Protein AF-0000000074260941 (afdb_homodimer)

Solvent-accessible surface area (backbone atoms only — not comparable to full-atom values): 22454 Å² total; per-residue (Å²): 126,80,52,84,57,43,66,45,93,57,87,61,54,43,76,28,27,31,39,37,41,25,31,53,12,28,24,28,32,37,89,87,29,74,54,47,38,44,43,58,79,35,40,68,61,45,33,53,52,52,52,59,41,49,73,66,60,27,46,57,36,34,37,26,53,35,26,51,81,87,46,86,54,36,63,49,53,28,78,61,32,60,41,50,58,70,58,68,29,30,33,53,94,42,72,36,36,38,56,31,73,81,63,44,75,56,93,88,40,51,71,43,68,21,58,50,53,25,59,54,57,90,44,63,47,60,60,52,39,54,73,59,54,43,48,31,39,34,43,31,29,31,33,38,76,44,27,34,40,37,28,49,48,53,38,30,70,71,48,32,44,38,36,40,30,64,71,45,37,24,33,52,67,43,71,60,59,32,76,54,61,41,51,26,67,59,56,41,53,52,43,45,36,47,40,35,60,72,55,33,43,42,26,30,66,64,35,53,53,51,23,52,52,56,48,61,59,55,72,72,102,127,79,53,84,57,44,66,45,92,58,87,60,53,43,76,28,27,30,39,39,39,24,31,54,11,28,21,29,33,36,88,86,28,73,54,46,38,45,43,57,81,35,39,68,63,44,34,53,50,50,52,58,42,48,73,65,61,26,46,54,38,34,36,25,52,35,27,51,82,87,47,86,55,37,65,49,53,27,79,61,34,60,42,49,58,70,58,67,29,31,33,52,94,42,70,36,36,38,55,31,75,80,63,43,75,56,94,90,42,51,72,45,69,22,58,50,54,24,59,55,57,91,43,62,46,60,62,52,39,54,76,60,55,45,47,32,41,34,41,30,30,29,31,36,76,46,29,33,40,37,29,48,45,54,39,32,72,70,48,34,44,37,36,39,29,62,71,45,37,23,34,51,67,41,72,59,59,33,77,54,62,42,50,27,65,60,55,43,53,54,44,45,37,48,40,36,58,73,57,33,43,42,26,30,65,65,36,53,53,53,23,53,52,55,46,60,59,54,70,73,101

pLDDT: mean 95.6, std 9.94, range [36.44, 99.0]

Nearest PDB structures (foldseek):
  3irv-assembly1_A-2  TM=9.586E-01  e=4.759E-23  Pseudomonas savastanoi pv. phaseolicola 1448A
  3hu5-assembly1_A  TM=9.120E-01  e=3.998E-17  Nitratidesulfovibrio vulgaris str. Hildenborough
  4l07-assembly1_A  TM=8.824E-01  e=2.253E-17  Pseudomonas putida S16
  3mcw-assembly1_B  TM=8.980E-01  e=1.109E-16  Chromobacterium violaceum ATCC 12472
  8cib-assembly1_F  TM=8.763E-01  e=4.472E-15  Pseudomonas aeruginosa

InterPro domains:
  IPR000868 Isochorismatase-like domain [PF00857] (17-185)
  IPR036380 Isochorismatase-like superfamily [G3DSA:3.40.50.850] (12-221)
  IPR036380 Isochorismatase-like superfamily [SSF52499] (9-213)
  IPR050272 Isochorismatase-like hydrolase [PTHR43540] (12-214)

Sequence (442 aa):
MGLEDVSADLSLDSDSTAVIVVDMENDFVEEGAPLETEGRQFVDKMATFLDECRDTGMEVVYTTHAHRESGCDMGTMADIWPPIANQDGLVDGTRGIEIYDEVRPKEDELVIKKHRYSGFYGTDLDTILRNAGIETVIITGVTTENCCAMTAREAQFRDYDVVFLADLTGTFDYPDQGFGSRDAQEIHETVCTIMGTSVGTLATSEDVVDALESRTVSADDMGLEDVSADLSLDSDSTAVIVVDMENDFVEEGAPLETEGRQFVDKMATFLDECRDTGMEVVYTTHAHRESGCDMGTMADIWPPIANQDGLVDGTRGIEIYDEVRPKEDELVIKKHRYSGFYGTDLDTILRNAGIETVIITGVTTENCCAMTAREAQFRDYDVVFLADLTGTFDYPDQGFGSRDAQEIHETVCTIMGTSVGTLATSEDVVDALESRTVSADD

Secondary structure (DSSP, 8-state):
---TT--------GGGEEEEEE--BHHHHSTT-TT--SGGGGHHHHHHHHHHHHHTT-EEEEEEE-B-TT-TTTTTHHHH-HHHHTTSS-BTTSGGGSBPGGGPPPTT-EEEEESSS-SSTTSSHHHHHHHTT--EEEEEEE-IIIIIHHHHHHHHHTT-EEEEEEEEEE---B--SSS--B-HHHHHHHHHHHHHHHTSEEE-HHHHHHHHHHHHHHHH-/---TT--------GGGEEEEEE--BHHHHSTT-TT--SGGGGHHHHHHHHHHHHHTT-EEEEEEE-B-TT-TT-TTHHHH-HHHHTTSS-BTTSGGGSBPGGGPPPTT-EEEEESSS-SSTTSSHHHHHHHTT--EEEEEEE-IIIIIHHHHHHHHHTT-EEEEEEEEEE---B--SSS--B-HHHHHHHHHHHHHHHTSEEE-HHHHHHHHHHHHHHHH-

Organism: NCBI:txid2743089

Structure (mmCIF, N/CA/C/O backbone):
data_AF-0000000074260941-model_v1
#
loop_
_entity.id
_entity.type
_entity.pdbx_description
1 polymer 'Cysteine hydrolase'
#
loop_
_atom_site.group_PDB
_atom_site.id
_atom_site.type_symbol
_atom_site.label_atom_id
_atom_site.label_alt_id
_atom_site.label_comp_id
_atom_site.label_asym_id
_atom_site.label_entity_id
_atom_site.label_seq_id
_atom_site.pdbx_PDB_ins_code
_atom_site.Cartn_x
_atom_site.Cartn_y
_atom_site.Cartn_z
_atom_site.occupancy
_atom_site.B_iso_or_equiv
_atom_site.auth_seq_id
_atom_site.auth_comp_id
_atom_site.auth_asym_id
_atom_site.auth_atom_id
_atom_site.pdbx_PDB_model_num
ATOM 1 N N . MET A 1 1 ? -3.123 21.344 -10.445 1 51.25 1 MET A N 1
ATOM 2 C CA . MET A 1 1 ? -3.637 20.062 -9.961 1 51.25 1 MET A CA 1
ATOM 3 C C . MET A 1 1 ? -5.148 19.984 -10.133 1 51.25 1 MET A C 1
ATOM 5 O O . MET A 1 1 ? -5.871 20.922 -9.766 1 51.25 1 MET A O 1
ATOM 9 N N . GLY A 1 2 ? -5.609 19.359 -11.07 1 64.12 2 GLY A N 1
ATOM 10 C CA . GLY A 1 2 ? -7.039 19.328 -11.352 1 64.12 2 GLY A CA 1
ATOM 11 C C . GLY A 1 2 ? -7.852 18.734 -10.211 1 64.12 2 GLY A C 1
ATOM 12 O O . GLY A 1 2 ? -8.141 17.531 -10.219 1 64.12 2 GLY A O 1
ATOM 13 N N . LEU A 1 3 ? -7.977 19.359 -9.07 1 74.56 3 LEU A N 1
ATOM 14 C CA . LEU A 1 3 ? -8.648 18.984 -7.828 1 74.56 3 LEU A CA 1
ATOM 15 C C . LEU A 1 3 ? -10.102 19.453 -7.836 1 74.56 3 LEU A C 1
ATOM 17 O O . LEU A 1 3 ? -10.82 19.266 -6.855 1 74.56 3 LEU A O 1
ATOM 21 N N . GLU A 1 4 ? -10.445 19.969 -8.93 1 71.38 4 GLU A N 1
ATOM 22 C CA . GLU A 1 4 ? -11.656 20.781 -8.852 1 71.38 4 GLU A CA 1
ATOM 23 C C . GLU A 1 4 ? -12.875 19.906 -8.578 1 71.38 4 GLU A C 1
ATOM 25 O O . GLU A 1 4 ? -13.844 20.359 -7.953 1 71.38 4 GLU A O 1
ATOM 30 N N . ASP A 1 5 ? -12.727 18.656 -8.719 1 88.44 5 ASP A N 1
ATOM 31 C CA . ASP A 1 5 ? -13.938 17.859 -8.539 1 88.44 5 ASP A CA 1
ATOM 32 C C . ASP A 1 5 ? -13.805 16.938 -7.328 1 88.44 5 ASP A C 1
ATOM 34 O O . ASP A 1 5 ? -14.68 16.109 -7.078 1 88.44 5 ASP A O 1
ATOM 38 N N . VAL A 1 6 ? -12.742 17.172 -6.516 1 95 6 VAL A N 1
ATOM 39 C CA . VAL A 1 6 ? -12.578 16.406 -5.289 1 95 6 VAL A CA 1
ATOM 40 C C . VAL A 1 6 ? -13.266 17.109 -4.129 1 95 6 VAL A C 1
ATOM 42 O O . VAL A 1 6 ? -12.938 18.25 -3.807 1 95 6 VAL A O 1
ATOM 45 N N . SER A 1 7 ? -14.18 16.484 -3.521 1 93.88 7 SER A N 1
ATOM 46 C CA . SER A 1 7 ? -14.898 17 -2.363 1 93.88 7 SER A CA 1
ATOM 47 C C . SER A 1 7 ? -15.484 15.883 -1.521 1 93.88 7 SER A C 1
ATOM 49 O O . SER A 1 7 ? -15.82 14.82 -2.047 1 93.88 7 SER A O 1
ATOM 51 N N . ALA A 1 8 ? -15.547 16.141 -0.235 1 96.38 8 ALA A N 1
ATOM 52 C CA . ALA A 1 8 ? -16.109 15.141 0.673 1 96.38 8 ALA A CA 1
ATOM 53 C C . ALA A 1 8 ? -16.922 15.805 1.779 1 96.38 8 ALA A C 1
ATOM 55 O O . ALA A 1 8 ? -16.578 16.891 2.244 1 96.38 8 ALA A O 1
ATOM 56 N N . ASP A 1 9 ? -18.016 15.164 2.119 1 94.69 9 ASP A N 1
ATOM 57 C CA . ASP A 1 9 ? -18.75 15.547 3.318 1 94.69 9 ASP A CA 1
ATOM 58 C C . ASP A 1 9 ? -18.266 14.766 4.535 1 94.69 9 ASP A C 1
ATOM 60 O O . ASP A 1 9 ? -18.547 13.57 4.676 1 94.69 9 ASP A O 1
ATOM 64 N N . LEU A 1 10 ? -17.578 15.469 5.387 1 97.25 10 LEU A N 1
ATOM 65 C CA . LEU A 1 10 ? -16.922 14.812 6.508 1 97.25 10 LEU A CA 1
ATOM 66 C C . LEU A 1 10 ? -17.578 15.188 7.828 1 97.25 10 LEU A C 1
ATOM 68 O O . LEU A 1 10 ? -18.094 16.297 7.98 1 97.25 10 LEU A O 1
ATOM 72 N N . SER A 1 11 ? -17.688 14.266 8.664 1 94.06 11 SER A N 1
ATOM 73 C CA . SER A 1 11 ? -17.984 14.469 10.078 1 94.06 11 SER A CA 1
ATOM 74 C C . SER A 1 11 ? -16.812 14.07 10.953 1 94.06 11 SER A C 1
ATOM 76 O O . SER A 1 11 ? -16.516 12.891 11.109 1 94.06 11 SER A O 1
ATOM 78 N N . LEU A 1 12 ? -16.203 15.086 11.523 1 96.81 12 LEU A N 1
ATOM 79 C CA . LEU A 1 12 ? -14.977 14.859 12.281 1 96.81 12 LEU A CA 1
ATOM 80 C C . LEU A 1 12 ? -15.117 15.375 13.711 1 96.81 12 LEU A C 1
ATOM 82 O O . LEU A 1 12 ? -15.719 16.422 13.938 1 96.81 12 LEU A O 1
ATOM 86 N N . ASP A 1 13 ? -14.609 14.602 14.602 1 95.81 13 ASP A N 1
ATOM 87 C CA . ASP A 1 13 ? -14.398 15.023 15.984 1 95.81 13 ASP A CA 1
ATOM 88 C C . ASP A 1 13 ? -12.922 15.258 16.266 1 95.81 13 ASP A C 1
ATOM 90 O O . ASP A 1 13 ? -12.133 14.312 16.312 1 95.81 13 ASP A O 1
ATOM 94 N N . SER A 1 14 ? -12.562 16.5 16.516 1 96.62 14 SER A N 1
ATOM 95 C CA . SER A 1 14 ? -11.156 16.859 16.656 1 96.62 14 SER A CA 1
ATOM 96 C C . SER A 1 14 ? -10.492 16.062 17.766 1 96.62 14 SER A C 1
ATOM 98 O O . SER A 1 14 ? -9.297 15.75 17.688 1 96.62 14 SER A O 1
ATOM 100 N N . ASP A 1 15 ? -11.258 15.672 18.781 1 96.69 15 ASP A N 1
ATOM 101 C CA . ASP A 1 15 ? -10.695 14.977 19.938 1 96.69 15 ASP A CA 1
ATOM 102 C C . ASP A 1 15 ? -10.273 13.555 19.578 1 96.69 15 ASP A C 1
ATOM 104 O O . ASP A 1 15 ? -9.406 12.977 20.234 1 96.69 15 ASP A O 1
ATOM 108 N N . SER A 1 16 ? -10.883 13.008 18.547 1 98.19 16 SER A N 1
ATOM 109 C CA . SER A 1 16 ? -10.594 11.633 18.156 1 98.19 16 SER A CA 1
ATOM 110 C C . SER A 1 16 ? -10.016 11.562 16.75 1 98.19 16 SER A C 1
ATOM 112 O O . SER A 1 16 ? -10.117 10.531 16.094 1 98.19 16 SER A O 1
ATOM 114 N N . THR A 1 17 ? -9.484 12.68 16.281 1 98.56 17 THR A N 1
ATOM 115 C CA . THR A 1 17 ? -8.859 12.75 14.961 1 98.56 17 THR A CA 1
ATOM 116 C C . THR A 1 17 ? -7.406 13.203 15.07 1 98.56 17 THR A C 1
ATOM 118 O O . THR A 1 17 ? -7.086 14.094 15.867 1 98.56 17 THR A O 1
ATOM 121 N N . ALA A 1 18 ? -6.531 12.609 14.32 1 98.81 18 ALA A N 1
ATOM 122 C CA . ALA A 1 18 ? -5.133 13.023 14.242 1 98.81 18 ALA A CA 1
ATOM 123 C C . ALA A 1 18 ? -4.719 13.281 12.797 1 98.81 18 ALA A C 1
ATOM 125 O O . ALA A 1 18 ? -5.141 12.562 11.883 1 98.81 18 ALA A O 1
ATOM 126 N N . VAL A 1 19 ? -3.924 14.289 12.602 1 98.88 19 VAL A N 1
ATOM 127 C CA . VAL A 1 19 ? -3.242 14.5 11.328 1 98.88 19 VAL A CA 1
ATOM 128 C C . VAL A 1 19 ? -1.87 13.828 11.359 1 98.88 19 VAL A C 1
ATOM 130 O O . VAL A 1 19 ? -1.091 14.039 12.289 1 98.88 19 VAL A O 1
ATOM 133 N N . ILE A 1 20 ? -1.634 13 10.406 1 99 20 ILE A N 1
ATOM 134 C CA . ILE A 1 20 ? -0.299 12.438 10.234 1 99 20 ILE A CA 1
ATOM 135 C C . ILE A 1 20 ? 0.397 13.109 9.055 1 99 20 ILE A C 1
ATOM 137 O O . ILE A 1 20 ? -0.029 12.961 7.91 1 99 20 ILE A O 1
ATOM 141 N N . VAL A 1 21 ? 1.393 13.875 9.344 1 99 21 VAL A N 1
ATOM 142 C CA . VAL A 1 21 ? 2.219 14.547 8.344 1 99 21 VAL A CA 1
ATOM 143 C C . VAL A 1 21 ? 3.375 13.633 7.938 1 99 21 VAL A C 1
ATOM 145 O O . VAL A 1 21 ? 4.363 13.516 8.664 1 99 21 VAL A O 1
ATOM 148 N N . VAL A 1 22 ? 3.301 13.117 6.77 1 98.94 22 VAL A N 1
ATOM 149 C CA . VAL A 1 22 ? 4.195 12.039 6.355 1 98.94 22 VAL A CA 1
ATOM 150 C C . VAL A 1 22 ? 5.406 12.617 5.629 1 98.94 22 VAL A C 1
ATOM 152 O O . VAL A 1 22 ? 5.273 13.164 4.527 1 98.94 22 VAL A O 1
ATOM 155 N N . ASP A 1 23 ? 6.516 12.586 6.195 1 98.94 23 ASP A N 1
ATOM 156 C CA . ASP A 1 23 ? 7.855 12.664 5.617 1 98.94 23 ASP A CA 1
ATOM 157 C C . ASP A 1 23 ? 8.078 14.008 4.926 1 98.94 23 ASP A C 1
ATOM 159 O O . ASP A 1 23 ? 8.688 14.07 3.855 1 98.94 23 ASP A O 1
ATOM 163 N N . MET A 1 24 ? 7.48 15.062 5.504 1 98.94 24 MET A N 1
ATOM 164 C CA . MET A 1 24 ? 7.824 16.391 5.027 1 98.94 24 MET A CA 1
ATOM 165 C C . MET A 1 24 ? 9.195 16.828 5.535 1 98.94 24 MET A C 1
ATOM 167 O O . MET A 1 24 ? 9.328 17.859 6.188 1 98.94 24 MET A O 1
ATOM 171 N N . GLU A 1 25 ? 10.141 16.031 5.23 1 98.94 25 GLU A N 1
ATOM 172 C CA . GLU A 1 25 ? 11.516 16.25 5.664 1 98.94 25 GLU A CA 1
ATOM 173 C C . GLU A 1 25 ? 12.359 16.859 4.551 1 98.94 25 GLU A C 1
ATOM 175 O O . GLU A 1 25 ? 11.977 16.812 3.381 1 98.94 25 GLU A O 1
ATOM 180 N N . ASN A 1 26 ? 13.539 17.344 4.836 1 98.88 26 ASN A N 1
ATOM 181 C CA . ASN A 1 26 ? 14.367 18.109 3.902 1 98.88 26 ASN A CA 1
ATOM 182 C C . ASN A 1 26 ? 14.766 17.25 2.699 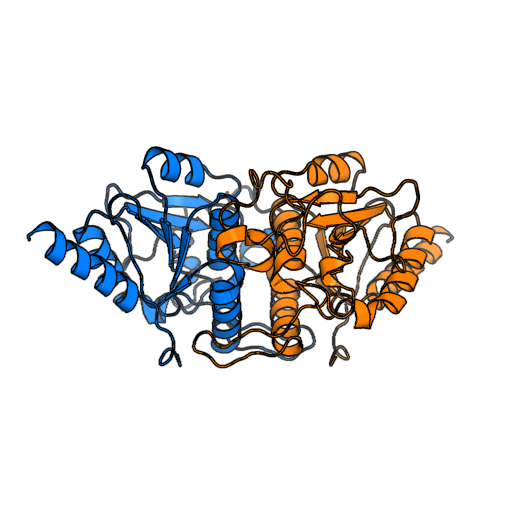1 98.88 26 ASN A C 1
ATOM 184 O O . ASN A 1 26 ? 14.758 17.734 1.564 1 98.88 26 ASN A O 1
ATOM 188 N N . ASP A 1 27 ? 15.031 16.016 2.834 1 98.88 27 ASP A N 1
ATOM 189 C CA . ASP A 1 27 ? 15.516 15.141 1.765 1 98.88 27 ASP A CA 1
ATOM 190 C C . ASP A 1 27 ? 14.43 14.906 0.715 1 98.88 27 ASP A C 1
ATOM 192 O O . ASP A 1 27 ? 14.719 14.492 -0.407 1 98.88 27 ASP A O 1
ATOM 196 N N . PHE A 1 28 ? 13.164 15.172 1.088 1 98.81 28 PHE A N 1
ATOM 197 C CA . PHE A 1 28 ? 12.07 14.992 0.145 1 98.81 28 PHE A CA 1
ATOM 198 C C . PHE A 1 28 ? 11.562 16.344 -0.363 1 98.81 28 PHE A C 1
ATOM 200 O O . PHE A 1 28 ? 10.914 16.406 -1.41 1 98.81 28 PHE A O 1
ATOM 207 N N . VAL A 1 29 ? 11.797 17.469 0.372 1 98.75 29 VAL A N 1
ATOM 208 C CA . VAL A 1 29 ? 11.039 18.688 0.127 1 98.75 29 VAL A CA 1
ATOM 209 C C . VAL A 1 29 ? 11.953 19.75 -0.474 1 98.75 29 VAL A C 1
ATOM 211 O O . VAL A 1 29 ? 11.547 20.484 -1.377 1 98.75 29 VAL A O 1
ATOM 214 N N . GLU A 1 30 ? 13.18 19.781 -0.074 1 98.38 30 GLU A N 1
ATOM 215 C CA . GLU A 1 30 ? 14.07 20.859 -0.499 1 98.38 30 GLU A CA 1
ATOM 216 C C . GLU A 1 30 ? 14.391 20.766 -1.987 1 98.38 30 GLU A C 1
ATOM 218 O O . GLU A 1 30 ? 14.492 19.656 -2.531 1 98.38 30 GLU A O 1
ATOM 223 N N . GLU A 1 31 ? 14.602 21.922 -2.547 1 97.75 31 GLU A N 1
ATOM 224 C CA . GLU A 1 31 ? 15.055 21.938 -3.936 1 97.75 31 GLU A CA 1
ATOM 225 C C . GLU A 1 31 ? 16.438 21.297 -4.074 1 97.75 31 GLU A C 1
ATOM 227 O O . GLU A 1 31 ? 17.359 21.656 -3.336 1 97.75 31 GLU A O 1
ATOM 232 N N . GLY A 1 32 ? 16.531 20.375 -4.957 1 97.5 32 GLY A N 1
ATOM 233 C CA . GLY A 1 32 ? 17.812 19.734 -5.188 1 97.5 32 GLY A CA 1
ATOM 234 C C . GLY A 1 32 ? 18.094 18.594 -4.227 1 97.5 32 GLY A C 1
ATOM 235 O O . GLY A 1 32 ? 19.156 17.984 -4.266 1 97.5 32 GLY A O 1
ATOM 236 N N . ALA A 1 33 ? 17.141 18.266 -3.346 1 98.19 33 ALA A N 1
ATOM 237 C CA . ALA A 1 33 ? 17.312 17.188 -2.391 1 98.19 33 ALA A CA 1
ATOM 238 C C . ALA A 1 33 ? 17.484 15.844 -3.109 1 98.19 33 ALA A C 1
ATOM 240 O O . ALA A 1 33 ? 17.047 15.688 -4.25 1 98.19 33 ALA A O 1
ATOM 241 N N . PRO A 1 34 ? 18.094 14.852 -2.465 1 97.75 34 PRO A N 1
ATOM 242 C CA . PRO A 1 34 ? 18.406 13.57 -3.096 1 97.75 34 PRO A CA 1
ATOM 243 C C . PRO A 1 34 ? 17.141 12.812 -3.516 1 97.75 34 PRO A C 1
ATOM 245 O O . PRO A 1 34 ? 17.188 12.008 -4.453 1 97.75 34 PRO A O 1
ATOM 248 N N . LEU A 1 35 ? 16.031 13.062 -2.875 1 98.25 35 LEU A N 1
ATOM 249 C CA . LEU A 1 35 ? 14.766 12.398 -3.189 1 98.25 35 LEU A CA 1
ATOM 250 C C . LEU A 1 35 ? 13.641 13.422 -3.328 1 98.25 35 LEU A C 1
ATOM 252 O O . LEU A 1 35 ? 12.516 13.18 -2.889 1 98.25 35 LEU A O 1
ATOM 256 N N . GLU A 1 36 ? 13.961 14.477 -3.941 1 98.19 36 GLU A N 1
ATOM 257 C CA . GLU A 1 36 ? 13.062 15.617 -4.086 1 98.19 36 GLU A CA 1
ATOM 258 C C . GLU A 1 36 ? 11.711 15.18 -4.656 1 98.19 36 GLU A C 1
ATOM 260 O O . GLU A 1 36 ? 11.656 14.391 -5.598 1 98.19 36 GLU A O 1
ATOM 265 N N . THR A 1 37 ? 10.625 15.672 -4.062 1 97.94 37 THR A N 1
ATOM 266 C CA . THR A 1 37 ? 9.242 15.477 -4.492 1 97.94 37 THR A CA 1
ATOM 267 C C . THR A 1 37 ? 8.562 16.812 -4.758 1 97.94 37 THR A C 1
ATOM 269 O O . THR A 1 37 ? 9.227 17.859 -4.797 1 97.94 37 THR A O 1
ATOM 272 N N . GLU A 1 38 ? 7.246 16.781 -4.867 1 96.56 38 GLU A N 1
ATOM 273 C CA . GLU A 1 38 ? 6.461 17.984 -5.105 1 96.56 38 GLU A CA 1
ATOM 274 C C . GLU A 1 38 ? 5.996 18.609 -3.791 1 96.56 38 GLU A C 1
ATOM 276 O O . GLU A 1 38 ? 5.102 19.453 -3.783 1 96.56 38 GLU A O 1
ATOM 281 N N . GLY A 1 39 ? 6.562 18.141 -2.723 1 97.69 39 GLY A N 1
ATOM 282 C CA . GLY A 1 39 ? 6.117 18.578 -1.411 1 97.69 39 GLY A CA 1
ATOM 283 C C . GLY A 1 39 ? 6.188 20.094 -1.237 1 97.69 39 GLY A C 1
ATOM 284 O O . GLY A 1 39 ? 5.312 20.688 -0.607 1 97.69 39 GLY A O 1
ATOM 285 N N . ARG A 1 40 ? 7.191 20.719 -1.804 1 97.12 40 ARG A N 1
ATOM 286 C CA . ARG A 1 40 ? 7.406 22.156 -1.66 1 97.12 40 ARG A CA 1
ATOM 287 C C . ARG A 1 40 ? 6.258 22.938 -2.281 1 97.12 40 ARG A C 1
ATOM 289 O O . ARG A 1 40 ? 5.961 24.062 -1.849 1 97.12 40 ARG A O 1
ATOM 296 N N . GLN A 1 41 ? 5.57 22.344 -3.25 1 96.75 41 GLN A N 1
ATOM 297 C CA . GLN A 1 41 ? 4.527 23.047 -4 1 96.75 41 GLN A CA 1
ATOM 298 C C . GLN A 1 41 ? 3.32 23.344 -3.117 1 96.75 41 GLN A C 1
ATOM 300 O O . GLN A 1 41 ? 2.531 24.234 -3.416 1 96.75 41 GLN A O 1
ATOM 305 N N . PHE A 1 42 ? 3.201 22.578 -2.018 1 97.88 42 PHE A N 1
ATOM 306 C CA . PHE A 1 42 ? 2.004 22.812 -1.217 1 97.88 42 PHE A CA 1
ATOM 307 C C . PHE A 1 42 ? 2.367 23.078 0.239 1 97.88 42 PHE A C 1
ATOM 309 O O . PHE A 1 42 ? 1.513 23 1.123 1 97.88 42 PHE A O 1
ATOM 316 N N . VAL A 1 43 ? 3.6 23.359 0.527 1 98.31 43 VAL A N 1
ATOM 317 C CA . VAL A 1 43 ? 4.098 23.484 1.894 1 98.31 43 VAL A CA 1
ATOM 318 C C . VAL A 1 43 ? 3.402 24.656 2.594 1 98.31 43 VAL A C 1
ATOM 320 O O . VAL A 1 43 ? 3.061 24.562 3.775 1 98.31 43 VAL A O 1
ATOM 323 N N . ASP A 1 44 ? 3.197 25.766 1.916 1 98.38 44 ASP A N 1
ATOM 324 C CA . ASP A 1 44 ? 2.553 26.938 2.525 1 98.38 44 ASP A CA 1
ATOM 325 C C . ASP A 1 44 ? 1.098 26.625 2.879 1 98.38 44 ASP A C 1
ATOM 327 O O . ASP A 1 44 ? 0.631 26.969 3.965 1 98.38 44 ASP A O 1
ATOM 331 N N . LYS A 1 45 ? 0.418 26.047 1.967 1 98.56 45 LYS A N 1
ATOM 332 C CA . LYS A 1 45 ? -0.964 25.656 2.229 1 98.56 45 LYS A CA 1
ATOM 333 C C . LYS A 1 45 ? -1.044 24.656 3.377 1 98.56 45 LYS A C 1
ATOM 335 O O . LYS A 1 45 ? -1.952 24.719 4.207 1 98.56 45 LYS A O 1
ATOM 340 N N . MET A 1 46 ? -0.114 23.719 3.463 1 98.81 46 MET A N 1
ATOM 341 C CA . MET A 1 46 ? -0.075 22.75 4.543 1 98.81 46 MET A CA 1
ATOM 342 C C . MET A 1 46 ? 0.143 23.422 5.891 1 98.81 46 MET A C 1
ATOM 344 O O . MET A 1 46 ? -0.491 23.062 6.883 1 98.81 46 MET A O 1
ATOM 348 N N . ALA A 1 47 ? 1.06 24.391 5.895 1 98.81 47 ALA A N 1
ATOM 349 C CA . ALA A 1 47 ? 1.315 25.109 7.137 1 98.81 47 ALA A CA 1
ATOM 350 C C . ALA A 1 47 ? 0.039 25.75 7.676 1 98.81 47 ALA A C 1
ATOM 352 O O . ALA A 1 47 ? -0.271 25.625 8.859 1 98.81 47 ALA A O 1
ATOM 353 N N . THR A 1 48 ? -0.71 26.375 6.781 1 98.56 48 THR A N 1
ATOM 354 C CA . THR A 1 48 ? -1.974 27 7.16 1 98.56 48 THR A CA 1
ATOM 355 C C . THR A 1 48 ? -2.971 25.953 7.648 1 98.56 48 THR A C 1
ATOM 357 O O . THR A 1 48 ? -3.631 26.156 8.672 1 98.56 48 THR A O 1
ATOM 360 N N . PHE A 1 49 ? -3.074 24.922 6.938 1 98.75 49 PHE A N 1
ATOM 361 C CA . PHE A 1 49 ? -3.971 23.812 7.273 1 98.75 49 PHE A CA 1
ATOM 362 C C . PHE A 1 49 ? -3.654 23.266 8.656 1 98.75 49 PHE A C 1
ATOM 364 O O . PHE A 1 49 ? -4.559 23.047 9.469 1 98.75 49 PHE A O 1
ATOM 371 N N . LEU A 1 50 ? -2.332 22.984 8.945 1 98.75 50 LEU A N 1
ATOM 372 C CA . LEU A 1 50 ? -1.915 22.438 10.227 1 98.75 50 LEU A CA 1
ATOM 373 C C . LEU A 1 50 ? -2.266 23.391 11.367 1 98.75 50 LEU A C 1
ATOM 375 O O . LEU A 1 50 ? -2.695 22.953 12.438 1 98.75 50 LEU A O 1
ATOM 379 N N . ASP A 1 51 ? -2.059 24.703 11.148 1 97.88 51 ASP A N 1
ATOM 380 C CA . ASP A 1 51 ? -2.426 25.688 12.156 1 97.88 51 ASP A CA 1
ATOM 381 C C . ASP A 1 51 ? -3.918 25.609 12.477 1 97.88 51 ASP A C 1
ATOM 383 O O . ASP A 1 51 ? -4.316 25.688 13.641 1 97.88 51 ASP A O 1
ATOM 387 N N . GLU A 1 52 ? -4.73 25.484 11.445 1 97.25 52 GLU A N 1
ATOM 388 C CA . GLU A 1 52 ? -6.172 25.391 11.633 1 97.25 52 GLU A CA 1
ATOM 389 C C . GLU A 1 52 ? -6.535 24.125 12.43 1 97.25 52 GLU A C 1
ATOM 391 O O . GLU A 1 52 ? -7.41 24.172 13.297 1 97.25 52 GLU A O 1
ATOM 396 N N . CYS A 1 53 ? -5.895 23.047 12.141 1 97.5 53 CYS A N 1
ATOM 397 C CA . CYS A 1 53 ? -6.129 21.797 12.883 1 97.5 53 CYS A CA 1
ATOM 398 C C . CYS A 1 53 ? -5.723 21.953 14.344 1 97.5 53 CYS A C 1
ATOM 400 O O . CYS A 1 53 ? -6.469 21.547 15.242 1 97.5 53 CYS A O 1
ATOM 402 N N . ARG A 1 54 ? -4.559 22.516 14.594 1 96.94 54 ARG A N 1
ATOM 403 C CA . ARG A 1 54 ? -4.043 22.734 15.938 1 96.94 54 ARG A CA 1
ATOM 404 C C . ARG A 1 54 ? -4.996 23.594 16.766 1 96.94 54 ARG A C 1
ATOM 406 O O . ARG A 1 54 ? -5.172 23.359 17.969 1 96.94 54 ARG A O 1
ATOM 413 N N . ASP A 1 55 ? -5.605 24.516 16.109 1 95.81 55 ASP A N 1
ATOM 414 C CA . ASP A 1 55 ? -6.52 25.438 16.781 1 95.81 55 ASP A CA 1
ATOM 415 C C . ASP A 1 55 ? -7.727 24.688 17.344 1 95.81 55 ASP A C 1
ATOM 417 O O . ASP A 1 55 ? -8.367 25.172 18.281 1 95.81 55 ASP A O 1
ATOM 421 N N . THR A 1 56 ? -8.047 23.547 16.828 1 95.75 56 THR A N 1
ATOM 422 C CA . THR A 1 56 ? -9.188 22.766 17.297 1 95.75 56 THR A CA 1
ATOM 423 C C . THR A 1 56 ? -8.766 21.766 18.359 1 95.75 56 THR A C 1
ATOM 425 O O . THR A 1 56 ? -9.602 21.062 18.938 1 95.75 56 THR A O 1
ATOM 428 N N . GLY A 1 57 ? -7.457 21.656 18.547 1 94.56 57 GLY A N 1
ATOM 429 C CA . GLY A 1 57 ? -6.938 20.688 19.516 1 94.56 57 GLY A CA 1
ATOM 430 C C . GLY A 1 57 ? -6.629 19.344 18.891 1 94.56 57 GLY A C 1
ATOM 431 O O . GLY A 1 57 ? -6.297 18.391 19.594 1 94.56 57 GLY A O 1
ATOM 432 N N . MET A 1 58 ? -6.719 19.234 17.656 1 96.88 58 MET A N 1
ATOM 433 C CA . MET A 1 58 ? -6.441 17.984 16.953 1 96.88 58 MET A CA 1
ATOM 434 C C . MET A 1 58 ? -4.984 17.578 17.125 1 96.88 58 MET A C 1
ATOM 436 O O . MET A 1 58 ? -4.086 18.422 17.062 1 96.88 58 MET A O 1
ATOM 440 N N . GLU A 1 59 ? -4.797 16.312 17.312 1 97.69 59 GLU A N 1
ATOM 441 C CA . GLU A 1 59 ? -3.443 15.781 17.406 1 97.69 59 GLU A CA 1
ATOM 442 C C . GLU A 1 59 ? -2.723 15.836 16.062 1 97.69 59 GLU A C 1
ATOM 444 O O . GLU A 1 59 ? -3.314 15.531 15.023 1 97.69 59 GLU A O 1
ATOM 449 N N . VAL A 1 60 ? -1.488 16.312 16.109 1 98.75 60 VAL A N 1
ATOM 450 C CA . VAL A 1 60 ? -0.636 16.312 14.922 1 98.75 60 VAL A CA 1
ATOM 451 C C . VAL A 1 60 ? 0.596 15.438 15.172 1 98.75 60 VAL A C 1
ATOM 453 O O . VAL A 1 60 ? 1.32 15.648 16.141 1 98.75 60 VAL A O 1
ATOM 456 N N . VAL A 1 61 ? 0.816 14.469 14.344 1 98.88 61 VAL A N 1
ATOM 457 C CA . VAL A 1 61 ? 1.958 13.562 14.422 1 98.88 61 VAL A CA 1
ATOM 458 C C . VAL A 1 61 ? 2.736 13.594 13.109 1 98.88 61 VAL A C 1
ATOM 460 O O . VAL A 1 61 ? 2.141 13.609 12.023 1 98.88 61 VAL A O 1
ATOM 463 N N . TYR A 1 62 ? 4.016 13.602 13.234 1 98.94 62 TYR A N 1
ATOM 464 C CA . TYR A 1 62 ? 4.887 13.586 12.062 1 98.94 62 TYR A CA 1
ATOM 465 C C . TYR A 1 62 ? 5.59 12.242 11.93 1 98.94 62 TYR A C 1
ATOM 467 O O . TYR A 1 62 ? 5.84 11.562 12.93 1 98.94 62 TYR A O 1
ATOM 475 N N . THR A 1 63 ? 5.871 11.867 10.703 1 98.94 63 THR A N 1
ATOM 476 C CA . THR A 1 63 ? 6.867 10.828 10.477 1 98.94 63 THR A CA 1
ATOM 477 C C . THR A 1 63 ? 8.062 11.391 9.703 1 98.94 63 THR A C 1
ATOM 479 O O . THR A 1 63 ? 7.941 12.406 9.016 1 98.94 63 THR A O 1
ATOM 482 N N . THR A 1 64 ? 9.148 10.828 9.859 1 98.88 64 THR A N 1
ATOM 483 C CA . THR A 1 64 ? 10.336 11.016 9.031 1 98.88 64 THR A CA 1
ATOM 484 C C . THR A 1 64 ? 10.961 9.672 8.672 1 98.8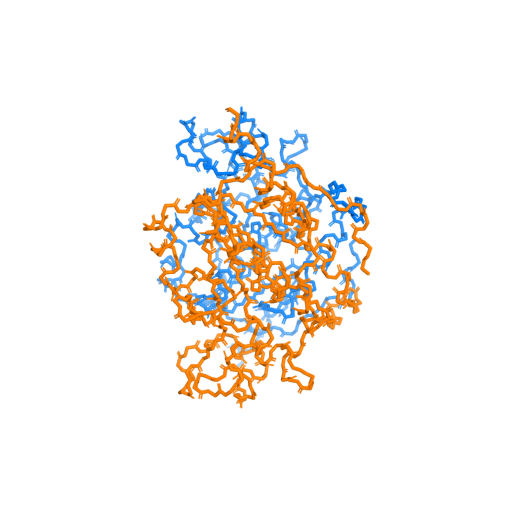8 64 THR A C 1
ATOM 486 O O . THR A 1 64 ? 10.984 8.75 9.492 1 98.88 64 THR A O 1
ATOM 489 N N . HIS A 1 65 ? 11.289 9.477 7.406 1 98.94 65 HIS A N 1
ATOM 490 C CA . HIS A 1 65 ? 11.977 8.281 6.949 1 98.94 65 HIS A CA 1
ATOM 491 C C . HIS A 1 65 ? 13.484 8.391 7.152 1 98.94 65 HIS A C 1
ATOM 493 O O . HIS A 1 65 ? 14.117 9.312 6.629 1 98.94 65 HIS A O 1
ATOM 499 N N . ALA A 1 66 ? 14.016 7.512 7.895 1 98.75 66 ALA A N 1
ATOM 500 C CA . ALA A 1 66 ? 15.438 7.602 8.219 1 98.75 66 ALA A CA 1
ATOM 501 C C . ALA A 1 66 ? 16.062 6.211 8.352 1 98.75 66 ALA A C 1
ATOM 503 O O . ALA A 1 66 ? 15.391 5.262 8.758 1 98.75 66 ALA A O 1
ATOM 504 N N . HIS A 1 67 ? 17.344 6.078 8.008 1 98.75 67 HIS A N 1
ATOM 505 C CA . HIS A 1 67 ? 18.141 4.883 8.227 1 98.75 67 HIS A CA 1
ATOM 506 C C . HIS A 1 67 ? 19.391 5.199 9.055 1 98.75 67 HIS A C 1
ATOM 508 O O . HIS A 1 67 ? 19.984 6.266 8.906 1 98.75 67 HIS A O 1
ATOM 514 N N . ARG A 1 68 ? 19.719 4.309 9.914 1 98.19 68 ARG A N 1
ATOM 515 C CA . ARG A 1 68 ? 20.922 4.484 10.703 1 98.19 68 ARG A CA 1
ATOM 516 C C . ARG A 1 68 ? 22.156 4.566 9.812 1 98.19 68 ARG A C 1
ATOM 518 O O . ARG A 1 68 ? 22.219 3.932 8.758 1 98.19 68 ARG A O 1
ATOM 525 N N . GLU A 1 69 ? 23.109 5.254 10.305 1 96.62 69 GLU A N 1
ATOM 526 C CA . GLU A 1 69 ? 24.359 5.422 9.562 1 96.62 69 GLU A CA 1
ATOM 527 C C . GLU A 1 69 ? 25.016 4.074 9.281 1 96.62 69 GLU A C 1
ATOM 529 O O . GLU A 1 69 ? 25.656 3.891 8.242 1 96.62 69 GLU A O 1
ATOM 534 N N . SER A 1 70 ? 24.891 3.154 10.195 1 97.44 70 SER A N 1
ATOM 535 C CA . SER A 1 70 ? 25.484 1.831 10.031 1 97.44 70 SER A CA 1
ATOM 536 C C . SER A 1 70 ? 24.875 1.097 8.844 1 97.44 70 SER A C 1
ATOM 538 O O . SER A 1 70 ? 25.453 0.131 8.336 1 97.44 70 SER A O 1
ATOM 540 N N . GLY A 1 71 ? 23.641 1.451 8.523 1 97.25 71 GLY A N 1
ATOM 541 C CA . GLY A 1 71 ? 22.938 0.814 7.414 1 97.25 71 GLY A CA 1
ATOM 542 C C . GLY A 1 71 ? 22.219 -0.461 7.82 1 97.25 71 GLY A C 1
ATOM 543 O O . GLY A 1 71 ? 21.656 -1.159 6.973 1 97.25 71 GLY A O 1
ATOM 544 N N . CYS A 1 72 ? 22.141 -0.772 9.078 1 97.81 72 CYS A N 1
ATOM 545 C CA . CYS A 1 72 ? 21.641 -2.051 9.57 1 97.81 72 CYS A CA 1
ATOM 546 C C . CYS A 1 72 ? 20.125 -2.152 9.367 1 97.81 72 CYS A C 1
ATOM 548 O O . CYS A 1 72 ? 19.562 -3.236 9.492 1 97.81 72 CYS A O 1
ATOM 550 N N . ASP A 1 73 ? 19.484 -1.023 9.016 1 98.19 73 ASP A N 1
ATOM 551 C CA . ASP A 1 73 ? 18.031 -1.01 8.906 1 98.19 73 ASP A CA 1
ATOM 552 C C . ASP A 1 73 ? 17.594 -0.643 7.488 1 98.19 73 ASP A C 1
ATOM 554 O O . ASP A 1 73 ? 16.438 -0.301 7.262 1 98.19 73 ASP A O 1
ATOM 558 N N . MET A 1 74 ? 18.453 -0.657 6.469 1 98.44 74 MET A N 1
ATOM 559 C CA . MET A 1 74 ? 18.109 -0.258 5.105 1 98.44 74 MET A CA 1
ATOM 560 C C . MET A 1 74 ? 17.328 -1.36 4.391 1 98.44 74 MET A C 1
ATOM 562 O O . MET A 1 74 ? 16.359 -1.084 3.68 1 98.44 74 MET A O 1
ATOM 566 N N . GLY A 1 75 ? 17.906 -2.652 4.648 1 97.38 75 GLY A N 1
ATOM 567 C CA . GLY A 1 75 ? 17.281 -3.781 3.971 1 97.38 75 GLY A CA 1
ATOM 568 C C . GLY A 1 75 ? 17.188 -3.59 2.471 1 97.38 75 GLY A C 1
ATOM 569 O O . GLY A 1 75 ? 18.078 -3.027 1.848 1 97.38 75 GLY A O 1
ATOM 570 N N . THR A 1 76 ? 16.062 -4.02 1.861 1 97.81 76 THR A N 1
ATOM 571 C CA . THR A 1 76 ? 15.891 -3.988 0.414 1 97.81 76 THR A CA 1
ATOM 572 C C . THR A 1 76 ? 15.602 -2.568 -0.065 1 97.81 76 THR A C 1
ATOM 574 O O . THR A 1 76 ? 15.664 -2.289 -1.264 1 97.81 76 THR A O 1
ATOM 577 N N . MET A 1 77 ? 15.32 -1.66 0.873 1 98.38 77 MET A N 1
ATOM 578 C CA . MET A 1 77 ? 15.195 -0.258 0.487 1 98.38 77 MET A CA 1
ATOM 579 C C . MET A 1 77 ? 16.453 0.223 -0.234 1 98.38 77 MET A C 1
ATOM 581 O O . MET A 1 77 ? 16.375 1.014 -1.176 1 98.38 77 MET A O 1
ATOM 585 N N . ALA A 1 78 ? 17.594 -0.276 0.231 1 98.12 78 ALA A N 1
ATOM 586 C CA . ALA A 1 78 ? 18.875 0.132 -0.345 1 98.12 78 ALA A CA 1
ATOM 587 C C . ALA A 1 78 ? 19.031 -0.403 -1.766 1 98.12 78 ALA A C 1
ATOM 589 O O . ALA A 1 78 ? 19.703 0.221 -2.602 1 98.12 78 ALA A O 1
ATOM 590 N N . ASP A 1 79 ? 18.438 -1.541 -2.076 1 97.56 79 ASP A N 1
ATOM 591 C CA . ASP A 1 79 ? 18.484 -2.115 -3.416 1 97.56 79 ASP A CA 1
ATOM 592 C C . ASP A 1 79 ? 17.609 -1.315 -4.387 1 97.56 79 ASP A C 1
ATOM 594 O O . ASP A 1 79 ? 17.906 -1.239 -5.578 1 97.56 79 ASP A O 1
ATOM 598 N N . ILE A 1 80 ? 16.609 -0.673 -3.861 1 97.81 80 ILE A N 1
ATOM 599 C CA . ILE A 1 80 ? 15.586 -0.019 -4.672 1 97.81 80 ILE A CA 1
ATOM 600 C C . ILE A 1 80 ? 15.969 1.442 -4.898 1 97.81 80 ILE A C 1
ATOM 602 O O . ILE A 1 80 ? 15.766 1.979 -5.992 1 97.81 80 ILE A O 1
ATOM 606 N N . TRP A 1 81 ? 16.547 2.039 -3.811 1 98.12 81 TRP A N 1
ATOM 607 C CA . TRP A 1 81 ? 16.797 3.475 -3.861 1 98.12 81 TRP A CA 1
ATOM 608 C C . TRP A 1 81 ? 18.297 3.758 -3.701 1 98.12 81 TRP A C 1
ATOM 610 O O . TRP A 1 81 ? 18.812 3.777 -2.582 1 98.12 81 TRP A O 1
ATOM 620 N N . PRO A 1 82 ? 18.953 4.105 -4.75 1 97.94 82 PRO A N 1
ATOM 621 C CA . PRO A 1 82 ? 20.391 4.395 -4.691 1 97.94 82 PRO A CA 1
ATOM 622 C C . PRO A 1 82 ? 20.734 5.469 -3.66 1 97.94 82 PRO A C 1
ATOM 624 O O . PRO A 1 82 ? 21.719 5.336 -2.934 1 97.94 82 PRO A O 1
ATOM 627 N N . PRO A 1 83 ? 19.938 6.543 -3.516 1 98 83 PRO A N 1
ATOM 628 C CA . PRO A 1 83 ? 20.281 7.535 -2.498 1 98 83 PRO A CA 1
ATOM 629 C C . PRO A 1 83 ? 20.328 6.945 -1.09 1 98 83 PRO A C 1
ATOM 631 O O . PRO A 1 83 ? 21.047 7.453 -0.229 1 98 83 PRO A O 1
ATOM 634 N N . ILE A 1 84 ? 19.516 5.852 -0.856 1 98.38 84 ILE A N 1
ATOM 635 C CA . ILE A 1 84 ? 19.547 5.18 0.437 1 98.38 84 ILE A CA 1
ATOM 636 C C . ILE A 1 84 ? 20.812 4.324 0.538 1 98.38 84 ILE A C 1
ATOM 638 O O . ILE A 1 84 ? 21.547 4.41 1.522 1 98.38 84 ILE A O 1
ATOM 642 N N . ALA A 1 85 ? 21.094 3.572 -0.475 1 97.94 85 ALA A N 1
ATOM 643 C CA . ALA A 1 85 ? 22.266 2.699 -0.509 1 97.94 85 ALA A CA 1
ATOM 644 C C . ALA A 1 85 ? 23.562 3.498 -0.331 1 97.94 85 ALA A C 1
ATOM 646 O O . ALA A 1 85 ? 24.453 3.092 0.417 1 97.94 85 ALA A O 1
ATOM 647 N N . ASN A 1 86 ? 23.594 4.672 -0.989 1 98.12 86 ASN A N 1
ATOM 648 C CA . ASN A 1 86 ? 24.797 5.492 -1.006 1 98.12 86 ASN A CA 1
ATOM 649 C C . ASN A 1 86 ? 24.828 6.449 0.183 1 98.12 86 ASN A C 1
ATOM 651 O O . ASN A 1 86 ? 25.812 7.18 0.361 1 98.12 86 ASN A O 1
ATOM 655 N N . GLN A 1 87 ? 23.75 6.539 0.958 1 97.75 87 GLN A N 1
ATOM 656 C CA . GLN A 1 87 ? 23.594 7.406 2.121 1 97.75 87 GLN A CA 1
ATOM 657 C C . GLN A 1 87 ? 23.672 8.875 1.727 1 97.75 87 GLN A C 1
ATOM 659 O O . GLN A 1 87 ? 24.25 9.688 2.445 1 97.75 87 GLN A O 1
ATOM 664 N N . ASP A 1 88 ? 23.141 9.109 0.528 1 98.06 88 ASP A N 1
ATOM 665 C CA . ASP A 1 88 ? 22.984 10.484 0.072 1 98.06 88 ASP A CA 1
ATOM 666 C C . ASP A 1 88 ? 21.766 11.141 0.732 1 98.06 88 ASP A C 1
ATOM 668 O O . ASP A 1 88 ? 21.672 12.367 0.797 1 98.06 88 ASP A O 1
ATOM 672 N N . GLY A 1 89 ? 20.828 10.336 1.115 1 98.38 89 GLY A N 1
ATOM 673 C CA . GLY A 1 89 ? 19.594 10.789 1.73 1 98.38 89 GLY A CA 1
ATOM 674 C C . GLY A 1 89 ? 19.062 9.836 2.789 1 98.38 89 GLY A C 1
ATOM 675 O O . GLY A 1 89 ? 19.438 8.664 2.812 1 98.38 89 GLY A O 1
ATOM 676 N N . LEU A 1 90 ? 18.281 10.398 3.715 1 98.75 90 LEU A N 1
ATOM 677 C CA . LEU A 1 90 ? 17.547 9.656 4.727 1 98.75 90 LEU A CA 1
ATOM 678 C C . LEU A 1 90 ? 18.5 9.023 5.742 1 98.75 90 LEU A C 1
ATOM 680 O O . LEU A 1 90 ? 18.281 7.895 6.18 1 98.75 90 LEU A O 1
ATOM 684 N N . VAL A 1 91 ? 19.5 9.758 6.043 1 98.75 91 VAL A N 1
ATOM 685 C CA . VAL A 1 91 ? 20.469 9.281 7.031 1 98.75 91 VAL A CA 1
ATOM 686 C C . VAL A 1 91 ? 20.156 9.891 8.398 1 98.75 91 VAL A C 1
ATOM 688 O O . VAL A 1 91 ? 20.141 11.109 8.547 1 98.75 91 VAL A O 1
ATOM 691 N N . ASP A 1 92 ? 19.953 9.031 9.344 1 98.56 92 ASP A N 1
ATOM 692 C CA . ASP A 1 92 ? 19.609 9.477 10.695 1 98.56 92 ASP A CA 1
ATOM 693 C C . ASP A 1 92 ? 20.672 10.406 11.25 1 98.56 92 ASP A C 1
ATOM 695 O O . ASP A 1 92 ? 21.875 10.188 11.039 1 98.56 92 ASP A O 1
ATOM 699 N N . GLY A 1 93 ? 20.172 11.492 11.93 1 98.06 93 GLY A N 1
ATOM 700 C CA . GLY A 1 93 ? 21.078 12.414 12.578 1 98.06 93 GLY A CA 1
ATOM 701 C C . GLY A 1 93 ? 21.562 13.523 11.664 1 98.06 93 GLY A C 1
ATOM 702 O O . GLY A 1 93 ? 22.312 14.414 12.086 1 98.06 93 GLY A O 1
ATOM 703 N N . THR A 1 94 ? 21.234 13.508 10.422 1 98.44 94 THR A N 1
ATOM 704 C CA . THR A 1 94 ? 21.625 14.562 9.484 1 98.44 94 THR A CA 1
ATOM 705 C C . THR A 1 94 ? 20.484 15.547 9.273 1 98.44 94 THR A C 1
ATOM 707 O O . THR A 1 94 ? 19.344 15.273 9.656 1 98.44 94 THR A O 1
ATOM 710 N N . ARG A 1 95 ? 20.766 16.609 8.672 1 98.38 95 ARG A N 1
ATOM 711 C CA . ARG A 1 95 ? 19.766 17.641 8.352 1 98.38 95 ARG A CA 1
ATOM 712 C C . ARG A 1 95 ? 18.703 17.078 7.402 1 98.38 95 ARG A C 1
ATOM 714 O O . ARG A 1 95 ? 17.562 17.531 7.426 1 98.38 95 ARG A O 1
ATOM 721 N N . GLY A 1 96 ? 19.047 16.125 6.633 1 98.75 96 GLY A N 1
ATOM 722 C CA . GLY A 1 96 ? 18.172 15.562 5.617 1 98.75 96 GLY A CA 1
ATOM 723 C C . GLY A 1 96 ? 16.875 15.008 6.191 1 98.75 96 GLY A C 1
ATOM 724 O O . GLY A 1 96 ? 15.828 15.07 5.543 1 98.75 96 GLY A O 1
ATOM 725 N N . ILE A 1 97 ? 16.922 14.5 7.445 1 98.75 97 ILE A N 1
ATOM 726 C CA . ILE A 1 97 ? 15.742 13.828 8 1 98.75 97 ILE A CA 1
ATOM 727 C C . ILE A 1 97 ? 14.969 14.797 8.891 1 98.75 97 ILE A C 1
ATOM 729 O O . ILE A 1 97 ? 13.914 14.453 9.422 1 98.75 97 ILE A O 1
ATOM 733 N N . GLU A 1 98 ? 15.438 16 9.086 1 98.75 98 GLU A N 1
ATOM 734 C CA . GLU A 1 98 ? 14.688 17.016 9.82 1 98.75 98 GLU A CA 1
ATOM 735 C C . GLU A 1 98 ? 13.461 17.469 9.039 1 98.75 98 GLU A C 1
ATOM 737 O O . GLU A 1 98 ? 13.523 17.625 7.816 1 98.75 98 GLU A O 1
ATOM 742 N N . ILE A 1 99 ? 12.43 17.688 9.758 1 98.88 99 ILE A N 1
ATOM 743 C CA . ILE A 1 99 ? 11.219 18.172 9.102 1 98.88 99 ILE A CA 1
ATOM 744 C C . ILE A 1 99 ? 11.477 19.547 8.516 1 98.88 99 ILE A C 1
ATOM 746 O O . ILE A 1 99 ? 12.125 20.391 9.148 1 98.88 99 ILE A O 1
ATOM 750 N N . TYR A 1 100 ? 10.984 19.797 7.34 1 98.88 100 TYR A N 1
ATOM 751 C CA . TYR A 1 100 ? 11.141 21.047 6.625 1 98.88 100 TYR A CA 1
ATOM 752 C C . TYR A 1 100 ? 10.641 22.219 7.469 1 98.88 100 TYR A C 1
ATOM 754 O O . TYR A 1 100 ? 9.57 22.141 8.078 1 98.88 100 TYR A O 1
ATOM 762 N N . ASP A 1 101 ? 11.305 23.266 7.531 1 98.38 101 ASP A N 1
ATOM 763 C CA . ASP A 1 101 ? 11.164 24.328 8.523 1 98.38 101 ASP A CA 1
ATOM 764 C C . ASP A 1 101 ? 9.758 24.922 8.5 1 98.38 101 ASP A C 1
ATOM 766 O O . ASP A 1 101 ? 9.172 25.188 9.555 1 98.38 101 ASP A O 1
ATOM 770 N N . GLU A 1 102 ? 9.195 25.141 7.348 1 98.19 102 GLU A N 1
ATOM 771 C CA . GLU A 1 102 ? 7.914 25.828 7.188 1 98.19 102 GLU A CA 1
ATOM 772 C C . GLU A 1 102 ? 6.777 25.016 7.805 1 98.19 102 GLU A C 1
ATOM 774 O O . GLU A 1 102 ? 5.707 25.547 8.094 1 98.19 102 GLU A O 1
ATOM 779 N N . VAL A 1 103 ? 7.027 23.688 7.984 1 98.75 103 VAL A N 1
ATOM 780 C CA . VAL A 1 103 ? 6 22.859 8.602 1 98.75 103 VAL A CA 1
ATOM 781 C C . VAL A 1 103 ? 6.598 22.094 9.773 1 98.75 103 VAL A C 1
ATOM 783 O O . VAL A 1 103 ? 6.184 20.953 10.055 1 98.75 103 VAL A O 1
ATOM 786 N N . ARG A 1 104 ? 7.523 22.641 10.422 1 98.25 104 ARG A N 1
ATOM 787 C CA . ARG A 1 104 ? 8.203 21.984 11.531 1 98.25 104 ARG A CA 1
ATOM 788 C C . ARG A 1 104 ? 7.23 21.688 12.664 1 98.25 104 ARG A C 1
ATOM 790 O O . ARG A 1 104 ? 6.273 22.438 12.883 1 98.25 104 ARG A O 1
ATOM 797 N N . PRO A 1 105 ? 7.465 20.594 13.375 1 98.56 105 PRO A N 1
ATOM 798 C CA . PRO A 1 105 ? 6.609 20.281 14.523 1 98.56 105 PRO A CA 1
ATOM 799 C C . PRO A 1 105 ? 6.668 21.328 15.617 1 98.56 105 PRO A C 1
ATOM 801 O O . PRO A 1 105 ? 7.73 21.906 15.867 1 98.56 105 PRO A O 1
ATOM 804 N N . LYS A 1 106 ? 5.586 21.5 16.234 1 97.38 106 LYS A N 1
ATOM 805 C CA . LYS A 1 106 ? 5.598 22.266 17.484 1 97.38 106 LYS A CA 1
ATOM 806 C C . LYS A 1 106 ? 6.227 21.453 18.609 1 97.38 106 LYS A C 1
ATOM 808 O O . LYS A 1 106 ? 6.465 20.25 18.469 1 97.38 106 LYS A O 1
ATOM 813 N N . GLU A 1 107 ? 6.609 22.078 19.719 1 92.38 107 GLU A N 1
ATOM 814 C CA . GLU A 1 107 ? 7.402 21.516 20.812 1 92.38 107 GLU A CA 1
ATOM 815 C C . GLU A 1 107 ? 6.789 20.219 21.328 1 92.38 107 GLU A C 1
ATOM 817 O O . GLU A 1 107 ? 7.504 19.266 21.625 1 92.38 107 GLU A O 1
ATOM 822 N N . ASP A 1 108 ? 5.543 19.984 21.406 1 93.38 108 ASP A N 1
ATOM 823 C CA . ASP A 1 108 ? 4.922 18.797 22 1 93.38 108 ASP A CA 1
ATOM 824 C C . ASP A 1 108 ? 4.445 17.828 20.922 1 93.38 108 ASP A C 1
ATOM 826 O O . ASP A 1 108 ? 3.834 16.812 21.234 1 93.38 1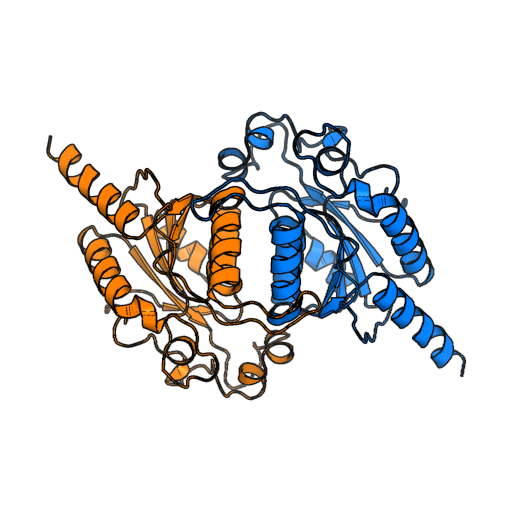08 ASP A O 1
ATOM 830 N N . GLU A 1 109 ? 4.824 18.109 19.75 1 97.81 109 GLU A N 1
ATOM 831 C CA . GLU A 1 109 ? 4.359 17.234 18.672 1 97.81 109 GLU A CA 1
ATOM 832 C C . GLU A 1 109 ? 5.391 16.141 18.359 1 97.81 109 GLU A C 1
ATOM 834 O O . GLU A 1 109 ? 6.594 16.406 18.359 1 97.81 109 GLU A O 1
ATOM 839 N N . LEU A 1 110 ? 4.926 14.977 18.125 1 97.38 110 LEU A N 1
ATOM 840 C CA . LEU A 1 110 ? 5.766 13.797 17.984 1 97.38 110 LEU A CA 1
ATOM 841 C C . LEU A 1 110 ? 6.273 13.664 16.547 1 97.38 110 LEU A C 1
ATOM 843 O O . LEU A 1 110 ? 5.535 13.914 15.602 1 97.38 110 LEU A O 1
ATOM 847 N N . VAL A 1 111 ? 7.465 13.258 16.453 1 98.5 111 VAL A N 1
ATOM 848 C CA . VAL A 1 111 ? 8.047 12.844 15.18 1 98.5 111 VAL A CA 1
ATOM 849 C C . VAL A 1 111 ? 8.477 11.375 15.266 1 98.5 111 VAL A C 1
ATOM 851 O O . VAL A 1 111 ? 9.383 11.031 16.031 1 98.5 111 VAL A O 1
ATOM 854 N N . ILE A 1 112 ? 7.887 10.586 14.523 1 98.62 112 ILE A N 1
ATOM 855 C CA . ILE A 1 112 ? 8.172 9.156 14.516 1 98.62 112 ILE A CA 1
ATOM 856 C C . ILE A 1 112 ? 9.148 8.836 13.391 1 98.62 112 ILE A C 1
ATOM 858 O O . ILE A 1 112 ? 8.867 9.094 12.219 1 98.62 112 ILE A O 1
ATOM 862 N N . LYS A 1 113 ? 10.281 8.273 13.742 1 98.69 113 LYS A N 1
ATOM 863 C CA . LYS A 1 113 ? 11.219 7.781 12.734 1 98.69 113 LYS A CA 1
ATOM 864 C C . LYS A 1 113 ? 10.812 6.398 12.234 1 98.69 113 LYS A C 1
ATOM 866 O O . LYS A 1 113 ? 10.477 5.52 13.023 1 98.69 113 LYS A O 1
ATOM 871 N N . LYS A 1 114 ? 10.797 6.277 10.961 1 98.81 114 LYS A N 1
ATOM 872 C CA . LYS A 1 114 ? 10.477 5 10.328 1 98.81 114 LYS A CA 1
ATOM 873 C C . LYS A 1 114 ? 11.523 4.617 9.289 1 98.81 114 LYS A C 1
ATOM 875 O O . LYS A 1 114 ? 12.25 5.477 8.781 1 98.81 114 LYS A O 1
ATOM 880 N N . HIS A 1 115 ? 11.523 3.299 8.914 1 98.5 115 HIS A N 1
ATOM 881 C CA . HIS A 1 115 ? 12.578 2.82 8.031 1 98.5 115 HIS A CA 1
ATOM 882 C C . HIS A 1 115 ? 12 2.166 6.781 1 98.5 115 HIS A C 1
ATOM 884 O O . HIS A 1 115 ? 12.742 1.699 5.918 1 98.5 115 HIS A O 1
ATOM 890 N N . ARG A 1 116 ? 10.742 2.043 6.75 1 98.75 116 ARG A N 1
ATOM 891 C CA . ARG A 1 116 ? 9.977 1.603 5.586 1 98.75 116 ARG A CA 1
ATOM 892 C C . ARG A 1 116 ? 8.906 2.623 5.219 1 98.75 116 ARG A C 1
ATOM 894 O O . ARG A 1 116 ? 8.805 3.682 5.844 1 98.75 116 ARG A O 1
ATOM 901 N N . TYR A 1 117 ? 8.078 2.346 4.211 1 98.88 117 TYR A N 1
ATOM 902 C CA . TYR A 1 117 ? 7.117 3.324 3.705 1 98.88 117 TYR A CA 1
ATOM 903 C C . TYR A 1 117 ? 6.039 3.621 4.738 1 98.88 117 TYR A C 1
ATOM 905 O O . TYR A 1 117 ? 5.656 4.777 4.93 1 98.88 117 TYR A O 1
ATOM 913 N N . SER A 1 118 ? 5.586 2.639 5.469 1 98.88 118 SER A N 1
ATOM 914 C CA . SER A 1 118 ? 4.465 2.777 6.391 1 98.88 118 SER A CA 1
ATOM 915 C C . SER A 1 118 ? 4.902 3.428 7.699 1 98.88 118 SER A C 1
ATOM 917 O O . SER A 1 118 ? 5.91 3.031 8.289 1 98.88 118 SER A O 1
ATOM 919 N N . GLY A 1 119 ? 4.105 4.336 8.156 1 98.88 119 GLY A N 1
ATOM 920 C CA . GLY A 1 119 ? 4.34 4.934 9.461 1 98.88 119 GLY A CA 1
ATOM 921 C C . GLY A 1 119 ? 4.066 3.98 10.609 1 98.88 119 GLY A C 1
ATOM 922 O O . GLY A 1 119 ? 4.469 4.238 11.75 1 98.88 119 GLY A O 1
ATOM 923 N N . PHE A 1 120 ? 3.465 2.848 10.344 1 98.88 120 PHE A N 1
ATOM 924 C CA . PHE A 1 120 ? 3.051 1.922 11.391 1 98.88 120 PHE A CA 1
ATOM 925 C C . PHE A 1 120 ? 4.039 0.77 11.523 1 98.88 120 PHE A C 1
ATOM 927 O O . PHE A 1 120 ? 4.098 0.106 12.555 1 98.88 120 PHE A O 1
ATOM 934 N N . TYR A 1 121 ? 4.785 0.446 10.461 1 98.75 121 TYR A N 1
ATOM 935 C CA . TYR A 1 121 ? 5.637 -0.739 10.461 1 98.75 121 TYR A CA 1
ATOM 936 C C . TYR A 1 121 ? 6.895 -0.502 11.289 1 98.75 121 TYR A C 1
ATOM 938 O O . TYR A 1 121 ? 7.703 0.375 10.969 1 98.75 121 TYR A O 1
ATOM 946 N N . GLY A 1 122 ? 7.023 -1.247 12.273 1 98 122 GLY A N 1
ATOM 947 C CA . GLY A 1 122 ? 8.219 -1.158 13.102 1 98 122 GLY A CA 1
ATOM 948 C C . GLY A 1 122 ? 8.266 0.104 13.945 1 98 122 GLY A C 1
ATOM 949 O O . GLY A 1 122 ? 9.352 0.592 14.273 1 98 122 GLY A O 1
ATOM 950 N N . THR A 1 123 ? 7.164 0.745 14.266 1 98.62 123 THR A N 1
ATOM 951 C CA . THR A 1 123 ? 7.105 1.966 15.055 1 98.62 123 THR A CA 1
ATOM 952 C C . THR A 1 123 ? 6.066 1.839 16.172 1 98.62 123 THR A C 1
ATOM 954 O O . THR A 1 123 ? 5.359 0.831 16.25 1 98.62 123 THR A O 1
ATOM 957 N N . ASP A 1 124 ? 5.984 2.814 17 1 98.5 124 ASP A N 1
ATOM 958 C CA . ASP A 1 124 ? 5.004 2.795 18.078 1 98.5 124 ASP A CA 1
ATOM 959 C C . ASP A 1 124 ? 3.812 3.693 17.766 1 98.5 124 ASP A C 1
ATOM 961 O O . ASP A 1 124 ? 3.07 4.098 18.656 1 98.5 124 ASP A O 1
ATOM 965 N N . LEU A 1 125 ? 3.6 4.004 16.5 1 98.88 125 LEU A N 1
ATOM 966 C CA . LEU A 1 125 ? 2.543 4.914 16.078 1 98.88 125 LEU A CA 1
ATOM 967 C C . LEU A 1 125 ? 1.178 4.414 16.547 1 98.88 125 LEU A C 1
ATOM 969 O O . LEU A 1 125 ? 0.374 5.191 17.062 1 98.88 125 LEU A O 1
ATOM 973 N N . ASP A 1 126 ? 0.91 3.145 16.344 1 98.81 126 ASP A N 1
ATOM 974 C CA . ASP A 1 126 ? -0.385 2.6 16.75 1 98.81 126 ASP A CA 1
ATOM 975 C C . ASP A 1 126 ? -0.619 2.775 18.25 1 98.81 126 ASP A C 1
ATOM 977 O O . ASP A 1 126 ? -1.709 3.168 18.672 1 98.81 126 ASP A O 1
ATOM 981 N N . THR A 1 127 ? 0.407 2.455 19.031 1 98.69 127 THR A N 1
ATOM 982 C CA . THR A 1 127 ? 0.317 2.598 20.469 1 98.69 127 THR A CA 1
ATOM 983 C C . THR A 1 127 ? -0.038 4.031 20.859 1 98.69 127 THR A C 1
ATOM 985 O O . THR A 1 127 ? -0.924 4.262 21.688 1 98.69 127 THR A O 1
ATOM 988 N N . ILE A 1 128 ? 0.578 4.945 20.234 1 98.31 128 ILE A N 1
ATOM 989 C CA . ILE A 1 128 ? 0.398 6.363 20.531 1 98.31 128 ILE A CA 1
ATOM 990 C C . ILE A 1 128 ? -1.023 6.789 20.172 1 98.31 128 ILE A C 1
ATOM 992 O O . ILE A 1 128 ? -1.708 7.43 20.969 1 98.31 128 ILE A O 1
ATOM 996 N N . LEU A 1 129 ? -1.486 6.434 19 1 98.81 129 LEU A N 1
ATOM 997 C CA . LEU A 1 129 ? -2.807 6.836 18.531 1 98.81 129 LEU A CA 1
ATOM 998 C C . LEU A 1 129 ? -3.904 6.215 19.391 1 98.81 129 LEU A C 1
ATOM 1000 O O . LEU A 1 129 ? -4.875 6.883 19.75 1 98.81 129 LEU A O 1
ATOM 1004 N N . ARG A 1 130 ? -3.744 4.949 19.781 1 98.5 130 ARG A N 1
ATOM 1005 C CA . ARG A 1 130 ? -4.719 4.27 20.625 1 98.5 130 ARG A CA 1
ATOM 1006 C C . ARG A 1 130 ? -4.801 4.926 22 1 98.5 130 ARG A C 1
ATOM 1008 O O . ARG A 1 130 ? -5.895 5.129 22.531 1 98.5 130 ARG A O 1
ATOM 1015 N N . ASN A 1 131 ? -3.654 5.219 22.547 1 98.38 131 ASN A N 1
ATOM 1016 C CA . ASN A 1 131 ? -3.617 5.832 23.875 1 98.38 131 ASN A CA 1
ATOM 1017 C C . ASN A 1 131 ? -4.234 7.23 23.859 1 98.38 131 ASN A C 1
ATOM 1019 O O . ASN A 1 131 ? -4.777 7.684 24.859 1 98.38 131 ASN A O 1
ATOM 1023 N N . ALA A 1 132 ? -4.207 7.859 22.734 1 98 132 ALA A N 1
ATOM 1024 C CA . ALA A 1 132 ? -4.773 9.195 22.594 1 98 132 ALA A CA 1
ATOM 1025 C C . ALA A 1 132 ? -6.262 9.133 22.266 1 98 132 ALA A C 1
ATOM 1027 O O . ALA A 1 132 ? -6.922 10.164 22.141 1 98 132 ALA A O 1
ATOM 1028 N N . GLY A 1 133 ? -6.789 7.902 22.047 1 98.56 133 GLY A N 1
ATOM 1029 C CA . GLY A 1 133 ? -8.203 7.738 21.734 1 98.56 133 GLY A CA 1
ATOM 1030 C C . GLY A 1 133 ? -8.547 8.117 20.312 1 98.56 133 GLY A C 1
ATOM 1031 O O . GLY A 1 133 ? -9.68 8.492 20.016 1 98.56 133 GLY A O 1
ATOM 1032 N N . ILE A 1 134 ? -7.582 8.023 19.438 1 98.81 134 ILE A N 1
ATOM 1033 C CA . ILE A 1 134 ? -7.773 8.438 18.062 1 98.81 134 ILE A CA 1
ATOM 1034 C C . ILE A 1 134 ? -8.555 7.363 17.312 1 98.81 134 ILE A C 1
ATOM 1036 O O . ILE A 1 134 ? -8.258 6.172 17.422 1 98.81 134 ILE A O 1
ATOM 1040 N N . GLU A 1 135 ? -9.516 7.777 16.5 1 98.62 135 GLU A N 1
ATOM 1041 C CA . GLU A 1 135 ? -10.344 6.887 15.68 1 98.62 135 GLU A CA 1
ATOM 1042 C C . GLU A 1 135 ? -10.18 7.188 14.195 1 98.62 135 GLU A C 1
ATOM 1044 O O . GLU A 1 135 ? -10.406 6.32 13.352 1 98.62 135 GLU A O 1
ATOM 1049 N N . THR A 1 136 ? -9.875 8.453 13.875 1 98.75 136 THR A N 1
ATOM 1050 C CA . THR A 1 136 ? -9.727 8.914 12.5 1 98.75 136 THR A CA 1
ATOM 1051 C C . THR A 1 136 ? -8.344 9.523 12.281 1 98.75 136 THR A C 1
ATOM 1053 O O . THR A 1 136 ? -7.859 10.289 13.109 1 98.75 136 THR A O 1
ATOM 1056 N N . VAL A 1 137 ? -7.723 9.141 11.172 1 98.94 137 VAL A N 1
ATOM 1057 C CA . VAL A 1 137 ? -6.453 9.766 10.82 1 98.94 137 VAL A CA 1
ATOM 1058 C C . VAL A 1 137 ? -6.574 10.469 9.477 1 98.94 137 VAL A C 1
ATOM 1060 O O . VAL A 1 137 ? -7.234 9.969 8.562 1 98.94 137 VAL A O 1
ATOM 1063 N N . ILE A 1 138 ? -6.02 11.625 9.367 1 98.94 138 ILE A N 1
ATOM 1064 C CA . ILE A 1 138 ? -5.879 12.398 8.141 1 98.94 138 ILE A CA 1
ATOM 1065 C C . ILE A 1 138 ? -4.449 12.281 7.617 1 98.94 138 ILE A C 1
ATOM 1067 O O . ILE A 1 138 ? -3.492 12.586 8.336 1 98.94 138 ILE A O 1
ATOM 1071 N N . ILE A 1 139 ? -4.32 11.852 6.422 1 99 139 ILE A N 1
ATOM 1072 C CA . ILE A 1 139 ? -3.006 11.586 5.855 1 99 139 ILE A CA 1
ATOM 1073 C C . ILE A 1 139 ? -2.611 12.711 4.906 1 99 139 ILE A C 1
ATOM 1075 O O . ILE A 1 139 ? -3.363 13.055 3.992 1 99 139 ILE A O 1
ATOM 1079 N N . THR A 1 140 ? -1.486 13.312 5.105 1 98.94 140 THR A N 1
ATOM 1080 C CA . THR A 1 140 ? -0.905 14.352 4.262 1 98.94 140 THR A CA 1
ATOM 1081 C C . THR A 1 140 ? 0.609 14.188 4.168 1 98.94 140 THR A C 1
ATOM 1083 O O . THR A 1 140 ? 1.212 13.469 4.965 1 98.94 140 THR A O 1
ATOM 1086 N N . GLY A 1 141 ? 1.203 14.773 3.139 1 98.94 141 GLY A N 1
ATOM 1087 C CA . GLY A 1 141 ? 2.65 14.719 3.002 1 98.94 141 GLY A CA 1
ATOM 1088 C C . GLY A 1 141 ? 3.1 14.031 1.726 1 98.94 141 GLY A C 1
ATOM 1089 O O . GLY A 1 141 ? 2.494 14.219 0.668 1 98.94 141 GLY A O 1
ATOM 1090 N N . VAL A 1 142 ? 4.27 13.32 1.812 1 98.88 142 VAL A N 1
ATOM 1091 C CA . VAL A 1 142 ? 4.871 12.711 0.629 1 98.88 142 VAL A CA 1
ATOM 1092 C C . VAL A 1 142 ? 5.441 11.344 0.984 1 98.88 142 VAL A C 1
ATOM 1094 O O . VAL A 1 142 ? 5.801 11.094 2.137 1 98.88 142 VAL A O 1
ATOM 1097 N N . THR A 1 143 ? 5.555 10.477 -0.059 1 98.62 143 THR A N 1
ATOM 1098 C CA . THR A 1 143 ? 5 10.609 -1.402 1 98.62 143 THR A CA 1
ATOM 1099 C C . THR A 1 143 ? 3.615 9.969 -1.483 1 98.62 143 THR A C 1
ATOM 1101 O O . THR A 1 143 ? 3.303 9.055 -0.717 1 98.62 143 THR A O 1
ATOM 1104 N N . THR A 1 144 ? 2.797 10.336 -2.34 1 98.88 144 THR A N 1
ATOM 1105 C CA . THR A 1 144 ? 1.393 9.953 -2.441 1 98.88 144 THR A CA 1
ATOM 1106 C C . THR A 1 144 ? 1.245 8.43 -2.451 1 98.88 144 THR A C 1
ATOM 1108 O O . THR A 1 144 ? 0.519 7.867 -1.63 1 98.88 144 THR A O 1
ATOM 1111 N N . GLU A 1 145 ? 2.02 7.691 -3.273 1 98.75 145 GLU A N 1
ATOM 1112 C CA . GLU A 1 145 ? 1.786 6.285 -3.582 1 98.75 145 GLU A CA 1
ATOM 1113 C C . GLU A 1 145 ? 2.561 5.375 -2.631 1 98.75 145 GLU A C 1
ATOM 1115 O O . GLU A 1 145 ? 2.275 4.18 -2.535 1 98.75 145 GLU A O 1
ATOM 1120 N N . ASN A 1 146 ? 3.584 5.918 -1.951 1 98.75 146 ASN A N 1
ATOM 1121 C CA . ASN A 1 146 ? 4.426 5.082 -1.103 1 98.75 146 ASN A CA 1
ATOM 1122 C C . ASN A 1 146 ? 4.152 5.328 0.378 1 98.75 146 ASN A C 1
ATOM 1124 O O . ASN A 1 146 ? 3.236 4.738 0.953 1 98.75 146 ASN A O 1
ATOM 1128 N N . CYS A 1 147 ? 4.828 6.293 0.936 1 98.94 147 CYS A N 1
ATOM 1129 C CA . CYS A 1 147 ? 4.762 6.473 2.383 1 98.94 147 CYS A CA 1
ATOM 1130 C C . CYS A 1 147 ? 3.365 6.906 2.814 1 98.94 147 CYS A C 1
ATOM 1132 O O . CYS A 1 147 ? 2.846 6.422 3.822 1 98.94 147 CYS A O 1
ATOM 1134 N N . CYS A 1 148 ? 2.723 7.832 2.082 1 98.94 148 CYS A N 1
ATOM 1135 C CA . CYS A 1 148 ? 1.378 8.273 2.441 1 98.94 148 CYS A CA 1
ATOM 1136 C C . CYS A 1 148 ? 0.373 7.137 2.275 1 98.94 148 CYS A C 1
ATOM 1138 O O . CYS A 1 148 ? -0.366 6.816 3.207 1 98.94 148 CYS A O 1
ATOM 1140 N N . ALA A 1 149 ? 0.355 6.539 1.118 1 98.94 149 ALA A N 1
ATOM 1141 C CA . ALA A 1 149 ? -0.612 5.48 0.839 1 98.94 149 ALA A CA 1
ATOM 1142 C C . ALA A 1 149 ? -0.404 4.285 1.769 1 98.94 149 ALA A C 1
ATOM 1144 O O . ALA A 1 149 ? -1.37 3.688 2.244 1 98.94 149 ALA A O 1
ATOM 1145 N N . MET A 1 150 ? 0.873 3.928 2.016 1 98.88 150 MET A N 1
ATOM 1146 C CA . MET A 1 150 ? 1.13 2.783 2.885 1 98.88 150 MET A CA 1
ATOM 1147 C C . MET A 1 150 ? 0.715 3.086 4.32 1 98.88 150 MET A C 1
ATOM 1149 O O . MET A 1 150 ? 0.197 2.213 5.02 1 98.88 150 MET A O 1
ATOM 1153 N N . THR A 1 151 ? 0.967 4.273 4.777 1 98.94 151 THR A N 1
ATOM 1154 C CA . THR A 1 151 ? 0.499 4.66 6.105 1 98.94 151 THR A CA 1
ATOM 1155 C C . THR A 1 151 ? -1.024 4.613 6.176 1 98.94 151 THR A C 1
ATOM 1157 O O . THR A 1 151 ? -1.592 4.113 7.148 1 98.94 151 THR A O 1
ATOM 1160 N N . ALA A 1 152 ? -1.692 5.094 5.152 1 98.94 152 ALA A N 1
ATOM 1161 C CA . ALA A 1 152 ? -3.15 5.074 5.082 1 98.94 152 ALA A CA 1
ATOM 1162 C C . ALA A 1 152 ? -3.68 3.643 5.109 1 98.94 152 ALA A C 1
ATOM 1164 O O . ALA A 1 152 ? -4.609 3.332 5.859 1 98.94 152 ALA A O 1
ATOM 1165 N N . ARG A 1 153 ? -3.104 2.805 4.328 1 98.88 153 ARG A N 1
ATOM 1166 C CA . ARG A 1 153 ? -3.555 1.421 4.227 1 98.88 153 ARG A CA 1
ATOM 1167 C C . ARG A 1 153 ? -3.352 0.684 5.547 1 98.88 153 ARG A C 1
ATOM 1169 O O . ARG A 1 153 ? -4.238 -0.044 6 1 98.88 153 ARG A O 1
ATOM 1176 N N . GLU A 1 154 ? -2.236 0.895 6.148 1 98.81 154 GLU A N 1
ATOM 1177 C CA . GLU A 1 154 ? -1.979 0.208 7.41 1 98.81 154 GLU A CA 1
ATOM 1178 C C . GLU A 1 154 ? -2.846 0.776 8.531 1 98.81 154 GLU A C 1
ATOM 1180 O O . GLU A 1 154 ? -3.217 0.055 9.461 1 98.81 154 GLU A O 1
ATOM 1185 N N . ALA A 1 155 ? -3.137 2.064 8.445 1 98.94 155 ALA A N 1
ATOM 1186 C CA . ALA A 1 155 ? -4.141 2.592 9.359 1 98.94 155 ALA A CA 1
ATOM 1187 C C . ALA A 1 155 ? -5.477 1.874 9.188 1 98.94 155 ALA A C 1
ATOM 1189 O O . ALA A 1 155 ? -6.102 1.461 10.164 1 98.94 155 ALA A O 1
ATOM 1190 N N . GLN A 1 156 ? -5.91 1.719 7.957 1 98.88 156 GLN A N 1
ATOM 1191 C CA . GLN A 1 156 ? -7.156 1.029 7.652 1 98.88 156 GLN A CA 1
ATOM 1192 C C . GLN A 1 156 ? -7.133 -0.408 8.164 1 98.88 156 GLN A C 1
ATOM 1194 O O . GLN A 1 156 ? -8.133 -0.908 8.68 1 98.88 156 GLN A O 1
ATOM 1199 N N . PHE A 1 157 ? -5.961 -1.086 8.031 1 98.75 157 PHE A N 1
ATOM 1200 C CA . PHE A 1 157 ? -5.828 -2.451 8.523 1 98.75 157 PHE A CA 1
ATOM 1201 C C . PHE A 1 157 ? -6.098 -2.516 10.023 1 98.75 157 PHE A C 1
ATOM 1203 O O . PHE A 1 157 ? -6.535 -3.547 10.539 1 98.75 157 PHE A O 1
ATOM 1210 N N . ARG A 1 158 ? -5.879 -1.438 10.672 1 98.69 158 ARG A N 1
ATOM 1211 C CA . ARG A 1 158 ? -6.02 -1.364 12.125 1 98.69 158 ARG A CA 1
ATOM 1212 C C . ARG A 1 158 ? -7.348 -0.725 12.508 1 98.69 158 ARG A C 1
ATOM 1214 O O . ARG A 1 158 ? -7.551 -0.353 13.672 1 98.69 158 ARG A O 1
ATOM 1221 N N . ASP A 1 159 ? -8.211 -0.449 11.516 1 98.44 159 ASP A N 1
ATOM 1222 C CA . ASP A 1 159 ? -9.609 -0.064 11.617 1 98.44 159 ASP A CA 1
ATOM 1223 C C . ASP A 1 159 ? -9.75 1.398 12.031 1 98.44 159 ASP A C 1
ATOM 1225 O O . ASP A 1 159 ? -10.734 1.777 12.672 1 98.44 159 ASP A O 1
ATOM 1229 N N . TYR A 1 160 ? -8.695 2.221 11.781 1 98.88 160 TYR A N 1
ATOM 1230 C CA . TYR A 1 160 ? -8.906 3.664 11.773 1 98.88 160 TYR A CA 1
ATOM 1231 C C . TYR A 1 160 ? -9.742 4.086 10.57 1 98.88 160 TYR A C 1
ATOM 1233 O O . TYR A 1 160 ? -9.617 3.514 9.484 1 98.88 160 TYR A O 1
ATOM 1241 N N . ASP A 1 161 ? -10.555 5.07 10.812 1 98.69 161 ASP A N 1
ATOM 1242 C CA . ASP A 1 161 ? -11.078 5.785 9.648 1 98.69 161 ASP A CA 1
ATOM 1243 C C . ASP A 1 161 ? -10 6.652 9.008 1 98.69 161 ASP A C 1
ATOM 1245 O O . ASP A 1 161 ? -9.234 7.316 9.703 1 98.69 161 ASP A O 1
ATOM 1249 N N . VAL A 1 162 ? -9.953 6.637 7.68 1 98.94 162 VAL A N 1
ATOM 1250 C CA . VAL A 1 162 ? -8.867 7.336 6.992 1 98.94 162 VAL A CA 1
ATOM 1251 C C . VAL A 1 162 ? -9.438 8.445 6.113 1 98.94 162 VAL A C 1
ATOM 1253 O O . VAL A 1 162 ? -10.398 8.219 5.367 1 98.94 162 VAL A O 1
ATOM 1256 N N . VAL A 1 163 ? -8.914 9.586 6.242 1 98.94 163 VAL A N 1
ATOM 1257 C CA . VAL A 1 163 ? -9.094 10.688 5.305 1 98.94 163 VAL A CA 1
ATOM 1258 C C . VAL A 1 163 ? -7.777 10.984 4.594 1 98.94 163 VAL A C 1
ATOM 1260 O O . VAL A 1 163 ? -6.758 11.242 5.238 1 98.94 163 VAL A O 1
ATOM 1263 N N . PHE A 1 164 ? -7.781 10.898 3.305 1 98.94 164 PHE A N 1
ATOM 1264 C CA . PHE A 1 164 ? -6.598 11.109 2.479 1 98.94 164 PHE A CA 1
ATOM 1265 C C . PHE A 1 164 ? -6.691 12.43 1.728 1 98.94 164 PHE A C 1
ATOM 1267 O O . PHE A 1 164 ? -7.613 12.641 0.939 1 98.94 164 PHE A O 1
ATOM 1274 N N . LEU A 1 165 ? -5.742 13.312 1.932 1 98.88 165 LEU A N 1
ATOM 1275 C CA . LEU A 1 165 ? -5.863 14.648 1.364 1 98.88 165 LEU A CA 1
ATOM 1276 C C . LEU A 1 165 ? -5.266 14.703 -0.038 1 98.88 165 LEU A C 1
ATOM 1278 O O . LEU A 1 165 ? -4.047 14.609 -0.202 1 98.88 165 LEU A O 1
ATOM 1282 N N . ALA A 1 166 ? -6.078 15 -0.97 1 98.62 166 ALA A N 1
ATOM 1283 C CA . ALA A 1 166 ? -5.652 15.055 -2.365 1 98.62 166 ALA A CA 1
ATOM 1284 C C . ALA A 1 166 ? -4.809 16.297 -2.639 1 98.62 166 ALA A C 1
ATOM 1286 O O . ALA A 1 166 ? -3.91 16.266 -3.482 1 98.62 166 ALA A O 1
ATOM 1287 N N . ASP A 1 167 ? -5.09 17.391 -1.929 1 98.31 167 ASP A N 1
ATOM 1288 C CA . ASP A 1 167 ? -4.461 18.672 -2.258 1 98.31 167 ASP A CA 1
ATOM 1289 C C . ASP A 1 167 ? -3.203 18.891 -1.425 1 98.31 167 ASP A C 1
ATOM 1291 O O . ASP A 1 167 ? -2.457 19.844 -1.661 1 98.31 167 ASP A O 1
ATOM 1295 N N . LEU A 1 168 ? -2.918 17.969 -0.461 1 98.75 168 LEU A N 1
ATOM 1296 C CA . LEU A 1 168 ? -1.749 18.125 0.399 1 98.75 168 LEU A CA 1
ATOM 1297 C C . LEU A 1 168 ? -0.939 16.828 0.455 1 98.75 168 LEU A C 1
ATOM 1299 O O . LEU A 1 168 ? -0.4 16.484 1.505 1 98.75 168 LEU A O 1
ATOM 1303 N N . THR A 1 169 ? -0.956 16.109 -0.602 1 98.75 169 THR A N 1
ATOM 1304 C CA . THR A 1 169 ? -0.037 15 -0.879 1 98.75 169 THR A CA 1
ATOM 1305 C C . THR A 1 169 ? 0.592 15.156 -2.26 1 98.75 169 THR A C 1
ATOM 1307 O O . THR A 1 169 ? 0.007 15.789 -3.148 1 98.75 169 THR A O 1
ATOM 1310 N N . GLY A 1 170 ? 1.707 14.664 -2.361 1 98.31 170 GLY A N 1
ATOM 1311 C CA . GLY A 1 170 ? 2.42 14.773 -3.623 1 98.31 170 GLY A CA 1
ATOM 1312 C C . GLY A 1 170 ? 3.488 13.711 -3.805 1 98.31 170 GLY A C 1
ATOM 1313 O O . GLY A 1 170 ? 3.764 12.938 -2.887 1 98.31 170 GLY A O 1
ATOM 1314 N N . THR A 1 171 ? 3.982 13.656 -4.992 1 98.56 171 THR A N 1
ATOM 1315 C CA . THR A 1 171 ? 4.98 12.656 -5.34 1 98.56 171 THR A CA 1
ATOM 1316 C C . THR A 1 171 ? 5.902 13.164 -6.441 1 98.56 171 THR A C 1
ATOM 1318 O O . THR A 1 171 ? 6.211 14.359 -6.496 1 98.56 171 THR A O 1
ATOM 1321 N N . PHE A 1 172 ? 6.551 12.266 -7.203 1 98.19 172 PHE A N 1
ATOM 1322 C CA . PHE A 1 172 ? 7.508 12.617 -8.242 1 98.19 172 PHE A CA 1
ATOM 1323 C C . PHE A 1 172 ? 7.242 11.828 -9.516 1 98.19 172 PHE A C 1
ATOM 1325 O O . PHE A 1 172 ? 6.328 11 -9.562 1 98.19 172 PHE A O 1
ATOM 1332 N N . ASP A 1 173 ? 7.938 12.148 -10.594 1 98.12 173 ASP A N 1
ATOM 1333 C CA . ASP A 1 173 ? 7.812 11.477 -11.883 1 98.12 173 ASP A CA 1
ATOM 1334 C C . ASP A 1 173 ? 8.328 10.039 -11.805 1 98.12 173 ASP A C 1
ATOM 1336 O O . ASP A 1 173 ? 9.266 9.758 -11.062 1 98.12 173 ASP A O 1
ATOM 1340 N N . TYR A 1 174 ? 7.754 9.172 -12.555 1 97.94 174 TYR A N 1
ATOM 1341 C CA . TYR A 1 174 ? 8.148 7.766 -12.594 1 97.94 174 TYR A CA 1
ATOM 1342 C C . TYR A 1 174 ? 8.742 7.402 -13.945 1 97.94 174 TYR A C 1
ATOM 1344 O O . TYR A 1 174 ? 8.227 7.805 -14.984 1 97.94 174 TYR A O 1
ATOM 1352 N N . PRO A 1 175 ? 9.844 6.711 -13.898 1 97.12 175 PRO A N 1
ATOM 1353 C CA . PRO A 1 175 ? 10.422 6.242 -15.164 1 97.12 175 PRO A CA 1
ATOM 1354 C C . PRO A 1 175 ? 9.57 5.172 -15.836 1 97.12 175 PRO A C 1
ATOM 1356 O O . PRO A 1 175 ? 8.633 4.648 -15.234 1 97.12 175 PRO A O 1
ATOM 1359 N N . ASP A 1 176 ? 9.859 4.914 -17.078 1 96.12 176 ASP A N 1
ATOM 1360 C CA . ASP A 1 176 ? 9.156 3.889 -17.844 1 96.12 176 ASP A CA 1
ATOM 1361 C C . ASP A 1 176 ? 9.477 2.492 -17.312 1 96.12 176 ASP A C 1
ATOM 1363 O O . ASP A 1 176 ? 10.641 2.139 -17.141 1 96.12 176 ASP A O 1
ATOM 1367 N N . GLN A 1 177 ? 8.438 1.679 -17.031 1 96.12 177 GLN A N 1
ATOM 1368 C CA . GLN A 1 177 ? 8.562 0.283 -16.625 1 96.12 177 GLN A CA 1
ATOM 1369 C C . GLN A 1 177 ? 7.922 -0.649 -17.641 1 96.12 177 GLN A C 1
ATOM 1371 O O . GLN A 1 177 ? 7.562 -1.783 -17.328 1 96.12 177 GLN A O 1
ATOM 1376 N N . GLY A 1 178 ? 7.758 -0.106 -18.781 1 95.5 178 GLY A N 1
ATOM 1377 C CA . GLY A 1 178 ? 7.148 -0.896 -19.844 1 95.5 178 GLY A CA 1
ATOM 1378 C C . GLY A 1 178 ? 5.82 -0.337 -20.312 1 95.5 178 GLY A C 1
ATOM 1379 O O . GLY A 1 178 ? 5.25 -0.821 -21.297 1 95.5 178 GLY A O 1
ATOM 1380 N N . PHE A 1 179 ? 5.301 0.754 -19.688 1 95.62 179 PHE A N 1
ATOM 1381 C CA . PHE A 1 179 ? 4.016 1.355 -20.016 1 95.62 179 PHE A CA 1
ATOM 1382 C C . PHE A 1 179 ? 4.176 2.838 -20.328 1 95.62 179 PHE A C 1
ATOM 1384 O O . PHE A 1 179 ? 3.199 3.588 -20.328 1 95.62 179 PHE A O 1
ATOM 1391 N N . GLY A 1 180 ? 5.43 3.232 -20.547 1 93.38 180 GLY A N 1
ATOM 1392 C CA . GLY A 1 180 ? 5.734 4.648 -20.688 1 93.38 180 GLY A CA 1
ATOM 1393 C C . GLY A 1 180 ? 6.004 5.34 -19.375 1 93.38 180 GLY A C 1
ATOM 1394 O O . GLY A 1 180 ? 5.562 4.867 -18.312 1 93.38 180 GLY A O 1
ATOM 1395 N N . SER A 1 181 ? 6.75 6.41 -19.438 1 95.19 181 SER A N 1
ATOM 1396 C CA . SER A 1 181 ? 6.957 7.207 -18.234 1 95.19 181 SER A CA 1
ATOM 1397 C C . SER A 1 181 ? 5.656 7.852 -17.766 1 95.19 181 SER A C 1
ATOM 1399 O O . SER A 1 181 ? 4.734 8.047 -18.562 1 95.19 181 SER A O 1
ATOM 1401 N N . ARG A 1 182 ? 5.605 8.102 -16.516 1 95.75 182 ARG A N 1
ATOM 1402 C CA . ARG A 1 182 ? 4.434 8.742 -15.93 1 95.75 182 ARG A CA 1
ATOM 1403 C C . ARG A 1 182 ? 4.832 9.961 -15.102 1 95.75 182 ARG A C 1
ATOM 1405 O O . ARG A 1 182 ? 5.75 9.891 -14.281 1 95.75 182 ARG A O 1
ATOM 1412 N N . ASP A 1 183 ? 4.109 11.047 -15.312 1 96.69 183 ASP A N 1
ATOM 1413 C CA . ASP A 1 183 ? 4.453 12.227 -14.523 1 96.69 183 ASP A CA 1
ATOM 1414 C C . ASP A 1 183 ? 3.844 12.148 -13.125 1 96.69 183 ASP A C 1
ATOM 1416 O O . ASP A 1 183 ? 2.959 11.328 -12.875 1 96.69 183 ASP A O 1
ATOM 1420 N N . ALA A 1 184 ? 4.293 12.969 -12.289 1 97.88 184 ALA A N 1
ATOM 1421 C CA . ALA A 1 184 ? 3.898 12.984 -10.891 1 97.88 184 ALA A CA 1
ATOM 1422 C C . ALA A 1 184 ? 2.389 13.156 -10.742 1 97.88 184 ALA A C 1
ATOM 1424 O O . ALA A 1 184 ? 1.763 12.516 -9.898 1 97.88 184 ALA A O 1
ATOM 1425 N N . GLN A 1 185 ? 1.815 13.977 -11.547 1 96.44 185 GLN A N 1
ATOM 1426 C CA . GLN A 1 185 ? 0.387 14.258 -11.461 1 96.44 185 GLN A CA 1
ATOM 1427 C C . GLN A 1 185 ? -0.443 13.023 -11.812 1 96.44 185 GLN A C 1
ATOM 1429 O O . GLN A 1 185 ? -1.459 12.75 -11.164 1 96.44 185 GLN A O 1
ATOM 1434 N N . GLU A 1 186 ? -0.032 12.289 -12.805 1 96 186 GLU A N 1
ATOM 1435 C CA . GLU A 1 186 ? -0.737 11.078 -13.203 1 96 186 GLU A CA 1
ATOM 1436 C C . GLU A 1 186 ? -0.71 10.031 -12.094 1 96 186 GLU A C 1
ATOM 1438 O O . GLU A 1 186 ? -1.737 9.422 -11.781 1 96 186 GLU A O 1
ATOM 1443 N N . ILE A 1 187 ? 0.483 9.844 -11.516 1 98.06 187 ILE A N 1
ATOM 1444 C CA . ILE A 1 187 ? 0.629 8.906 -10.398 1 98.06 187 ILE A CA 1
ATOM 1445 C C . ILE A 1 187 ? -0.258 9.344 -9.234 1 98.06 187 ILE A C 1
ATOM 1447 O O . ILE A 1 187 ? -1.013 8.539 -8.688 1 98.06 187 ILE A O 1
ATOM 1451 N N . HIS A 1 188 ? -0.22 10.609 -8.961 1 98.06 188 HIS A N 1
ATOM 1452 C CA . HIS A 1 188 ? -0.962 11.188 -7.844 1 98.06 188 HIS A CA 1
ATOM 1453 C C . HIS A 1 188 ? -2.463 10.984 -8.016 1 98.06 188 HIS A C 1
ATOM 1455 O O . HIS A 1 188 ? -3.135 10.484 -7.109 1 98.06 188 HIS A O 1
ATOM 1461 N N . GLU A 1 189 ? -2.986 11.281 -9.164 1 97.62 189 GLU A N 1
ATOM 1462 C CA . GLU A 1 189 ? -4.426 11.203 -9.398 1 97.62 189 GLU A CA 1
ATOM 1463 C C . GLU A 1 189 ? -4.918 9.758 -9.352 1 97.62 189 GLU A C 1
ATOM 1465 O O . GLU A 1 189 ? -5.992 9.484 -8.812 1 97.62 189 GLU A O 1
ATOM 1470 N N . THR A 1 190 ? -4.133 8.891 -9.906 1 97.75 190 THR A N 1
ATOM 1471 C CA . THR A 1 190 ? -4.52 7.484 -9.898 1 97.75 190 THR A CA 1
ATOM 1472 C C . THR A 1 190 ? -4.539 6.941 -8.469 1 97.75 190 THR A C 1
ATOM 1474 O O . THR A 1 190 ? -5.492 6.273 -8.062 1 97.75 190 THR A O 1
ATOM 1477 N N . VAL A 1 191 ? -3.529 7.258 -7.703 1 98.69 191 VAL A N 1
ATOM 1478 C CA . VAL A 1 191 ? -3.436 6.762 -6.336 1 98.69 191 VAL A CA 1
ATOM 1479 C C . VAL A 1 191 ? -4.531 7.395 -5.48 1 98.69 191 VAL A C 1
ATOM 1481 O O . VAL A 1 191 ? -5.148 6.723 -4.652 1 98.69 191 VAL A O 1
ATOM 1484 N N . CYS A 1 192 ? -4.797 8.625 -5.699 1 98.56 192 CYS A N 1
ATOM 1485 C CA . CYS A 1 192 ? -5.898 9.266 -4.992 1 98.56 192 CYS A CA 1
ATOM 1486 C C . CYS A 1 192 ? -7.219 8.555 -5.273 1 98.56 192 CYS A C 1
ATOM 1488 O O . CYS A 1 192 ? -8.008 8.32 -4.359 1 98.56 192 CYS A O 1
ATOM 1490 N N . THR A 1 193 ? -7.457 8.25 -6.543 1 98.12 193 THR A N 1
ATOM 1491 C CA . THR A 1 193 ? -8.664 7.523 -6.922 1 98.12 193 THR A CA 1
ATOM 1492 C C . THR A 1 193 ? -8.742 6.184 -6.191 1 98.12 193 THR A C 1
ATOM 1494 O O . THR A 1 193 ? -9.797 5.816 -5.672 1 98.12 193 THR A O 1
ATOM 1497 N N . ILE A 1 194 ? -7.633 5.531 -6.082 1 98.75 194 ILE A N 1
ATOM 1498 C CA . ILE A 1 194 ? -7.57 4.242 -5.402 1 98.75 194 ILE A CA 1
ATOM 1499 C C . ILE A 1 194 ? -7.84 4.434 -3.91 1 98.75 194 ILE A C 1
ATOM 1501 O O . ILE A 1 194 ? -8.625 3.693 -3.318 1 98.75 194 ILE A O 1
ATOM 1505 N N . MET A 1 195 ? -7.227 5.43 -3.275 1 98.81 195 MET A N 1
ATOM 1506 C CA . MET A 1 195 ? -7.391 5.695 -1.848 1 98.81 195 MET A CA 1
ATOM 1507 C C . MET A 1 195 ? -8.844 5.996 -1.514 1 98.81 195 MET A C 1
ATOM 1509 O O . MET A 1 195 ? -9.383 5.484 -0.528 1 98.81 195 MET A O 1
ATOM 1513 N N . GLY A 1 196 ? -9.461 6.773 -2.371 1 98.44 196 GLY A N 1
ATOM 1514 C CA . GLY A 1 196 ? -10.844 7.164 -2.137 1 98.44 196 GLY A CA 1
ATOM 1515 C C . GLY A 1 196 ? -11.828 6.027 -2.33 1 98.44 196 GLY A C 1
ATOM 1516 O O . GLY A 1 196 ? -12.945 6.074 -1.812 1 98.44 196 GLY A O 1
ATOM 1517 N N . THR A 1 197 ? -11.422 5.023 -3.049 1 98.31 197 THR A N 1
ATOM 1518 C CA . THR A 1 197 ? -12.32 3.932 -3.398 1 98.31 197 THR A CA 1
ATOM 1519 C C . THR A 1 197 ? -12.125 2.744 -2.461 1 98.31 197 THR A C 1
ATOM 1521 O O . THR A 1 197 ? -13.102 2.113 -2.037 1 98.31 197 THR A O 1
ATOM 1524 N N . SER A 1 198 ? -10.859 2.527 -2.031 1 98.69 198 SER A N 1
ATOM 1525 C CA . SER A 1 198 ? -10.625 1.218 -1.429 1 98.69 198 SER A CA 1
ATOM 1526 C C . SER A 1 198 ? -9.961 1.348 -0.063 1 98.69 198 SER A C 1
ATOM 1528 O O . SER A 1 198 ? -9.68 0.344 0.596 1 98.69 198 SER A O 1
ATOM 1530 N N . VAL A 1 199 ? -9.734 2.574 0.423 1 98.75 199 VAL A N 1
ATOM 1531 C CA . VAL A 1 199 ? -9.008 2.701 1.683 1 98.75 199 VAL A CA 1
ATOM 1532 C C . VAL A 1 199 ? -9.797 3.584 2.646 1 98.75 199 VAL A C 1
ATOM 1534 O O . VAL A 1 199 ? -9.984 3.229 3.812 1 98.75 199 VAL A O 1
ATOM 1537 N N . GLY A 1 200 ? -10.195 4.68 2.199 1 98.62 200 GLY A N 1
ATOM 1538 C CA . GLY A 1 200 ? -10.922 5.641 3.008 1 98.62 200 GLY A CA 1
ATOM 1539 C C . GLY A 1 200 ? -11.594 6.73 2.188 1 98.62 200 GLY A C 1
ATOM 1540 O O . GLY A 1 200 ? -12.016 6.488 1.056 1 98.62 200 GLY A O 1
ATOM 1541 N N . THR A 1 201 ? -11.688 7.938 2.762 1 98.62 201 THR A N 1
ATOM 1542 C CA . THR A 1 201 ? -12.32 9.07 2.1 1 98.62 201 THR A CA 1
ATOM 1543 C C . THR A 1 201 ? -11.273 10 1.488 1 98.62 201 THR A C 1
ATOM 1545 O O . THR A 1 201 ? -10.367 10.453 2.18 1 98.62 201 THR A O 1
ATOM 1548 N N . LEU A 1 202 ? -11.352 10.18 0.212 1 98.69 202 LEU A N 1
ATOM 1549 C CA . LEU A 1 202 ? -10.547 11.219 -0.433 1 98.69 202 LEU A CA 1
ATOM 1550 C C . LEU A 1 202 ? -11.164 12.594 -0.212 1 98.69 202 LEU A C 1
ATOM 1552 O O . LEU A 1 202 ? -12.367 12.781 -0.411 1 98.69 202 LEU A O 1
ATOM 1556 N N . ALA A 1 203 ? -10.336 13.531 0.245 1 98.62 203 ALA A N 1
ATOM 1557 C CA . ALA A 1 203 ? -10.836 14.859 0.577 1 98.62 203 ALA A CA 1
ATOM 1558 C C . ALA A 1 203 ? -9.781 15.93 0.306 1 98.62 203 ALA A C 1
ATOM 1560 O O . ALA A 1 203 ? -8.656 15.617 -0.072 1 98.62 203 ALA A O 1
ATOM 1561 N N . THR A 1 204 ? -10.195 17.172 0.426 1 98.31 204 THR A N 1
ATOM 1562 C CA . THR A 1 204 ? -9.266 18.297 0.419 1 98.31 204 THR A CA 1
ATOM 1563 C C . THR A 1 204 ? -9.109 18.875 1.823 1 98.31 204 THR A C 1
ATOM 1565 O O . THR A 1 204 ? -9.914 18.594 2.711 1 98.31 204 THR A O 1
ATOM 1568 N N . SER A 1 205 ? -8.055 19.625 1.988 1 98.25 205 SER A N 1
ATOM 1569 C CA . SER A 1 205 ? -7.859 20.297 3.268 1 98.25 205 SER A CA 1
ATOM 1570 C C . SER A 1 205 ? -9.039 21.203 3.607 1 98.25 205 SER A C 1
ATOM 1572 O O . SER A 1 205 ? -9.406 21.344 4.777 1 98.25 205 SER A O 1
ATOM 1574 N N . GLU A 1 206 ? -9.656 21.766 2.602 1 96.75 206 GLU A N 1
ATOM 1575 C CA . GLU A 1 206 ? -10.828 22.609 2.82 1 96.75 206 GLU A CA 1
ATOM 1576 C C . GLU A 1 206 ? -12 21.797 3.357 1 96.75 206 GLU A C 1
ATOM 1578 O O . GLU A 1 206 ? -12.742 22.266 4.219 1 96.75 206 GLU A O 1
ATOM 1583 N N . ASP A 1 207 ? -12.219 20.609 2.826 1 97.56 207 ASP A N 1
ATOM 1584 C CA . ASP A 1 207 ? -13.266 19.734 3.346 1 97.56 207 ASP A CA 1
ATOM 1585 C C . ASP A 1 207 ? -13.086 19.5 4.844 1 97.56 207 ASP A C 1
ATOM 1587 O O . ASP A 1 207 ? -14.07 19.5 5.594 1 97.56 207 ASP A O 1
ATOM 1591 N N . VAL A 1 208 ? -11.852 19.281 5.273 1 98.31 208 VAL A N 1
ATOM 1592 C CA . VAL A 1 208 ? -11.547 18.984 6.672 1 98.31 208 VAL A CA 1
ATOM 1593 C C . VAL A 1 208 ? -11.836 20.219 7.531 1 98.31 208 VAL A C 1
ATOM 1595 O O . VAL A 1 208 ? -12.508 20.109 8.562 1 98.31 208 VAL A O 1
ATOM 1598 N N . VAL A 1 209 ? -11.367 21.359 7.125 1 96.81 209 VAL A N 1
ATOM 1599 C CA . VAL A 1 209 ? -11.539 22.578 7.891 1 96.81 209 VAL A CA 1
ATOM 1600 C C . VAL A 1 209 ? -13.023 22.906 8.016 1 96.81 209 VAL A C 1
ATOM 1602 O O . VAL A 1 209 ? -13.5 23.297 9.086 1 96.81 209 VAL A O 1
ATOM 1605 N N . ASP A 1 210 ? -13.742 22.688 6.918 1 95.75 210 ASP A N 1
ATOM 1606 C CA . ASP A 1 210 ? -15.18 22.906 6.938 1 95.75 210 ASP A CA 1
ATOM 1607 C C . ASP A 1 210 ? -15.867 21.984 7.941 1 95.75 210 ASP A C 1
ATOM 1609 O O . ASP A 1 210 ? -16.797 22.406 8.641 1 95.75 210 ASP A O 1
ATOM 1613 N N . ALA A 1 211 ? -15.453 20.797 8.008 1 95.56 211 ALA A N 1
ATOM 1614 C CA . ALA A 1 211 ? -16.031 19.812 8.922 1 95.56 211 ALA A CA 1
ATOM 1615 C C . ALA A 1 211 ? -15.75 20.188 10.375 1 95.56 211 ALA A C 1
ATOM 1617 O O . ALA A 1 211 ? -16.562 19.922 11.258 1 95.56 211 ALA A O 1
ATOM 1618 N N . LEU A 1 212 ? -14.617 20.766 10.664 1 90 212 LEU A N 1
ATOM 1619 C CA . LEU A 1 212 ? -14.211 21.141 12.016 1 90 212 LEU A CA 1
ATOM 1620 C C . LEU A 1 212 ? -14.969 22.375 12.477 1 90 212 LEU A C 1
ATOM 1622 O O . LEU A 1 212 ? -15.242 22.531 13.672 1 90 212 LEU A O 1
ATOM 1626 N N . GLU A 1 213 ? -15.266 23.266 11.555 1 83.06 213 GLU A N 1
ATOM 1627 C CA . GLU A 1 213 ? -15.984 24.5 11.883 1 83.06 213 GLU A CA 1
ATOM 1628 C C . GLU A 1 213 ? -17.469 24.219 12.125 1 83.06 213 GLU A C 1
ATOM 1630 O O . GLU A 1 213 ? -18.109 24.922 12.914 1 83.06 213 GLU A O 1
ATOM 1635 N N . SER A 1 214 ? -18 23.344 11.398 1 73.06 214 SER A N 1
ATOM 1636 C CA . SER A 1 214 ? -19.406 23.016 11.562 1 73.06 214 SER A CA 1
ATOM 1637 C C . SER A 1 214 ? -19.688 22.438 12.945 1 73.06 214 SER A C 1
ATOM 1639 O O . SER A 1 214 ? -20.781 22.594 13.477 1 73.06 214 SER A O 1
ATOM 1641 N N . ARG A 1 215 ? -18.891 21.859 13.578 1 65.5 215 ARG A N 1
ATOM 1642 C CA . ARG A 1 215 ? -19.094 21.312 14.914 1 65.5 215 ARG A CA 1
ATOM 1643 C C . ARG A 1 215 ? -19.016 22.406 15.969 1 65.5 215 ARG A C 1
ATOM 1645 O O . ARG A 1 215 ? -19.672 22.328 17.016 1 65.5 215 ARG A O 1
ATOM 1652 N N . THR A 1 216 ? -18.094 23.312 15.789 1 53.28 216 THR A N 1
ATOM 1653 C CA . THR A 1 216 ? -18 24.391 16.766 1 53.28 216 THR A CA 1
ATOM 1654 C C . THR A 1 216 ? -19.312 25.156 16.859 1 53.28 216 THR A C 1
ATOM 1656 O O . THR A 1 216 ? -19.703 25.609 17.953 1 53.28 216 THR A O 1
ATOM 1659 N N . VAL A 1 217 ? -20.078 25.203 15.75 1 51.38 217 VAL A N 1
ATOM 1660 C CA . VAL A 1 217 ? -21.344 25.938 15.781 1 51.38 217 VAL A CA 1
ATOM 1661 C C . VAL A 1 217 ? -22.422 25.078 16.453 1 51.38 217 VAL A C 1
ATOM 1663 O O . VAL A 1 217 ? -23.328 25.609 17.094 1 51.38 217 VAL A O 1
ATOM 1666 N N . SER A 1 218 ? -22.359 23.844 16.266 1 46.97 218 SER A N 1
ATOM 1667 C CA . SER A 1 218 ? -23.438 23.031 16.812 1 46.97 218 SER A CA 1
ATOM 1668 C C . SER A 1 218 ? -23.281 22.844 18.328 1 46.97 218 SER A C 1
ATOM 1670 O O . SER A 1 218 ? -24.266 22.672 19.031 1 46.97 218 SER A O 1
ATOM 1672 N N . ALA A 1 219 ? -22.062 22.812 18.875 1 48.28 219 ALA A N 1
ATOM 1673 C CA . ALA A 1 219 ? -21.906 22.672 20.312 1 48.28 219 ALA A CA 1
ATOM 1674 C C . ALA A 1 219 ? -22.422 23.891 21.062 1 48.28 219 ALA A C 1
ATOM 1676 O O . ALA A 1 219 ? -22.672 23.844 22.266 1 48.28 219 ALA A O 1
ATOM 1677 N N . ASP A 1 220 ? -22.375 25.031 20.469 1 41.75 220 ASP A N 1
ATOM 1678 C CA . ASP A 1 220 ? -22.844 26.219 21.172 1 41.75 220 ASP A CA 1
ATOM 1679 C C . ASP A 1 220 ? -24.359 26.297 21.125 1 41.75 220 ASP A C 1
ATOM 1681 O O . ASP A 1 220 ? -24.969 27.078 21.875 1 41.75 220 ASP A O 1
ATOM 1685 N N . ASP A 1 221 ? -25.031 25.531 20.281 1 36.97 221 ASP A N 1
ATOM 1686 C CA . ASP A 1 221 ? -26.469 25.734 20.453 1 36.97 221 ASP A CA 1
ATOM 1687 C C . ASP A 1 221 ? -27.047 24.734 21.453 1 36.97 221 ASP A C 1
ATOM 1689 O O . ASP A 1 221 ? -26.734 23.547 21.406 1 36.97 221 ASP A O 1
ATOM 1693 N N . MET B 1 1 ? -3.74 -5.848 -23.406 1 51.16 1 MET B N 1
ATOM 1694 C CA . MET B 1 1 ? -2.887 -5.395 -22.312 1 51.16 1 MET B CA 1
ATOM 1695 C C . MET B 1 1 ? -1.504 -5.004 -22.828 1 51.16 1 MET B C 1
ATOM 1697 O O . MET B 1 1 ? -0.883 -5.758 -23.578 1 51.16 1 MET B O 1
ATOM 1701 N N . GLY B 1 2 ? -1.239 -3.83 -23.016 1 64.12 2 GLY B N 1
ATOM 1702 C CA . GLY B 1 2 ? 0.012 -3.379 -23.609 1 64.12 2 GLY B CA 1
ATOM 1703 C C . GLY B 1 2 ? 1.229 -3.766 -22.797 1 64.12 2 GLY B C 1
ATOM 1704 O O . GLY B 1 2 ? 1.715 -2.977 -21.984 1 64.12 2 GLY B O 1
ATOM 1705 N N . LEU B 1 3 ? 1.561 -5.023 -22.656 1 75.12 3 LEU B N 1
ATOM 1706 C CA . LEU B 1 3 ? 2.643 -5.652 -21.922 1 75.12 3 LEU B CA 1
ATOM 1707 C C . LEU B 1 3 ? 3.906 -5.746 -22.766 1 75.12 3 LEU B C 1
ATOM 1709 O O . LEU B 1 3 ? 4.938 -6.234 -22.297 1 75.12 3 LEU B O 1
ATOM 1713 N N . GLU B 1 4 ? 3.768 -5.211 -23.891 1 72.94 4 GLU B N 1
ATOM 1714 C CA . GLU B 1 4 ? 4.789 -5.582 -24.859 1 72.94 4 GLU B CA 1
ATOM 1715 C C . GLU B 1 4 ? 6.156 -5.035 -24.453 1 72.94 4 GLU B C 1
ATOM 1717 O O . GLU B 1 4 ? 7.188 -5.629 -24.781 1 72.94 4 GLU B O 1
ATOM 1722 N N . ASP B 1 5 ? 6.191 -4.137 -23.578 1 88.38 5 ASP B N 1
ATOM 1723 C CA . ASP B 1 5 ? 7.496 -3.553 -23.281 1 88.38 5 ASP B CA 1
ATOM 1724 C C . ASP B 1 5 ? 7.93 -3.879 -21.844 1 88.38 5 ASP B C 1
ATOM 1726 O O . ASP B 1 5 ? 8.969 -3.396 -21.391 1 88.38 5 ASP B O 1
ATOM 1730 N N . VAL B 1 6 ? 7.184 -4.797 -21.203 1 94.94 6 VAL B N 1
ATOM 1731 C CA . VAL B 1 6 ? 7.57 -5.234 -19.875 1 94.94 6 VAL B CA 1
ATOM 1732 C C . VAL B 1 6 ? 8.492 -6.445 -19.969 1 94.94 6 VAL B C 1
ATOM 1734 O O . VAL B 1 6 ? 8.117 -7.477 -20.531 1 94.94 6 VAL B O 1
ATOM 1737 N N . SER B 1 7 ? 9.648 -6.328 -19.453 1 93.81 7 SER B N 1
ATOM 1738 C CA . SER B 1 7 ? 10.625 -7.406 -19.422 1 93.81 7 SER B CA 1
ATOM 1739 C C . SER B 1 7 ? 11.641 -7.207 -18.297 1 93.81 7 SER B C 1
ATOM 1741 O O . SER B 1 7 ? 11.945 -6.074 -17.938 1 93.81 7 SER B O 1
ATOM 1743 N N . ALA B 1 8 ? 12.086 -8.312 -17.781 1 96.19 8 ALA B N 1
ATOM 1744 C CA . ALA B 1 8 ? 13.078 -8.25 -16.703 1 96.19 8 ALA B CA 1
ATOM 1745 C C . ALA B 1 8 ? 14.102 -9.367 -16.844 1 96.19 8 ALA B C 1
ATOM 1747 O O . ALA B 1 8 ? 13.766 -10.484 -17.25 1 96.19 8 ALA B O 1
ATOM 1748 N N . ASP B 1 9 ? 15.328 -9.031 -16.547 1 94.5 9 ASP B N 1
ATOM 1749 C CA . ASP B 1 9 ? 16.359 -10.039 -16.391 1 94.5 9 ASP B CA 1
ATOM 1750 C C . ASP B 1 9 ? 16.453 -10.523 -14.938 1 94.5 9 ASP B C 1
ATOM 1752 O O . ASP B 1 9 ? 16.938 -9.812 -14.062 1 94.5 9 ASP B O 1
ATOM 1756 N N . LEU B 1 10 ? 15.992 -11.734 -14.742 1 97.19 10 LEU B N 1
ATOM 1757 C CA . LEU B 1 10 ? 15.859 -12.258 -13.391 1 97.19 10 LEU B CA 1
ATOM 1758 C C . LEU B 1 10 ? 16.875 -13.375 -13.133 1 97.19 10 LEU B C 1
ATOM 1760 O O . LEU B 1 10 ? 17.219 -14.125 -14.047 1 97.19 10 LEU B O 1
ATOM 1764 N N . SER B 1 11 ? 17.406 -13.375 -12.008 1 93.88 11 SER B N 1
ATOM 1765 C CA . SER B 1 11 ? 18.125 -14.508 -11.453 1 93.88 11 SER B CA 1
ATOM 1766 C C . SER B 1 11 ? 17.406 -15.102 -10.258 1 93.88 11 SER B C 1
ATOM 1768 O O . SER B 1 11 ? 17.375 -14.5 -9.18 1 93.88 11 SER B O 1
ATOM 1770 N N . LEU B 1 12 ? 16.859 -16.281 -10.477 1 96.81 12 LEU B N 1
ATOM 1771 C CA . LEU B 1 12 ? 16.031 -16.906 -9.461 1 96.81 12 LEU B CA 1
ATOM 1772 C C . LEU B 1 12 ? 16.562 -18.281 -9.078 1 96.81 12 LEU B C 1
ATOM 1774 O O . LEU B 1 12 ? 17.031 -19.031 -9.938 1 96.81 12 LEU B O 1
ATOM 1778 N N . ASP B 1 13 ? 16.516 -18.531 -7.809 1 95.75 13 ASP B N 1
ATOM 1779 C CA . ASP B 1 13 ? 16.719 -19.859 -7.262 1 95.75 13 ASP B CA 1
ATOM 1780 C C . ASP B 1 13 ? 15.406 -20.469 -6.77 1 95.75 13 ASP B C 1
ATOM 1782 O O . ASP B 1 13 ? 14.844 -20 -5.77 1 95.75 13 ASP B O 1
ATOM 1786 N N . SER B 1 14 ? 14.953 -21.516 -7.434 1 96.56 14 SER B N 1
ATOM 1787 C CA . SER B 1 14 ? 13.648 -22.094 -7.137 1 96.56 14 SER B CA 1
ATOM 1788 C C . SER B 1 14 ? 13.539 -22.5 -5.672 1 96.56 14 SER B C 1
ATOM 1790 O O . SER B 1 14 ? 12.461 -22.422 -5.078 1 96.56 14 SER B O 1
ATOM 1792 N N . ASP B 1 15 ? 14.664 -22.875 -5.055 1 96.62 15 ASP B N 1
ATOM 1793 C CA . ASP B 1 15 ? 14.648 -23.375 -3.682 1 96.62 15 ASP B CA 1
ATOM 1794 C C . ASP B 1 15 ? 14.359 -22.25 -2.691 1 96.62 15 ASP B C 1
ATOM 1796 O O . ASP B 1 15 ? 13.883 -22.5 -1.583 1 96.62 15 ASP B O 1
ATOM 1800 N N . SER B 1 16 ? 14.672 -21.016 -3.09 1 98.12 16 SER B N 1
ATOM 1801 C CA . SER B 1 16 ? 14.492 -19.891 -2.186 1 98.12 16 SER B CA 1
ATOM 1802 C C . SER B 1 16 ? 13.484 -18.891 -2.746 1 98.12 16 SER B C 1
ATOM 1804 O O . SER B 1 16 ? 13.523 -17.703 -2.404 1 98.12 16 SER B O 1
ATOM 1806 N N . THR B 1 17 ? 12.648 -19.344 -3.668 1 98.56 17 THR B N 1
ATOM 1807 C CA . THR B 1 17 ? 11.617 -18.516 -4.266 1 98.56 17 THR B CA 1
ATOM 1808 C C . THR B 1 17 ? 10.234 -19.125 -4.051 1 98.56 17 THR B C 1
ATOM 1810 O O . THR B 1 17 ? 10.062 -20.344 -4.152 1 98.56 17 THR B O 1
ATOM 1813 N N . ALA B 1 18 ? 9.258 -18.328 -3.729 1 98.81 18 ALA B N 1
ATOM 1814 C CA . ALA B 1 18 ? 7.871 -18.766 -3.607 1 98.81 18 ALA B CA 1
ATOM 1815 C C . ALA B 1 18 ? 6.953 -17.922 -4.488 1 98.81 18 ALA B C 1
ATOM 1817 O O . ALA B 1 18 ? 7.145 -16.703 -4.617 1 98.81 18 ALA B O 1
ATOM 1818 N N . VAL B 1 19 ? 5.984 -18.562 -5.086 1 98.88 19 VAL B N 1
ATOM 1819 C CA . VAL B 1 19 ? 4.891 -17.859 -5.738 1 98.88 19 VAL B CA 1
ATOM 1820 C C . VAL B 1 19 ? 3.734 -17.672 -4.758 1 98.88 19 VAL B C 1
ATOM 1822 O O . VAL B 1 19 ? 3.295 -18.625 -4.117 1 98.88 19 VAL B O 1
ATOM 1825 N N . ILE B 1 20 ? 3.324 -16.469 -4.602 1 99 20 ILE B N 1
ATOM 1826 C CA . ILE B 1 20 ? 2.121 -16.188 -3.824 1 99 20 ILE B CA 1
ATOM 1827 C C . ILE B 1 20 ? 0.965 -15.852 -4.766 1 99 20 ILE B C 1
ATOM 1829 O O . ILE B 1 20 ? 0.993 -14.836 -5.461 1 99 20 ILE B O 1
ATOM 1833 N N . VAL B 1 21 ? 0.023 -16.719 -4.836 1 99 21 VAL B N 1
ATOM 1834 C CA . VAL B 1 21 ? -1.19 -16.547 -5.625 1 99 21 VAL B CA 1
ATOM 1835 C C . VAL B 1 21 ? -2.252 -15.836 -4.781 1 99 21 VAL B C 1
ATOM 1837 O O . VAL B 1 21 ? -2.898 -16.453 -3.936 1 99 21 VAL B O 1
ATOM 1840 N N . VAL B 1 22 ? -2.504 -14.617 -5.098 1 98.94 22 VAL B N 1
ATOM 1841 C CA . VAL B 1 22 ? -3.299 -13.758 -4.227 1 98.94 22 VAL B CA 1
ATOM 1842 C C . VAL B 1 22 ? -4.762 -13.789 -4.668 1 98.94 22 VAL B C 1
ATOM 1844 O O . VAL B 1 22 ? -5.098 -13.305 -5.75 1 98.94 22 VAL B O 1
ATOM 1847 N N . ASP B 1 23 ? -5.59 -14.359 -3.938 1 98.94 23 ASP B N 1
ATOM 1848 C CA . ASP B 1 23 ? -7.039 -14.195 -3.879 1 98.94 23 ASP B CA 1
ATOM 1849 C C . ASP B 1 23 ? -7.691 -14.586 -5.203 1 98.94 23 ASP B C 1
ATOM 1851 O O . ASP B 1 23 ? -8.625 -13.93 -5.66 1 98.94 23 ASP B O 1
ATOM 1855 N N . MET B 1 24 ? -7.109 -15.609 -5.848 1 98.94 24 MET B N 1
ATOM 1856 C CA . MET B 1 24 ? -7.805 -16.172 -7 1 98.94 24 MET B CA 1
ATOM 1857 C C . MET B 1 24 ? -8.969 -17.047 -6.559 1 98.94 24 MET B C 1
ATOM 1859 O O . MET B 1 24 ? -9.039 -18.234 -6.914 1 98.94 24 MET B O 1
ATOM 1863 N N . GLU B 1 25 ? -9.82 -16.469 -5.824 1 98.94 25 GLU B N 1
ATOM 1864 C CA . GLU B 1 25 ? -10.977 -17.141 -5.262 1 98.94 25 GLU B CA 1
ATOM 1865 C C . GLU B 1 25 ? -12.242 -16.844 -6.066 1 98.94 25 GLU B C 1
ATOM 1867 O O . GLU B 1 25 ? -12.273 -15.875 -6.836 1 98.94 25 GLU B O 1
ATOM 1872 N N . ASN B 1 26 ? -13.32 -17.562 -5.867 1 98.88 26 ASN B N 1
ATOM 1873 C CA . ASN B 1 26 ? -14.523 -17.484 -6.684 1 98.88 26 ASN B CA 1
ATOM 1874 C C . ASN B 1 26 ? -15.164 -16.094 -6.605 1 98.88 26 ASN B C 1
ATOM 1876 O O . ASN B 1 26 ? -15.625 -15.562 -7.617 1 98.88 26 ASN B O 1
ATOM 1880 N N . ASP B 1 27 ? -15.164 -15.438 -5.52 1 98.88 27 ASP B N 1
ATOM 1881 C CA . ASP B 1 27 ? -15.836 -14.156 -5.32 1 98.88 27 ASP B CA 1
ATOM 1882 C C . ASP B 1 27 ? -15.148 -13.047 -6.113 1 98.88 27 ASP B C 1
ATOM 1884 O O . ASP B 1 27 ? -15.734 -11.992 -6.34 1 98.88 27 ASP B O 1
ATOM 1888 N N . PHE B 1 28 ? -13.891 -13.297 -6.523 1 98.88 28 PHE B N 1
ATOM 1889 C CA . PHE B 1 28 ? -13.164 -12.305 -7.305 1 98.88 28 PHE B CA 1
ATOM 1890 C C . PHE B 1 28 ? -13.086 -12.719 -8.773 1 98.88 28 PHE B C 1
ATOM 1892 O O . PHE B 1 28 ? -12.844 -11.883 -9.641 1 98.88 28 PHE B O 1
ATOM 1899 N N . VAL B 1 29 ? -13.25 -14.023 -9.102 1 98.75 29 VAL B N 1
ATOM 1900 C CA . VAL B 1 29 ? -12.82 -14.516 -10.406 1 98.75 29 VAL B CA 1
ATOM 1901 C C . VAL B 1 29 ? -14.047 -14.906 -11.242 1 98.75 29 VAL B C 1
ATOM 1903 O O . VAL B 1 29 ? -14.094 -14.641 -12.445 1 98.75 29 VAL B O 1
ATOM 1906 N N . GLU B 1 30 ? -15.055 -15.422 -10.625 1 98.38 30 GLU B N 1
ATOM 1907 C CA . GLU B 1 30 ? -16.203 -15.945 -11.367 1 98.38 30 GLU B CA 1
ATOM 1908 C C . GLU B 1 30 ? -16.984 -14.82 -12.031 1 98.38 30 GLU B C 1
ATOM 1910 O O . GLU B 1 30 ? -17.078 -13.719 -11.484 1 98.38 30 GLU B O 1
ATOM 1915 N N . GLU B 1 31 ? -17.562 -15.18 -13.141 1 97.75 31 GLU B N 1
ATOM 1916 C CA . GLU B 1 31 ? -18.453 -14.227 -13.789 1 97.75 31 GLU B CA 1
ATOM 1917 C C . GLU B 1 31 ? -19.672 -13.93 -12.93 1 97.75 31 GLU B C 1
ATOM 1919 O O . GLU B 1 31 ? -20.344 -14.859 -12.453 1 97.75 31 GLU B O 1
ATOM 1924 N N . GLY B 1 32 ? -19.906 -12.688 -12.727 1 97.5 32 GLY B N 1
ATOM 1925 C CA . GLY B 1 32 ? -21.078 -12.305 -11.945 1 97.5 32 GLY B CA 1
ATOM 1926 C C . GLY B 1 32 ? -20.812 -12.32 -10.445 1 97.5 32 GLY B C 1
ATOM 1927 O O . GLY B 1 32 ? -21.719 -12.07 -9.656 1 97.5 32 GLY B O 1
ATOM 1928 N N . ALA B 1 33 ? -19.594 -12.633 -10.023 1 98.19 33 ALA B N 1
ATOM 1929 C CA . ALA B 1 33 ? -19.25 -12.664 -8.602 1 98.19 33 ALA B CA 1
ATOM 1930 C C . ALA B 1 33 ? -19.438 -11.297 -7.961 1 98.19 33 ALA B C 1
ATOM 1932 O O . ALA B 1 33 ? -19.391 -10.266 -8.648 1 98.19 33 ALA B O 1
ATOM 1933 N N . PRO B 1 34 ? -19.625 -11.234 -6.656 1 97.75 34 PRO B N 1
ATOM 1934 C CA . PRO B 1 34 ? -19.906 -9.977 -5.957 1 97.75 34 PRO B CA 1
ATOM 1935 C C . PRO B 1 34 ? -18.75 -8.969 -6.062 1 97.75 34 PRO B C 1
ATOM 1937 O O . PRO B 1 34 ? -18.984 -7.758 -5.992 1 97.75 34 PRO B O 1
ATOM 1940 N N . LEU B 1 35 ? -17.547 -9.43 -6.254 1 98.25 35 LEU B N 1
ATOM 1941 C CA . LEU B 1 35 ? -16.375 -8.57 -6.371 1 98.25 35 LEU B CA 1
ATOM 1942 C C . LEU B 1 35 ? -15.539 -8.945 -7.594 1 98.25 35 LEU B C 1
ATOM 1944 O O . LEU B 1 35 ? -14.312 -8.922 -7.543 1 98.25 35 LEU B O 1
ATOM 1948 N N . GLU B 1 36 ? -16.219 -9.227 -8.617 1 98.25 36 GLU B N 1
ATOM 1949 C CA . GLU B 1 36 ? -15.617 -9.711 -9.852 1 98.25 36 GLU B CA 1
ATOM 1950 C C . GLU B 1 36 ? -14.492 -8.789 -10.32 1 98.25 36 GLU B C 1
ATOM 1952 O O . GLU B 1 36 ? -14.625 -7.566 -10.281 1 98.25 36 GLU B O 1
ATOM 1957 N N . THR B 1 37 ? -13.359 -9.375 -10.719 1 98.06 37 THR B N 1
ATOM 1958 C CA . THR B 1 37 ? -12.188 -8.711 -11.289 1 98.06 37 THR B CA 1
ATOM 1959 C C . THR B 1 37 ? -11.867 -9.273 -12.672 1 98.06 37 THR B C 1
ATOM 1961 O O . THR B 1 37 ? -12.656 -10.031 -13.234 1 98.06 37 THR B O 1
ATOM 1964 N N . GLU B 1 38 ? -10.695 -8.945 -13.156 1 96.69 38 GLU B N 1
ATOM 1965 C CA . GLU B 1 38 ? -10.242 -9.43 -14.461 1 96.69 38 GLU B CA 1
ATOM 1966 C C . GLU B 1 38 ? -9.469 -10.734 -14.336 1 96.69 38 GLU B C 1
ATOM 1968 O O . GLU B 1 38 ? -8.781 -11.148 -15.266 1 96.69 38 GLU B O 1
ATOM 1973 N N . GLY B 1 39 ? -9.547 -11.328 -13.164 1 97.75 39 GLY B N 1
ATOM 1974 C CA . GLY B 1 39 ? -8.766 -12.523 -12.898 1 97.75 39 GLY B CA 1
ATOM 1975 C C . GLY B 1 39 ? -9.016 -13.633 -13.891 1 97.75 39 GLY B C 1
ATOM 1976 O O . GLY B 1 39 ? -8.094 -14.359 -14.273 1 97.75 39 GLY B O 1
ATOM 1977 N N . ARG B 1 40 ? -10.242 -13.781 -14.344 1 97.19 40 ARG B N 1
ATOM 1978 C CA . ARG B 1 40 ? -10.625 -14.852 -15.258 1 97.19 40 ARG B CA 1
ATOM 1979 C C . ARG B 1 40 ? -9.898 -14.719 -16.594 1 97.19 40 ARG B C 1
ATOM 1981 O O . ARG B 1 40 ? -9.664 -15.719 -17.281 1 97.19 40 ARG B O 1
ATOM 1988 N N . GLN B 1 41 ? -9.5 -13.508 -16.953 1 96.75 41 GLN B N 1
ATOM 1989 C CA . GLN B 1 41 ? -8.898 -13.227 -18.25 1 96.75 41 GLN B CA 1
ATOM 1990 C C . GLN B 1 41 ? -7.527 -13.883 -18.375 1 96.75 41 GLN B C 1
ATOM 1992 O O . GLN B 1 41 ? -7.043 -14.117 -19.484 1 96.75 41 GLN B O 1
ATOM 1997 N N . PHE B 1 42 ? -6.918 -14.195 -17.219 1 97.94 42 PHE B N 1
ATOM 1998 C CA . PHE B 1 42 ? -5.574 -14.742 -17.328 1 97.94 42 PHE B CA 1
ATOM 1999 C C . PHE B 1 42 ? -5.461 -16.062 -16.578 1 97.94 42 PHE B C 1
ATOM 2001 O O . PHE B 1 42 ? -4.355 -16.531 -16.297 1 97.94 42 PHE B O 1
ATOM 2008 N N . VAL B 1 43 ? -6.551 -16.656 -16.203 1 98.31 43 VAL B N 1
ATOM 2009 C CA . VAL B 1 43 ? -6.566 -17.844 -15.336 1 98.31 43 VAL B CA 1
ATOM 2010 C C . VAL B 1 43 ? -5.875 -19 -16.047 1 98.31 43 VAL B C 1
ATOM 2012 O O . VAL B 1 43 ? -5.141 -19.766 -15.406 1 98.31 43 VAL B O 1
ATOM 2015 N N . ASP B 1 44 ? -6.098 -19.188 -17.344 1 98.38 44 ASP B N 1
ATOM 2016 C CA . ASP B 1 44 ? -5.48 -20.297 -18.078 1 98.38 44 ASP B CA 1
ATOM 2017 C C . ASP B 1 44 ? -3.963 -20.125 -18.141 1 98.38 44 ASP B C 1
ATOM 2019 O O . ASP B 1 44 ? -3.219 -21.078 -17.938 1 98.38 44 ASP B O 1
ATOM 2023 N N . LYS B 1 45 ? -3.553 -18.969 -18.469 1 98.56 45 LYS B N 1
ATOM 2024 C CA . LYS B 1 45 ? -2.119 -18.688 -18.5 1 98.56 45 LYS B CA 1
ATOM 2025 C C . LYS B 1 45 ? -1.492 -18.875 -17.109 1 98.56 45 LYS B C 1
ATOM 2027 O O . LYS B 1 45 ? -0.38 -19.391 -17 1 98.56 45 LYS B O 1
ATOM 2032 N N . MET B 1 46 ? -2.172 -18.484 -16.062 1 98.81 46 MET B N 1
ATOM 2033 C CA . MET B 1 46 ? -1.683 -18.656 -14.695 1 98.81 46 MET B CA 1
ATOM 2034 C C . MET B 1 46 ? -1.537 -20.141 -14.352 1 98.81 46 MET B C 1
ATOM 2036 O O . MET B 1 46 ? -0.553 -20.547 -13.734 1 98.81 46 MET B O 1
ATOM 2040 N N . ALA B 1 47 ? -2.539 -20.922 -14.758 1 98.81 47 ALA B N 1
ATOM 2041 C CA . ALA B 1 47 ?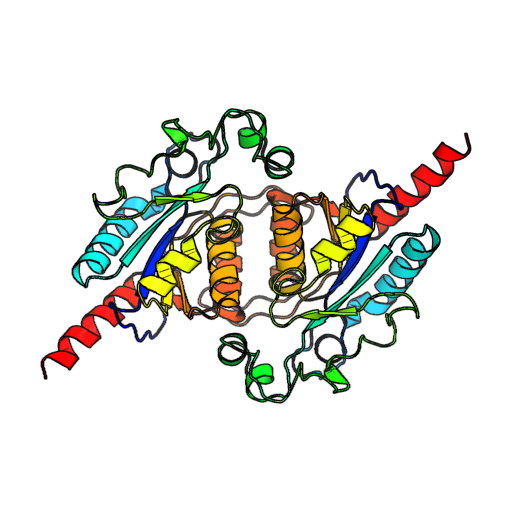 -2.471 -22.359 -14.492 1 98.81 47 ALA B CA 1
ATOM 2042 C C . ALA B 1 47 ? -1.209 -22.969 -15.094 1 98.81 47 ALA B C 1
ATOM 2044 O O . ALA B 1 47 ? -0.499 -23.719 -14.43 1 98.81 47 ALA B O 1
ATOM 2045 N N . THR B 1 48 ? -0.923 -22.578 -16.328 1 98.56 48 THR B N 1
ATOM 2046 C CA . THR B 1 48 ? 0.275 -23.062 -17.016 1 98.56 48 THR B CA 1
ATOM 2047 C C . THR B 1 48 ? 1.533 -22.594 -16.281 1 98.56 48 THR B C 1
ATOM 2049 O O . THR B 1 48 ? 2.463 -23.375 -16.078 1 98.56 48 THR B O 1
ATOM 2052 N N . PHE B 1 49 ? 1.558 -21.375 -15.961 1 98.75 49 PHE B N 1
ATOM 2053 C CA . PHE B 1 49 ? 2.68 -20.766 -15.25 1 98.75 49 PHE B CA 1
ATOM 2054 C C . PHE B 1 49 ? 2.947 -21.484 -13.938 1 98.75 49 PHE B C 1
ATOM 2056 O O . PHE B 1 49 ? 4.094 -21.797 -13.617 1 98.75 49 PHE B O 1
ATOM 2063 N N . LEU B 1 50 ? 1.866 -21.734 -13.109 1 98.69 50 LEU B N 1
ATOM 2064 C CA . LEU B 1 50 ? 2.008 -22.406 -11.82 1 98.69 50 LEU B CA 1
ATOM 2065 C C . LEU B 1 50 ? 2.564 -23.812 -12 1 98.69 50 LEU B C 1
ATOM 2067 O O . LEU B 1 50 ? 3.396 -24.266 -11.211 1 98.69 50 LEU B O 1
ATOM 2071 N N . ASP B 1 51 ? 2.086 -24.516 -13.031 1 97.81 51 ASP B N 1
ATOM 2072 C CA . ASP B 1 51 ? 2.611 -25.859 -13.312 1 97.81 51 ASP B CA 1
ATOM 2073 C C . ASP B 1 51 ? 4.113 -25.812 -13.586 1 97.81 51 ASP B C 1
ATOM 2075 O O . ASP B 1 51 ? 4.867 -26.656 -13.102 1 97.81 51 ASP B O 1
ATOM 2079 N N . GLU B 1 52 ? 4.535 -24.844 -14.359 1 97.25 52 GLU B N 1
ATOM 2080 C CA . GLU B 1 52 ? 5.953 -24.672 -14.664 1 97.25 52 GLU B CA 1
ATOM 2081 C C . GLU B 1 52 ? 6.758 -24.391 -13.398 1 97.25 52 GLU B C 1
ATOM 2083 O O . GLU B 1 52 ? 7.855 -24.922 -13.227 1 97.25 52 GLU B O 1
ATOM 2088 N N . CYS B 1 53 ? 6.254 -23.578 -12.531 1 97.5 53 CYS B N 1
ATOM 2089 C CA . CYS B 1 53 ? 6.918 -23.281 -11.266 1 97.5 53 CYS B CA 1
ATOM 2090 C C . CYS B 1 53 ? 7.016 -24.531 -10.398 1 97.5 53 CYS B C 1
ATOM 2092 O O . CYS B 1 53 ? 8.07 -24.828 -9.836 1 97.5 53 CYS B O 1
ATOM 2094 N N . ARG B 1 54 ? 5.926 -25.281 -10.281 1 96.94 54 ARG B N 1
ATOM 2095 C CA . ARG B 1 54 ? 5.871 -26.5 -9.484 1 96.94 54 ARG B CA 1
ATOM 2096 C C . ARG B 1 54 ? 6.895 -27.516 -9.977 1 96.94 54 ARG B C 1
ATOM 2098 O O . ARG B 1 54 ? 7.504 -28.234 -9.18 1 96.94 54 ARG B O 1
ATOM 2105 N N . ASP B 1 55 ? 7.078 -27.547 -11.25 1 95.81 55 ASP B N 1
ATOM 2106 C CA . ASP B 1 55 ? 8.008 -28.484 -11.859 1 95.81 55 ASP B CA 1
ATOM 2107 C C . ASP B 1 55 ? 9.438 -28.234 -11.383 1 95.81 55 ASP B C 1
ATOM 2109 O O . ASP B 1 55 ? 10.281 -29.141 -11.414 1 95.81 55 ASP B O 1
ATOM 2113 N N . THR B 1 56 ? 9.75 -27.047 -10.945 1 95.69 56 THR B N 1
ATOM 2114 C CA . THR B 1 56 ? 11.094 -26.719 -10.484 1 95.69 56 THR B CA 1
ATOM 2115 C C . THR B 1 56 ? 11.219 -26.922 -8.984 1 95.69 56 THR B C 1
ATOM 2117 O O . THR B 1 56 ? 12.305 -26.766 -8.414 1 95.69 56 THR B O 1
ATOM 2120 N N . GLY B 1 57 ? 10.094 -27.203 -8.344 1 94.44 57 GLY B N 1
ATOM 2121 C CA . GLY B 1 57 ? 10.094 -27.375 -6.902 1 94.44 57 GLY B CA 1
ATOM 2122 C C . GLY B 1 57 ? 9.812 -26.094 -6.148 1 94.44 57 GLY B C 1
ATOM 2123 O O . GLY B 1 57 ? 9.906 -26.047 -4.918 1 94.44 57 GLY B O 1
ATOM 2124 N N . MET B 1 58 ? 9.492 -25.078 -6.816 1 96.88 58 MET B N 1
ATOM 2125 C CA . MET B 1 58 ? 9.195 -23.797 -6.199 1 96.88 58 MET B CA 1
ATOM 2126 C C . MET B 1 58 ? 7.973 -23.891 -5.297 1 96.88 58 MET B C 1
ATOM 2128 O O . MET B 1 58 ? 6.988 -24.547 -5.645 1 96.88 58 MET B O 1
ATOM 2132 N N . GLU B 1 59 ? 8.078 -23.234 -4.184 1 97.69 59 GLU B N 1
ATOM 2133 C CA . GLU B 1 59 ? 6.945 -23.172 -3.26 1 97.69 59 GLU B CA 1
ATOM 2134 C C . GLU B 1 59 ? 5.812 -22.328 -3.828 1 97.69 59 GLU B C 1
ATOM 2136 O O . GLU B 1 59 ? 6.055 -21.266 -4.402 1 97.69 59 GLU B O 1
ATOM 2141 N N . VAL B 1 60 ? 4.598 -22.875 -3.746 1 98.69 60 VAL B N 1
ATOM 2142 C CA . VAL B 1 60 ? 3.406 -22.125 -4.137 1 98.69 60 VAL B CA 1
ATOM 2143 C C . VAL B 1 60 ? 2.488 -21.953 -2.932 1 98.69 60 VAL B C 1
ATOM 2145 O O . VAL B 1 60 ? 2.115 -22.922 -2.277 1 98.69 60 VAL B O 1
ATOM 2148 N N . VAL B 1 61 ? 2.164 -20.734 -2.609 1 98.88 61 VAL B N 1
ATOM 2149 C CA . VAL B 1 61 ? 1.279 -20.391 -1.502 1 98.88 61 VAL B CA 1
ATOM 2150 C C . VAL B 1 61 ? 0.106 -19.562 -2.016 1 98.88 61 VAL B C 1
ATOM 2152 O O . VAL B 1 61 ? 0.286 -18.672 -2.855 1 98.88 61 VAL B O 1
ATOM 2155 N N . TYR B 1 62 ? -1.043 -19.859 -1.502 1 98.94 62 TYR B N 1
ATOM 2156 C CA . TYR B 1 62 ? -2.244 -19.109 -1.863 1 98.94 62 TYR B CA 1
ATOM 2157 C C . TYR B 1 62 ? -2.727 -18.25 -0.7 1 98.94 62 TYR B C 1
ATOM 2159 O O . TYR B 1 62 ? -2.51 -18.594 0.464 1 98.94 62 TYR B O 1
ATOM 2167 N N . THR B 1 63 ? -3.342 -17.156 -1.029 1 98.94 63 THR B N 1
ATOM 2168 C CA . THR B 1 63 ? -4.176 -16.469 -0.05 1 98.94 63 THR B CA 1
ATOM 2169 C C . THR B 1 63 ? -5.633 -16.453 -0.499 1 98.94 63 THR B C 1
ATOM 2171 O O . THR B 1 63 ? -5.922 -16.562 -1.69 1 98.94 63 THR B O 1
ATOM 2174 N N . THR B 1 64 ? -6.496 -16.375 0.373 1 98.88 64 THR B N 1
ATOM 2175 C CA . THR B 1 64 ? -7.906 -16.078 0.164 1 98.88 64 THR B CA 1
ATOM 2176 C C . THR B 1 64 ? -8.398 -15.039 1.177 1 98.88 64 THR B C 1
ATOM 2178 O O . THR B 1 64 ? -7.988 -15.062 2.34 1 98.88 64 THR B O 1
ATOM 2181 N N . HIS B 1 65 ? -9.102 -14.031 0.704 1 98.94 65 HIS B N 1
ATOM 2182 C CA . HIS B 1 65 ? -9.703 -13.023 1.569 1 98.94 65 HIS B CA 1
ATOM 2183 C C . HIS B 1 65 ? -11.047 -13.5 2.113 1 98.94 65 HIS B C 1
ATOM 2185 O O . HIS B 1 65 ? -11.953 -13.82 1.344 1 98.94 65 HIS B O 1
ATOM 2191 N N . ALA B 1 66 ? -11.148 -13.555 3.377 1 98.75 66 ALA B N 1
ATOM 2192 C CA . ALA B 1 66 ? -12.367 -14.078 3.982 1 98.75 66 ALA B CA 1
ATOM 2193 C C . ALA B 1 66 ? -12.672 -13.375 5.301 1 98.75 66 ALA B C 1
ATOM 2195 O O . ALA B 1 66 ? -11.758 -12.953 6.012 1 98.75 66 ALA B O 1
ATOM 2196 N N . HIS B 1 67 ? -13.953 -13.25 5.641 1 98.75 67 HIS B N 1
ATOM 2197 C CA . HIS B 1 67 ? -14.422 -12.766 6.934 1 98.75 67 HIS B CA 1
ATOM 2198 C C . HIS B 1 67 ? -15.344 -13.789 7.598 1 98.75 67 HIS B C 1
ATOM 2200 O O . HIS B 1 67 ? -16.125 -14.469 6.922 1 98.75 67 HIS B O 1
ATOM 2206 N N . ARG B 1 68 ? -15.219 -13.898 8.875 1 98.19 68 ARG B N 1
ATOM 2207 C CA . ARG B 1 68 ? -16.094 -14.797 9.609 1 98.19 68 ARG B CA 1
ATOM 2208 C C . ARG B 1 68 ? -17.562 -14.383 9.461 1 98.19 68 ARG B C 1
ATOM 2210 O O . ARG B 1 68 ? -17.859 -13.195 9.344 1 98.19 68 ARG B O 1
ATOM 2217 N N . GLU B 1 69 ? -18.375 -15.352 9.547 1 96.69 69 GLU B N 1
ATOM 2218 C CA . GLU B 1 69 ? -19.812 -15.102 9.414 1 96.69 69 GLU B CA 1
ATOM 2219 C C . GLU B 1 69 ? -20.297 -14.125 10.484 1 96.69 69 GLU B C 1
ATOM 2221 O O . GLU B 1 69 ? -21.203 -13.336 10.234 1 96.69 69 GLU B O 1
ATOM 2226 N N . SER B 1 70 ? -19.719 -14.188 11.648 1 97.44 70 SER B N 1
ATOM 2227 C CA . SER B 1 70 ? -20.109 -13.305 12.742 1 97.44 70 SER B CA 1
ATOM 2228 C C . SER B 1 70 ? -19.844 -11.844 12.398 1 97.44 70 SER B C 1
ATOM 2230 O O . SER B 1 70 ? -20.391 -10.938 13.031 1 97.44 70 SER B O 1
ATOM 2232 N N . GLY B 1 71 ? -18.859 -11.633 11.523 1 97.25 71 GLY B N 1
ATOM 2233 C CA . GLY B 1 71 ? -18.5 -10.289 11.125 1 97.25 71 GLY B CA 1
ATOM 2234 C C . GLY B 1 71 ? -17.484 -9.641 12.055 1 97.25 71 GLY B C 1
ATOM 2235 O O . GLY B 1 71 ? -17.156 -8.469 11.898 1 97.25 71 GLY B O 1
ATOM 2236 N N . CYS B 1 72 ? -16.938 -10.359 12.992 1 97.75 72 CYS B N 1
ATOM 2237 C CA . CYS B 1 72 ? -16.109 -9.812 14.055 1 97.75 72 CYS B CA 1
ATOM 2238 C C . CYS B 1 72 ? -14.758 -9.352 13.5 1 97.75 72 CYS B C 1
ATOM 2240 O O . CYS B 1 72 ? -14.023 -8.633 14.172 1 97.75 72 CYS B O 1
ATOM 2242 N N . ASP B 1 73 ? -14.461 -9.727 12.242 1 98.19 73 ASP B N 1
ATOM 2243 C CA . ASP B 1 73 ? -13.156 -9.422 11.672 1 98.19 73 ASP B CA 1
ATOM 2244 C C . ASP B 1 73 ? -13.281 -8.531 10.438 1 98.19 73 ASP B C 1
ATOM 2246 O O . ASP B 1 73 ? -12.336 -8.398 9.656 1 98.19 73 ASP B O 1
ATOM 2250 N N . MET B 1 74 ? -14.422 -7.895 10.156 1 98.44 74 MET B N 1
ATOM 2251 C CA . MET B 1 74 ? -14.633 -7.082 8.961 1 98.44 74 MET B CA 1
ATOM 2252 C C . MET B 1 74 ? -13.984 -5.711 9.117 1 98.44 74 MET B C 1
ATOM 2254 O O . MET B 1 74 ? -13.383 -5.199 8.172 1 98.44 74 MET B O 1
ATOM 2258 N N . GLY B 1 75 ? -14.227 -5.156 10.414 1 97.38 75 GLY B N 1
ATOM 2259 C CA . GLY B 1 75 ? -13.711 -3.816 10.648 1 97.38 75 GLY B CA 1
ATOM 2260 C C . GLY B 1 75 ? -14.148 -2.811 9.602 1 97.38 75 GLY B C 1
ATOM 2261 O O . GLY B 1 75 ? -15.289 -2.861 9.125 1 97.38 75 GLY B O 1
ATOM 2262 N N . THR B 1 76 ? -13.242 -1.904 9.195 1 97.75 76 THR B N 1
ATOM 2263 C CA . THR B 1 76 ? -13.57 -0.821 8.273 1 97.75 76 THR B CA 1
ATOM 2264 C C . THR B 1 76 ? -13.703 -1.343 6.848 1 97.75 76 THR B C 1
ATOM 2266 O O . THR B 1 76 ? -14.203 -0.642 5.969 1 97.75 76 THR B O 1
ATOM 2269 N N . MET B 1 77 ? -13.273 -2.584 6.621 1 98.31 77 MET B N 1
ATOM 2270 C CA . MET B 1 77 ? -13.508 -3.188 5.312 1 98.31 77 MET B CA 1
ATOM 2271 C C . MET B 1 77 ? -14.992 -3.168 4.969 1 98.31 77 MET B C 1
ATOM 2273 O O . MET B 1 77 ? -15.367 -2.971 3.809 1 98.31 77 MET B O 1
ATOM 2277 N N . ALA B 1 78 ? -15.82 -3.375 5.996 1 98.12 78 ALA B N 1
ATOM 2278 C CA . ALA B 1 78 ? -17.266 -3.418 5.797 1 98.12 78 ALA B CA 1
ATOM 2279 C C . ALA B 1 78 ? -17.812 -2.039 5.434 1 98.12 78 ALA B C 1
ATOM 2281 O O . ALA B 1 78 ? -18.812 -1.929 4.723 1 98.12 78 ALA B O 1
ATOM 2282 N N . ASP B 1 79 ? -17.172 -0.97 5.898 1 97.56 79 ASP B N 1
ATOM 2283 C CA . ASP B 1 79 ? -17.578 0.393 5.566 1 97.56 79 ASP B CA 1
ATOM 2284 C C . ASP B 1 79 ? -17.234 0.733 4.117 1 97.56 79 ASP B C 1
ATOM 2286 O O . ASP B 1 79 ? -17.938 1.519 3.479 1 97.56 79 ASP B O 1
ATOM 2290 N N . ILE B 1 80 ? -16.234 0.095 3.602 1 97.81 80 ILE B N 1
ATOM 2291 C CA . ILE B 1 80 ? -15.664 0.438 2.299 1 97.81 80 ILE B CA 1
ATOM 2292 C C . ILE B 1 80 ? -16.328 -0.401 1.212 1 97.81 80 ILE B C 1
ATOM 2294 O O . ILE B 1 80 ? -16.609 0.097 0.118 1 97.81 80 ILE B O 1
ATOM 2298 N N . TRP B 1 81 ? -16.578 -1.697 1.587 1 98.06 81 TRP B N 1
ATOM 2299 C CA . TRP B 1 81 ? -17.078 -2.631 0.581 1 98.06 81 TRP B CA 1
ATOM 2300 C C . TRP B 1 81 ? -18.453 -3.172 0.966 1 98.06 81 TRP B C 1
ATOM 2302 O O . TRP B 1 81 ? -18.562 -4.098 1.775 1 98.06 81 TRP B O 1
ATOM 2312 N N . PRO B 1 82 ? -19.469 -2.725 0.325 1 97.88 82 PRO B N 1
ATOM 2313 C CA . PRO B 1 82 ? -20.828 -3.186 0.631 1 97.88 82 PRO B CA 1
ATOM 2314 C C . PRO B 1 82 ? -20.969 -4.703 0.546 1 97.88 82 PRO B C 1
ATOM 2316 O O . PRO B 1 82 ? -21.625 -5.316 1.398 1 97.88 82 PRO B O 1
ATOM 2319 N N . PRO B 1 83 ? -20.344 -5.371 -0.442 1 98.06 83 PRO B N 1
ATOM 2320 C CA . PRO B 1 83 ? -20.484 -6.832 -0.473 1 98.06 83 PRO B CA 1
ATOM 2321 C C . PRO B 1 83 ? -19.953 -7.5 0.794 1 98.06 83 PRO B C 1
ATOM 2323 O O . PRO B 1 83 ? -20.406 -8.586 1.163 1 98.06 83 PRO B O 1
ATOM 2326 N N . ILE B 1 84 ? -18.953 -6.848 1.465 1 98.38 84 ILE B N 1
ATOM 2327 C CA . ILE B 1 84 ? -18.438 -7.379 2.723 1 98.38 84 ILE B CA 1
ATOM 2328 C C . ILE B 1 84 ? -19.422 -7.102 3.846 1 98.38 84 ILE B C 1
ATOM 2330 O O . ILE B 1 84 ? -19.781 -8.008 4.602 1 98.38 84 ILE B O 1
ATOM 2334 N N . ALA B 1 85 ? -19.922 -5.902 3.926 1 97.94 85 ALA B N 1
ATOM 2335 C CA . ALA B 1 85 ? -20.875 -5.5 4.953 1 97.94 85 ALA B CA 1
ATOM 2336 C C . ALA B 1 85 ? -22.141 -6.359 4.898 1 97.94 85 ALA B C 1
ATOM 2338 O O . ALA B 1 85 ? -22.641 -6.805 5.934 1 97.94 85 ALA B O 1
ATOM 2339 N N . ASN B 1 86 ? -22.578 -6.637 3.65 1 98.12 86 ASN B N 1
ATOM 2340 C CA . ASN B 1 86 ? -23.828 -7.348 3.438 1 98.12 86 ASN B CA 1
ATOM 2341 C C . ASN B 1 86 ? -23.625 -8.859 3.424 1 98.12 86 ASN B C 1
ATOM 2343 O O . ASN B 1 86 ? -24.578 -9.625 3.314 1 98.12 86 ASN B O 1
ATOM 2347 N N . GLN B 1 87 ? -22.359 -9.312 3.434 1 97.75 87 GLN B N 1
ATOM 2348 C CA . GLN B 1 87 ? -21.969 -10.711 3.404 1 97.75 87 GLN B CA 1
ATOM 2349 C C . GLN B 1 87 ? -22.406 -11.383 2.107 1 97.75 87 GLN B C 1
ATOM 2351 O O . GLN B 1 87 ? -22.828 -12.539 2.115 1 97.75 87 GLN B O 1
ATOM 2356 N N . ASP B 1 88 ? -22.359 -10.555 1.062 1 98 88 ASP B N 1
ATOM 2357 C CA . ASP B 1 88 ? -22.578 -11.078 -0.282 1 98 88 ASP B CA 1
ATOM 2358 C C . ASP B 1 88 ? -21.344 -11.805 -0.8 1 98 88 ASP B C 1
ATOM 2360 O O . ASP B 1 88 ? -21.438 -12.633 -1.708 1 98 88 ASP B O 1
ATOM 2364 N N . GLY B 1 89 ? -20.203 -11.414 -0.286 1 98.38 89 GLY B N 1
ATOM 2365 C CA . GLY B 1 89 ? -18.922 -11.969 -0.694 1 98.38 89 GLY B CA 1
ATOM 2366 C C . GLY B 1 89 ? -17.922 -12.055 0.443 1 98.38 89 GLY B C 1
ATOM 2367 O O . GLY B 1 89 ? -18.062 -11.367 1.457 1 98.38 89 GLY B O 1
ATOM 2368 N N . LEU B 1 90 ? -16.984 -12.992 0.282 1 98.75 90 LEU B N 1
ATOM 2369 C CA . LEU B 1 90 ? -15.836 -13.141 1.167 1 98.75 90 LEU B CA 1
ATOM 2370 C C . LEU B 1 90 ? -16.266 -13.641 2.541 1 98.75 90 LEU B C 1
ATOM 2372 O O . LEU B 1 90 ? -15.742 -13.203 3.562 1 98.75 90 LEU B O 1
ATOM 2376 N N . VAL B 1 91 ? -17.203 -14.5 2.51 1 98.75 91 VAL B N 1
ATOM 2377 C CA . VAL B 1 91 ? -17.703 -15.086 3.756 1 98.75 91 VAL B CA 1
ATOM 2378 C C . VAL B 1 91 ? -17.047 -16.438 3.98 1 98.75 91 VAL B C 1
ATOM 2380 O O . VAL B 1 91 ? -17.172 -17.344 3.152 1 98.75 91 VAL B O 1
ATOM 2383 N N . ASP B 1 92 ? -16.391 -16.562 5.09 1 98.56 92 ASP B N 1
ATOM 2384 C CA . ASP B 1 92 ? -15.688 -17.797 5.422 1 98.56 92 ASP B CA 1
ATOM 2385 C C . ASP B 1 92 ? -16.641 -19 5.41 1 98.56 92 ASP B C 1
ATOM 2387 O O . ASP B 1 92 ? -17.781 -18.891 5.859 1 98.56 92 ASP B O 1
ATOM 2391 N N . GLY B 1 93 ? -16.109 -20.109 4.82 1 98.06 93 GLY B N 1
ATOM 2392 C CA . GLY B 1 93 ? -16.875 -21.344 4.816 1 98.06 93 GLY B CA 1
ATOM 2393 C C . GLY B 1 93 ? -17.812 -21.453 3.629 1 98.06 93 GLY B C 1
ATOM 2394 O O . GLY B 1 93 ? -18.5 -22.469 3.465 1 98.06 93 GLY B O 1
ATOM 2395 N N . THR B 1 94 ? -17.938 -20.469 2.818 1 98.44 94 THR B N 1
ATOM 2396 C CA . THR B 1 94 ? -18.781 -20.516 1.631 1 98.44 94 THR B CA 1
ATOM 2397 C C . THR B 1 94 ? -17.953 -20.797 0.385 1 98.44 94 THR B C 1
ATOM 2399 O O . THR B 1 94 ? -16.719 -20.734 0.422 1 98.44 94 THR B O 1
ATOM 2402 N N . ARG B 1 95 ? -18.594 -21.094 -0.666 1 98.38 95 ARG B N 1
ATOM 2403 C CA . ARG B 1 95 ? -17.938 -21.344 -1.948 1 98.38 95 ARG B CA 1
ATOM 2404 C C . ARG B 1 95 ? -17.188 -20.125 -2.441 1 98.38 95 ARG B C 1
ATOM 2406 O O . ARG B 1 95 ? -16.188 -20.234 -3.15 1 98.38 95 ARG B O 1
ATOM 2413 N N . GLY B 1 96 ? -17.609 -18.984 -2.047 1 98.75 96 GLY B N 1
ATOM 2414 C CA . GLY B 1 96 ? -17.047 -17.719 -2.51 1 98.75 96 GLY B CA 1
ATOM 2415 C C . GLY B 1 96 ? -15.57 -17.594 -2.207 1 98.75 96 GLY B C 1
ATOM 2416 O O . GLY B 1 96 ? -14.828 -16.969 -2.979 1 98.75 96 GLY B O 1
ATOM 2417 N N . ILE B 1 97 ? -15.094 -18.203 -1.091 1 98.75 97 ILE B N 1
ATOM 2418 C CA . ILE B 1 97 ? -13.711 -18 -0.676 1 98.75 97 ILE B CA 1
ATOM 2419 C C . ILE B 1 97 ? -12.852 -19.156 -1.15 1 98.75 97 ILE B C 1
ATOM 2421 O O . ILE B 1 97 ? -11.633 -19.156 -0.95 1 98.75 97 ILE B O 1
ATOM 2425 N N . GLU B 1 98 ? -13.414 -20.156 -1.778 1 98.75 98 GLU B N 1
ATOM 2426 C CA . GLU B 1 98 ? -12.633 -21.25 -2.361 1 98.75 98 GLU B CA 1
ATOM 2427 C C . GLU B 1 98 ? -11.844 -20.766 -3.574 1 98.75 98 GLU B C 1
ATOM 2429 O O . GLU B 1 98 ? -12.344 -19.969 -4.375 1 98.75 98 GLU B O 1
ATOM 2434 N N . ILE B 1 99 ? -10.672 -21.266 -3.66 1 98.88 99 ILE B N 1
ATOM 2435 C CA . ILE B 1 99 ? -9.859 -20.906 -4.812 1 98.88 99 ILE B CA 1
ATOM 2436 C C . ILE B 1 99 ? -10.516 -21.406 -6.094 1 98.88 99 ILE B C 1
ATOM 2438 O O . ILE B 1 99 ? -11.039 -22.516 -6.137 1 98.88 99 ILE B O 1
ATOM 2442 N N . TYR B 1 100 ? -10.5 -20.594 -7.117 1 98.88 100 TYR B N 1
ATOM 2443 C CA . TYR B 1 100 ? -11.094 -20.906 -8.414 1 98.88 100 TYR B CA 1
ATOM 2444 C C . TYR B 1 100 ? -10.531 -22.219 -8.969 1 98.88 100 TYR B C 1
ATOM 2446 O O . TYR B 1 100 ? -9.32 -22.438 -8.922 1 98.88 100 TYR B O 1
ATOM 2454 N N . ASP B 1 101 ? -11.297 -23.062 -9.477 1 98.38 101 ASP B N 1
ATOM 2455 C CA . ASP B 1 101 ? -11 -24.453 -9.742 1 98.38 101 ASP B CA 1
ATOM 2456 C C . ASP B 1 101 ? -9.797 -24.594 -10.68 1 98.38 101 ASP B C 1
ATOM 2458 O O . ASP B 1 101 ? -8.945 -25.469 -10.477 1 98.38 101 ASP B O 1
ATOM 2462 N N . GLU B 1 102 ? -9.711 -23.781 -11.695 1 98.19 102 GLU B N 1
ATOM 2463 C CA . GLU B 1 102 ? -8.688 -23.906 -12.734 1 98.19 102 GLU B CA 1
ATOM 2464 C C . GLU B 1 102 ? -7.297 -23.656 -12.164 1 98.19 102 GLU B C 1
ATOM 2466 O O . GLU B 1 102 ? -6.297 -24.047 -12.766 1 98.19 102 GLU B O 1
ATOM 2471 N N . VAL B 1 103 ? -7.254 -22.969 -11 1 98.75 103 VAL B N 1
ATOM 2472 C CA . VAL B 1 103 ? -5.961 -22.734 -10.375 1 98.75 103 VAL B CA 1
ATOM 2473 C C . VAL B 1 103 ? -5.992 -23.188 -8.922 1 98.75 103 VAL B C 1
ATOM 2475 O O . VAL B 1 103 ? -5.332 -22.609 -8.062 1 98.75 103 VAL B O 1
ATOM 2478 N N . ARG B 1 104 ? -6.715 -24.188 -8.648 1 98.25 104 ARG B N 1
ATOM 2479 C CA . ARG B 1 104 ? -6.859 -24.703 -7.285 1 98.25 104 ARG B CA 1
ATOM 2480 C C . ARG B 1 104 ? -5.523 -25.188 -6.742 1 98.25 104 ARG B C 1
ATOM 2482 O O . ARG B 1 104 ? -4.688 -25.688 -7.496 1 98.25 104 ARG B O 1
ATOM 2489 N N . PRO B 1 105 ? -5.32 -25.062 -5.445 1 98.56 105 PRO B N 1
ATOM 2490 C CA . PRO B 1 105 ? -4.086 -25.562 -4.84 1 98.56 105 PRO B CA 1
ATOM 2491 C C . PRO B 1 105 ? -3.936 -27.078 -4.977 1 98.56 105 PRO B C 1
ATOM 2493 O O . PRO B 1 105 ? -4.93 -27.797 -4.906 1 98.56 105 PRO B O 1
ATOM 2496 N N . LYS B 1 106 ? -2.752 -27.469 -5.121 1 97.31 106 LYS B N 1
ATOM 2497 C CA . LYS B 1 106 ? -2.461 -28.891 -4.969 1 97.31 106 LYS B CA 1
ATOM 2498 C C . LYS B 1 106 ? -2.523 -29.312 -3.504 1 97.31 106 LYS B C 1
ATOM 2500 O O . LYS B 1 106 ? -2.588 -28.469 -2.611 1 97.31 106 LYS B O 1
ATOM 2505 N N . GLU B 1 107 ? -2.613 -30.609 -3.197 1 92.31 107 GLU B N 1
ATOM 2506 C CA . GLU B 1 107 ? -2.881 -31.188 -1.884 1 92.31 107 GLU B CA 1
ATOM 2507 C C . GLU B 1 107 ? -1.922 -30.641 -0.833 1 92.31 107 GLU B C 1
ATOM 2509 O O . GLU B 1 107 ? -2.33 -30.344 0.292 1 92.31 107 GLU B O 1
ATOM 2514 N N . ASP B 1 108 ? -0.706 -30.328 -1.034 1 93.31 108 ASP B N 1
ATOM 2515 C CA . ASP B 1 108 ? 0.268 -29.906 -0.03 1 93.31 108 ASP B CA 1
ATOM 2516 C C . ASP B 1 108 ? 0.501 -28.406 -0.085 1 93.31 108 ASP B C 1
ATOM 2518 O O . ASP B 1 108 ? 1.339 -27.875 0.648 1 93.31 108 ASP B O 1
ATOM 2522 N N . GLU B 1 109 ? -0.294 -27.766 -0.845 1 97.81 109 GLU B N 1
ATOM 2523 C CA . GLU B 1 109 ? -0.086 -26.312 -0.965 1 97.81 109 GLU B CA 1
ATOM 2524 C C . GLU B 1 109 ? -0.968 -25.547 0.014 1 97.81 109 GLU B C 1
ATOM 2526 O O . GLU B 1 109 ? -2.127 -25.906 0.231 1 97.81 109 GLU B O 1
ATOM 2531 N N . LEU B 1 110 ? -0.423 -24.547 0.598 1 97.38 110 LEU B N 1
ATOM 2532 C CA . LEU B 1 110 ? -1.05 -23.797 1.687 1 97.38 110 LEU B CA 1
ATOM 2533 C C . LEU B 1 110 ? -1.996 -22.734 1.145 1 97.38 110 LEU B C 1
ATOM 2535 O O . LEU B 1 110 ? -1.688 -22.078 0.152 1 97.38 110 LEU B O 1
ATOM 2539 N N . VAL B 1 111 ? -3.066 -22.594 1.793 1 98.5 111 VAL B N 1
ATOM 2540 C CA . VAL B 1 111 ? -3.98 -21.484 1.573 1 98.5 111 VAL B CA 1
ATOM 2541 C C . VAL B 1 111 ? -4.109 -20.656 2.855 1 98.5 111 VAL B C 1
ATOM 2543 O O . VAL B 1 111 ? -4.621 -21.141 3.863 1 98.5 111 VAL B O 1
ATOM 2546 N N . ILE B 1 112 ? -3.695 -19.484 2.818 1 98.62 112 ILE B N 1
ATOM 2547 C CA . ILE B 1 112 ? -3.732 -18.594 3.969 1 98.62 112 ILE B CA 1
ATOM 2548 C C . ILE B 1 112 ? -4.977 -17.703 3.895 1 98.62 112 ILE B C 1
ATOM 2550 O O . ILE B 1 112 ? -5.156 -16.969 2.93 1 98.62 112 ILE B O 1
ATOM 2554 N N . LYS B 1 113 ? -5.812 -17.781 4.891 1 98.62 113 LYS B N 1
ATOM 2555 C CA . LYS B 1 113 ? -6.949 -16.875 4.996 1 98.62 113 LYS B CA 1
ATOM 2556 C C . LYS B 1 113 ? -6.523 -15.539 5.598 1 98.62 113 LYS B C 1
ATOM 2558 O O . LYS B 1 113 ? -5.809 -15.5 6.598 1 98.62 113 LYS B O 1
ATOM 2563 N N . LYS B 1 114 ? -6.918 -14.516 4.957 1 98.81 114 LYS B N 1
ATOM 2564 C CA . LYS B 1 114 ? -6.625 -13.164 5.426 1 98.81 114 LYS B CA 1
ATOM 2565 C C . LYS B 1 114 ? -7.891 -12.312 5.48 1 98.81 114 LYS B C 1
ATOM 2567 O O . LYS B 1 114 ? -8.867 -12.602 4.789 1 98.81 114 LYS B O 1
ATOM 2572 N N . HIS B 1 115 ? -7.809 -11.18 6.246 1 98.5 115 HIS B N 1
ATOM 2573 C CA . HIS B 1 115 ? -9.016 -10.383 6.453 1 98.5 115 HIS B CA 1
ATOM 2574 C C . HIS B 1 115 ? -8.797 -8.93 6.023 1 98.5 115 HIS B C 1
ATOM 2576 O O . HIS B 1 115 ? -9.711 -8.109 6.117 1 98.5 115 HIS B O 1
ATOM 2582 N N . ARG B 1 116 ? -7.621 -8.625 5.676 1 98.75 116 ARG B N 1
ATOM 2583 C CA . ARG B 1 116 ? -7.238 -7.348 5.074 1 98.75 116 ARG B CA 1
ATOM 2584 C C . ARG B 1 116 ? -6.539 -7.566 3.734 1 98.75 116 ARG B C 1
ATOM 2586 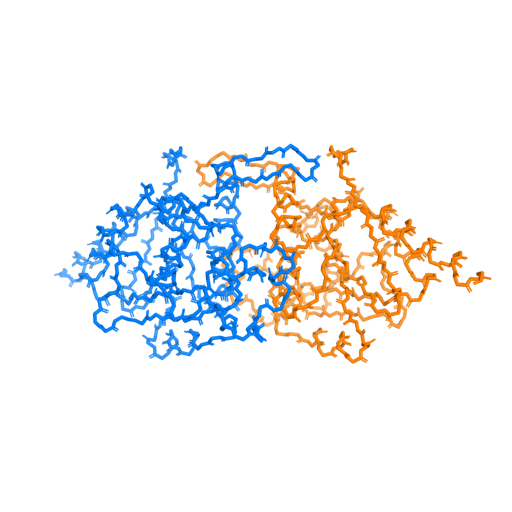O O . ARG B 1 116 ? -6.406 -8.703 3.275 1 98.75 116 ARG B O 1
ATOM 2593 N N . TYR B 1 117 ? -6.074 -6.504 3.08 1 98.88 117 TYR B N 1
ATOM 2594 C CA . TYR B 1 117 ? -5.516 -6.613 1.735 1 98.88 117 TYR B CA 1
ATOM 2595 C C . TYR B 1 117 ? -4.211 -7.398 1.746 1 98.88 117 TYR B C 1
ATOM 2597 O O . TYR B 1 117 ? -3.977 -8.234 0.868 1 98.88 117 TYR B O 1
ATOM 2605 N N . SER B 1 118 ? -3.381 -7.227 2.729 1 98.88 118 SER B N 1
ATOM 2606 C CA . SER B 1 118 ? -2.051 -7.824 2.779 1 98.88 118 SER B CA 1
ATOM 2607 C C . SER B 1 118 ? -2.119 -9.289 3.191 1 98.88 118 SER B C 1
ATOM 2609 O O . SER B 1 118 ? -2.791 -9.641 4.164 1 98.88 118 SER B O 1
ATOM 2611 N N . GLY B 1 119 ? -1.361 -10.086 2.514 1 98.88 119 GLY B N 1
ATOM 2612 C CA . GLY B 1 119 ? -1.23 -11.484 2.898 1 98.88 119 GLY B CA 1
ATOM 2613 C C . GLY B 1 119 ? -0.432 -11.68 4.172 1 98.88 119 GLY B C 1
ATOM 2614 O O . GLY B 1 119 ? -0.463 -12.758 4.773 1 98.88 119 GLY B O 1
ATOM 2615 N N . PHE B 1 120 ? 0.22 -10.656 4.652 1 98.88 120 PHE B N 1
ATOM 2616 C CA . PHE B 1 120 ? 1.111 -10.773 5.801 1 98.88 120 PHE B CA 1
ATOM 2617 C C . PHE B 1 120 ? 0.426 -10.281 7.07 1 98.88 120 PHE B C 1
ATOM 2619 O O . PHE B 1 120 ? 0.833 -10.633 8.18 1 98.88 120 PHE B O 1
ATOM 2626 N N . TYR B 1 121 ? -0.572 -9.391 6.949 1 98.75 121 TYR B N 1
ATOM 2627 C CA . TYR B 1 121 ? -1.164 -8.766 8.125 1 98.75 121 TYR B CA 1
ATOM 2628 C C . TYR B 1 121 ? -2.086 -9.734 8.859 1 98.75 121 TYR B C 1
ATOM 2630 O O . TYR B 1 121 ? -3.084 -10.195 8.297 1 98.75 121 TYR B O 1
ATOM 2638 N N . GLY B 1 122 ? -1.749 -10.016 10.031 1 98 122 GLY B N 1
ATOM 2639 C CA . GLY B 1 122 ? -2.588 -10.875 10.844 1 98 122 GLY B CA 1
ATOM 2640 C C . GLY B 1 122 ? -2.557 -12.328 10.406 1 98 122 GLY B C 1
ATOM 2641 O O . GLY B 1 122 ? -3.525 -13.062 10.609 1 98 122 GLY B O 1
ATOM 2642 N N . THR B 1 123 ? -1.538 -12.805 9.727 1 98.62 123 THR B N 1
ATOM 2643 C CA . THR B 1 123 ? -1.41 -14.18 9.258 1 98.62 123 THR B CA 1
ATOM 2644 C C . THR B 1 123 ? -0.05 -14.758 9.633 1 98.62 123 THR B C 1
ATOM 2646 O O . THR B 1 123 ? 0.797 -14.055 10.188 1 98.62 123 THR B O 1
ATOM 2649 N N . ASP B 1 124 ? 0.154 -16 9.367 1 98.5 124 ASP B N 1
ATOM 2650 C CA . ASP B 1 124 ? 1.433 -16.625 9.664 1 98.5 124 ASP B CA 1
ATOM 2651 C C . ASP B 1 124 ? 2.283 -16.781 8.406 1 98.5 124 ASP B C 1
ATOM 2653 O O . ASP B 1 124 ? 3.211 -17.594 8.367 1 98.5 124 ASP B O 1
ATOM 2657 N N . LEU B 1 125 ? 2.004 -16.016 7.379 1 98.88 125 LEU B N 1
ATOM 2658 C CA . LEU B 1 125 ? 2.693 -16.109 6.098 1 98.88 125 LEU B CA 1
ATOM 2659 C C . LEU B 1 125 ? 4.195 -15.914 6.27 1 98.88 125 LEU B C 1
ATOM 2661 O O . LEU B 1 125 ? 4.992 -16.672 5.715 1 98.88 125 LEU B O 1
ATOM 2665 N N . ASP B 1 126 ? 4.582 -14.898 7.008 1 98.81 126 ASP B N 1
ATOM 2666 C CA . ASP B 1 126 ? 6.004 -14.633 7.199 1 98.81 126 ASP B CA 1
ATOM 2667 C C . ASP B 1 126 ? 6.703 -15.82 7.848 1 98.81 126 ASP B C 1
ATOM 2669 O O . ASP B 1 126 ? 7.793 -16.219 7.426 1 98.81 126 ASP B O 1
ATOM 2673 N N . THR B 1 127 ? 6.066 -16.359 8.898 1 98.69 127 THR B N 1
ATOM 2674 C CA . THR B 1 127 ? 6.621 -17.516 9.594 1 98.69 127 THR B CA 1
ATOM 2675 C C . THR B 1 127 ? 6.848 -18.672 8.625 1 98.69 127 THR B C 1
ATOM 2677 O O . THR B 1 127 ? 7.914 -19.297 8.625 1 98.69 127 THR B O 1
ATOM 2680 N N . ILE B 1 128 ? 5.922 -18.906 7.793 1 98.31 128 ILE B N 1
ATOM 2681 C CA . ILE B 1 128 ? 5.961 -20.016 6.848 1 98.31 128 ILE B CA 1
ATOM 2682 C C . ILE B 1 128 ? 7.086 -19.797 5.84 1 98.31 128 ILE B C 1
ATOM 2684 O O . ILE B 1 128 ? 7.891 -20.703 5.594 1 98.31 128 ILE B O 1
ATOM 2688 N N . LEU B 1 129 ? 7.172 -18.625 5.27 1 98.81 129 LEU B N 1
ATOM 2689 C CA . LEU B 1 129 ? 8.172 -18.312 4.25 1 98.81 129 LEU B CA 1
ATOM 2690 C C . LEU B 1 129 ? 9.578 -18.375 4.832 1 98.81 129 LEU B C 1
ATOM 2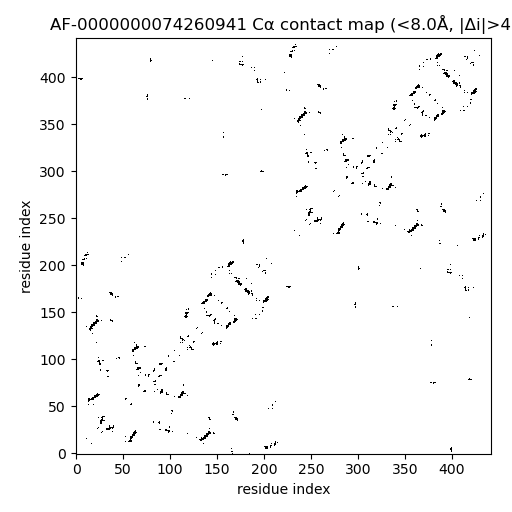692 O O . LEU B 1 129 ? 10.492 -18.922 4.207 1 98.81 129 LEU B O 1
ATOM 2696 N N . ARG B 1 130 ? 9.766 -17.875 6.055 1 98.56 130 ARG B N 1
ATOM 2697 C CA . ARG B 1 130 ? 11.062 -17.906 6.715 1 98.56 130 ARG B CA 1
ATOM 2698 C C . ARG B 1 130 ? 11.5 -19.344 6.988 1 98.56 130 ARG B C 1
ATOM 2700 O O . ARG B 1 130 ? 12.656 -19.703 6.77 1 98.56 130 ARG B O 1
ATOM 2707 N N . ASN B 1 131 ? 10.578 -20.125 7.473 1 98.38 131 ASN B N 1
ATOM 2708 C CA . ASN B 1 131 ? 10.898 -21.516 7.781 1 98.38 131 ASN B CA 1
ATOM 2709 C C . ASN B 1 131 ? 11.242 -22.312 6.523 1 98.38 131 ASN B C 1
ATOM 2711 O O . ASN B 1 131 ? 12.016 -23.266 6.582 1 98.38 131 ASN B O 1
ATOM 2715 N N . ALA B 1 132 ? 10.727 -21.891 5.426 1 98 132 ALA B N 1
ATOM 2716 C CA . ALA B 1 132 ? 10.984 -22.562 4.156 1 98 132 ALA B CA 1
ATOM 2717 C C . ALA B 1 132 ? 12.258 -22.031 3.502 1 98 132 ALA B C 1
ATOM 2719 O O . ALA B 1 132 ? 12.656 -22.484 2.432 1 98 132 ALA B O 1
ATOM 2720 N N . GLY B 1 133 ? 12.883 -20.984 4.117 1 98.56 133 GLY B N 1
ATOM 2721 C CA . GLY B 1 133 ? 14.117 -20.422 3.582 1 98.56 133 GLY B CA 1
ATOM 2722 C C . GLY B 1 133 ? 13.891 -19.547 2.365 1 98.56 133 GLY B C 1
ATOM 2723 O O . GLY B 1 133 ? 14.781 -19.375 1.533 1 98.56 133 GLY B O 1
ATOM 2724 N N . ILE B 1 134 ? 12.711 -19 2.266 1 98.81 134 ILE B N 1
ATOM 2725 C CA . ILE B 1 134 ? 12.352 -18.203 1.099 1 98.81 134 ILE B CA 1
ATOM 2726 C C . ILE B 1 134 ? 12.992 -16.812 1.204 1 98.81 134 ILE B C 1
ATOM 2728 O O . ILE B 1 134 ? 12.945 -16.188 2.262 1 98.81 134 ILE B O 1
ATOM 2732 N N . GLU B 1 135 ? 13.539 -16.312 0.103 1 98.62 135 GLU B N 1
ATOM 2733 C CA . GLU B 1 135 ? 14.164 -15 0.02 1 98.62 135 GLU B CA 1
ATOM 2734 C C . GLU B 1 135 ? 13.461 -14.117 -1.007 1 98.62 135 GLU B C 1
ATOM 2736 O O . GLU B 1 135 ? 13.523 -12.891 -0.922 1 98.62 135 GLU B O 1
ATOM 2741 N N . THR B 1 136 ? 12.867 -14.75 -2.027 1 98.75 136 THR B N 1
ATOM 2742 C CA . THR B 1 136 ? 12.188 -14.055 -3.115 1 98.75 136 THR B CA 1
ATOM 2743 C C . THR B 1 136 ? 10.734 -14.508 -3.219 1 98.75 136 THR B C 1
ATOM 2745 O O . THR B 1 136 ? 10.438 -15.703 -3.141 1 98.75 136 THR B O 1
ATOM 2748 N N . VAL B 1 137 ? 9.844 -13.539 -3.357 1 98.94 137 VAL B N 1
ATOM 2749 C CA . VAL B 1 137 ? 8.445 -13.891 -3.588 1 98.94 137 VAL B CA 1
ATOM 2750 C C . VAL B 1 137 ? 7.988 -13.328 -4.93 1 98.94 137 VAL B C 1
ATOM 2752 O O . VAL B 1 137 ? 8.367 -12.211 -5.309 1 98.94 137 VAL B O 1
ATOM 2755 N N . ILE B 1 138 ? 7.258 -14.086 -5.672 1 98.94 138 ILE B N 1
ATOM 2756 C CA . ILE B 1 138 ? 6.582 -13.695 -6.902 1 98.94 138 ILE B CA 1
ATOM 2757 C C . ILE B 1 138 ? 5.098 -13.461 -6.625 1 98.94 138 ILE B C 1
ATOM 2759 O O . ILE B 1 138 ? 4.41 -14.352 -6.117 1 98.94 138 ILE B O 1
ATOM 2763 N N . ILE B 1 139 ? 4.645 -12.328 -6.949 1 99 139 ILE B N 1
ATOM 2764 C CA . ILE B 1 139 ? 3.275 -11.938 -6.625 1 99 139 ILE B CA 1
ATOM 2765 C C . ILE B 1 139 ? 2.406 -12.031 -7.879 1 99 139 ILE B C 1
ATOM 2767 O O . ILE B 1 139 ? 2.736 -11.445 -8.914 1 99 139 ILE B O 1
ATOM 2771 N N . THR B 1 140 ? 1.333 -12.734 -7.828 1 98.94 140 THR B N 1
ATOM 2772 C CA . THR B 1 140 ? 0.341 -12.875 -8.891 1 98.94 140 THR B CA 1
ATOM 2773 C C . THR B 1 140 ? -1.068 -12.938 -8.305 1 98.94 140 THR B C 1
ATOM 2775 O O . THR B 1 140 ? -1.24 -13.172 -7.109 1 98.94 140 THR B O 1
ATOM 2778 N N . GLY B 1 141 ? -2.064 -12.656 -9.141 1 98.94 141 GLY B N 1
ATOM 2779 C CA . GLY B 1 141 ? -3.441 -12.75 -8.68 1 98.94 141 GLY B CA 1
ATOM 2780 C C . GLY B 1 141 ? -4.18 -11.422 -8.742 1 98.94 141 GLY B C 1
ATOM 2781 O O . GLY B 1 141 ? -4.008 -10.656 -9.695 1 98.94 141 GLY B O 1
ATOM 2782 N N . VAL B 1 142 ? -5.117 -11.211 -7.77 1 98.88 142 VAL B N 1
ATOM 2783 C CA . VAL B 1 142 ? -5.977 -10.031 -7.789 1 98.88 142 VAL B CA 1
ATOM 2784 C C . VAL B 1 142 ? -6.16 -9.5 -6.371 1 98.88 142 VAL B C 1
ATOM 2786 O O . VAL B 1 142 ? -6.059 -10.258 -5.402 1 98.88 142 VAL B O 1
ATOM 2789 N N . THR B 1 143 ? -6.484 -8.188 -6.285 1 98.69 143 THR B N 1
ATOM 2790 C CA . THR B 1 143 ? -6.449 -7.184 -7.344 1 98.69 143 THR B CA 1
ATOM 2791 C C . THR B 1 143 ? -5.09 -6.492 -7.391 1 98.69 143 THR B C 1
ATOM 2793 O O . THR B 1 143 ? -4.387 -6.422 -6.379 1 98.69 143 THR B O 1
ATOM 2796 N N . THR B 1 144 ? -4.688 -5.961 -8.43 1 98.81 144 THR B N 1
ATOM 2797 C CA . THR B 1 144 ? -3.359 -5.414 -8.68 1 98.81 144 THR B CA 1
ATOM 2798 C C . THR B 1 144 ? -2.982 -4.398 -7.605 1 98.81 144 THR B C 1
ATOM 2800 O O . THR B 1 144 ? -1.938 -4.523 -6.965 1 98.81 144 THR B O 1
ATOM 2803 N N . GLU B 1 145 ? -3.863 -3.439 -7.266 1 98.75 145 GLU B N 1
ATOM 2804 C CA . GLU B 1 145 ? -3.525 -2.26 -6.477 1 98.75 145 GLU B CA 1
ATOM 2805 C C . GLU B 1 145 ? -3.768 -2.502 -4.992 1 98.75 145 GLU B C 1
ATOM 2807 O O . GLU B 1 145 ? -3.271 -1.756 -4.145 1 98.75 145 GLU B O 1
ATOM 2812 N N . ASN B 1 146 ? -4.574 -3.51 -4.648 1 98.75 146 ASN B N 1
ATOM 2813 C CA . ASN B 1 146 ? -4.926 -3.732 -3.25 1 98.75 146 ASN B CA 1
ATOM 2814 C C . ASN B 1 146 ? -4.211 -4.953 -2.68 1 98.75 146 ASN B C 1
ATOM 2816 O O . ASN B 1 146 ? -3.07 -4.855 -2.225 1 98.75 146 ASN B O 1
ATOM 2820 N N . CYS B 1 147 ? -4.805 -6.094 -2.846 1 98.94 147 CYS B N 1
ATOM 2821 C CA . CYS B 1 147 ? -4.281 -7.273 -2.168 1 98.94 147 CYS B CA 1
ATOM 2822 C C . CYS B 1 147 ? -2.914 -7.656 -2.717 1 98.94 147 CYS B C 1
ATOM 2824 O O . CYS B 1 147 ? -2.012 -8.016 -1.956 1 98.94 147 CYS B O 1
ATOM 2826 N N . CYS B 1 148 ? -2.715 -7.609 -4.051 1 98.94 148 CYS B N 1
ATOM 2827 C CA . CYS B 1 148 ? -1.417 -7.945 -4.625 1 98.94 148 CYS B CA 1
ATOM 2828 C C . CYS B 1 148 ? -0.361 -6.926 -4.219 1 98.94 148 CYS B C 1
ATOM 2830 O O . CYS B 1 148 ? 0.696 -7.289 -3.703 1 98.94 148 CYS B O 1
ATOM 2832 N N . ALA B 1 149 ? -0.646 -5.672 -4.441 1 98.94 149 ALA B N 1
ATOM 2833 C CA . ALA B 1 149 ? 0.323 -4.621 -4.145 1 98.94 149 ALA B CA 1
ATOM 2834 C C . ALA B 1 149 ? 0.64 -4.574 -2.652 1 98.94 149 ALA B C 1
ATOM 2836 O O . ALA B 1 149 ? 1.793 -4.379 -2.262 1 98.94 149 ALA B O 1
ATOM 2837 N N . MET B 1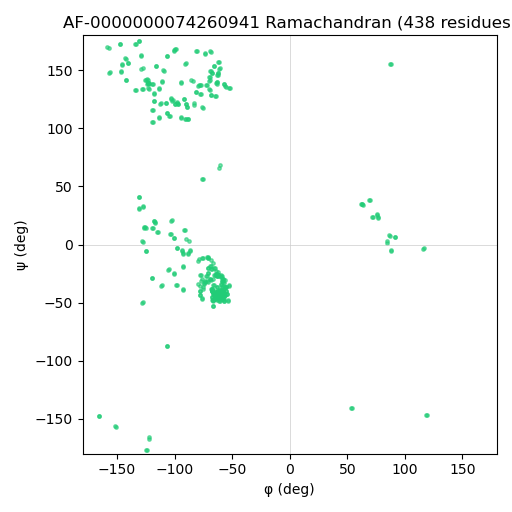 150 ? -0.4 -4.738 -1.809 1 98.88 150 MET B N 1
ATOM 2838 C CA . MET B 1 150 ? -0.159 -4.688 -0.369 1 98.88 150 MET B CA 1
ATOM 2839 C C . MET B 1 150 ? 0.668 -5.883 0.088 1 98.88 150 MET B C 1
ATOM 2841 O O . MET B 1 150 ? 1.53 -5.754 0.958 1 98.88 150 MET B O 1
ATOM 2845 N N . THR B 1 151 ? 0.404 -7.035 -0.448 1 98.94 151 THR B N 1
ATOM 2846 C CA . THR B 1 151 ? 1.227 -8.195 -0.135 1 98.94 151 THR B CA 1
ATOM 2847 C C . THR B 1 151 ? 2.67 -7.973 -0.58 1 98.94 151 THR B C 1
ATOM 2849 O O . THR B 1 151 ? 3.607 -8.281 0.157 1 98.94 151 THR B O 1
ATOM 2852 N N . ALA B 1 152 ? 2.857 -7.418 -1.754 1 98.94 152 ALA B N 1
ATOM 2853 C CA . ALA B 1 152 ? 4.188 -7.117 -2.273 1 98.94 152 ALA B CA 1
ATOM 2854 C C . ALA B 1 152 ? 4.918 -6.125 -1.374 1 98.94 152 ALA B C 1
ATOM 2856 O O . ALA B 1 152 ? 6.082 -6.332 -1.027 1 98.94 152 ALA B O 1
ATOM 2857 N N . ARG B 1 153 ? 4.254 -5.09 -1.008 1 98.88 153 ARG B N 1
ATOM 2858 C CA . ARG B 1 153 ? 4.859 -4.043 -0.19 1 98.88 153 ARG B CA 1
ATOM 2859 C C . ARG B 1 153 ? 5.242 -4.578 1.188 1 98.88 153 ARG B C 1
ATOM 2861 O O . ARG B 1 153 ? 6.332 -4.301 1.688 1 98.88 153 ARG B O 1
ATOM 2868 N N . GLU B 1 154 ? 4.375 -5.344 1.751 1 98.81 154 GLU B N 1
ATOM 2869 C CA . GLU B 1 154 ? 4.68 -5.875 3.076 1 98.81 154 GLU B CA 1
ATOM 2870 C C . GLU B 1 154 ? 5.77 -6.941 3.006 1 98.81 154 GLU B C 1
ATOM 2872 O O . GLU B 1 154 ? 6.543 -7.105 3.949 1 98.81 154 GLU B O 1
ATOM 2877 N N . ALA B 1 155 ? 5.805 -7.664 1.898 1 98.94 155 ALA B N 1
ATOM 2878 C CA . ALA B 1 155 ? 6.965 -8.531 1.69 1 98.94 155 ALA B CA 1
ATOM 2879 C C . ALA B 1 155 ? 8.258 -7.715 1.671 1 98.94 155 ALA B C 1
ATOM 2881 O O . ALA B 1 155 ? 9.234 -8.078 2.328 1 98.94 155 ALA B O 1
ATOM 2882 N N . GLN B 1 156 ? 8.266 -6.633 0.938 1 98.88 156 GLN B N 1
ATOM 2883 C CA . GLN B 1 156 ? 9.422 -5.75 0.849 1 98.88 156 GLN B CA 1
ATOM 2884 C C . GLN B 1 156 ? 9.805 -5.203 2.221 1 98.88 156 GLN B C 1
ATOM 2886 O O . GLN B 1 156 ? 10.992 -5.102 2.547 1 98.88 156 GLN B O 1
ATOM 2891 N N . PHE B 1 157 ? 8.789 -4.863 3.051 1 98.75 157 PHE B N 1
ATOM 2892 C CA . PHE B 1 157 ? 9.047 -4.371 4.398 1 98.75 157 PHE B CA 1
ATOM 2893 C C . PHE B 1 157 ? 9.828 -5.398 5.207 1 98.75 157 PHE B C 1
ATOM 2895 O O . PHE B 1 157 ? 10.578 -5.043 6.113 1 98.75 157 PHE B O 1
ATOM 2902 N N . ARG B 1 158 ? 9.672 -6.609 4.852 1 98.69 158 ARG B N 1
ATOM 2903 C CA . ARG B 1 158 ? 10.289 -7.711 5.582 1 98.69 158 ARG B CA 1
ATOM 2904 C C . ARG B 1 158 ? 11.547 -8.203 4.875 1 98.69 158 ARG B C 1
ATOM 2906 O O . ARG B 1 158 ? 12.078 -9.266 5.199 1 98.69 158 ARG B O 1
ATOM 2913 N N . ASP B 1 159 ? 11.953 -7.5 3.805 1 98.5 159 ASP B N 1
ATOM 2914 C CA . ASP B 1 159 ? 13.227 -7.598 3.098 1 98.5 159 ASP B CA 1
ATOM 2915 C C . ASP B 1 159 ? 13.266 -8.836 2.201 1 98.5 159 ASP B C 1
ATOM 2917 O O . ASP B 1 159 ? 14.328 -9.398 1.952 1 98.5 159 ASP B O 1
ATOM 2921 N N . TYR B 1 160 ? 12.078 -9.336 1.807 1 98.88 160 TYR B N 1
ATOM 2922 C CA . TYR B 1 160 ? 12.039 -10.234 0.657 1 98.88 160 TYR B CA 1
ATOM 2923 C C . TYR B 1 160 ? 12.328 -9.484 -0.634 1 98.88 160 TYR B C 1
ATOM 2925 O O . TYR B 1 160 ? 11.938 -8.32 -0.788 1 98.88 160 TYR B O 1
ATOM 2933 N N . ASP B 1 161 ? 13.008 -10.172 -1.506 1 98.69 161 ASP B N 1
ATOM 2934 C CA . ASP B 1 161 ? 12.977 -9.688 -2.883 1 98.69 161 ASP B CA 1
ATOM 2935 C C . ASP B 1 161 ? 11.617 -9.945 -3.529 1 98.69 161 ASP B C 1
ATOM 2937 O O . ASP B 1 161 ? 11.031 -11.016 -3.352 1 98.69 161 ASP B O 1
ATOM 2941 N N . VAL B 1 162 ? 11.117 -8.961 -4.266 1 98.94 162 VAL B N 1
ATOM 2942 C CA . VAL B 1 162 ? 9.766 -9.078 -4.809 1 98.94 162 VAL B CA 1
ATOM 2943 C C . VAL B 1 162 ? 9.82 -9.055 -6.336 1 98.94 162 VAL B C 1
ATOM 2945 O O . VAL B 1 162 ? 10.484 -8.195 -6.926 1 98.94 162 VAL B O 1
ATOM 2948 N N . VAL B 1 163 ? 9.195 -9.969 -6.926 1 98.94 163 VAL B N 1
ATOM 2949 C CA . VAL B 1 163 ? 8.867 -9.961 -8.352 1 98.94 163 VAL B CA 1
ATOM 2950 C C . VAL B 1 163 ? 7.355 -9.836 -8.531 1 98.94 163 VAL B C 1
ATOM 2952 O O . VAL B 1 163 ? 6.59 -10.641 -8 1 98.94 163 VAL B O 1
ATOM 2955 N N . PHE B 1 164 ? 6.938 -8.82 -9.203 1 98.94 164 PHE B N 1
ATOM 2956 C CA . PHE B 1 164 ? 5.527 -8.531 -9.438 1 98.94 164 PHE B CA 1
ATOM 2957 C C . PHE B 1 164 ? 5.145 -8.82 -10.883 1 98.94 164 PHE B C 1
ATOM 2959 O O . PHE B 1 164 ? 5.699 -8.219 -11.805 1 98.94 164 PHE B O 1
ATOM 2966 N N . LEU B 1 165 ? 4.191 -9.688 -11.094 1 98.88 165 LEU B N 1
ATOM 2967 C CA . LEU B 1 165 ? 3.895 -10.117 -12.461 1 98.88 165 LEU B CA 1
ATOM 2968 C C . LEU B 1 165 ? 2.855 -9.203 -13.102 1 98.88 165 LEU B C 1
ATOM 2970 O O . LEU B 1 165 ? 1.685 -9.227 -12.711 1 98.88 165 LEU B O 1
ATOM 2974 N N . ALA B 1 166 ? 3.246 -8.57 -14.133 1 98.62 166 ALA B N 1
ATOM 2975 C CA . ALA B 1 166 ? 2.365 -7.633 -14.828 1 98.62 166 ALA B CA 1
ATOM 2976 C C . ALA B 1 166 ? 1.295 -8.375 -15.625 1 98.62 166 ALA B C 1
ATOM 2978 O O . ALA B 1 166 ? 0.177 -7.875 -15.781 1 98.62 166 ALA B O 1
ATOM 2979 N N . ASP B 1 167 ? 1.621 -9.562 -16.141 1 98.38 167 ASP B N 1
ATOM 2980 C CA . ASP B 1 167 ? 0.724 -10.242 -17.062 1 98.38 167 ASP B CA 1
ATOM 2981 C C . ASP B 1 167 ? -0.193 -11.219 -16.328 1 98.38 167 ASP B C 1
ATOM 2983 O O . ASP B 1 167 ? -1.11 -11.781 -16.922 1 98.38 167 ASP B O 1
ATOM 2987 N N . LEU B 1 168 ? 0.013 -11.383 -14.984 1 98.75 168 LEU B N 1
ATOM 2988 C CA . LEU B 1 168 ? -0.8 -12.312 -14.211 1 98.75 168 LEU B CA 1
ATOM 2989 C C . LEU B 1 168 ? -1.325 -11.648 -12.945 1 98.75 168 LEU B C 1
ATOM 2991 O O . LEU B 1 168 ? -1.411 -12.281 -11.891 1 98.75 168 LEU B O 1
ATOM 2995 N N . THR B 1 169 ? -1.546 -10.383 -13 1 98.75 169 THR B N 1
ATOM 2996 C CA . THR B 1 169 ? -2.314 -9.609 -12.031 1 98.75 169 THR B CA 1
ATOM 2997 C C . THR B 1 169 ? -3.395 -8.789 -12.727 1 98.75 169 THR B C 1
ATOM 2999 O O . THR B 1 169 ? -3.256 -8.438 -13.898 1 98.75 169 THR B O 1
ATOM 3002 N N . GLY B 1 170 ? -4.383 -8.555 -12.031 1 98.31 170 GLY B N 1
ATOM 3003 C CA . GLY B 1 170 ? -5.492 -7.805 -12.602 1 98.31 170 GLY B CA 1
ATOM 3004 C C . GLY B 1 170 ? -6.371 -7.152 -11.547 1 98.31 170 GLY B C 1
ATOM 3005 O O . GLY B 1 170 ? -6.188 -7.379 -10.352 1 98.31 170 GLY B O 1
ATOM 3006 N N . THR B 1 171 ? -7.223 -6.32 -12.016 1 98.56 171 THR B N 1
ATOM 3007 C CA . THR B 1 171 ? -8.102 -5.574 -11.125 1 98.56 171 THR B CA 1
ATOM 3008 C C . THR B 1 171 ? -9.414 -5.23 -11.828 1 98.56 171 THR B C 1
ATOM 3010 O O . THR B 1 171 ? -9.914 -6.016 -12.633 1 98.56 171 THR B O 1
ATOM 3013 N N . PHE B 1 172 ? -10.117 -4.18 -11.383 1 98.19 172 PHE B N 1
ATOM 3014 C CA . PHE B 1 172 ? -11.43 -3.793 -11.906 1 98.19 172 PHE B CA 1
ATOM 3015 C C . PHE B 1 172 ? -11.484 -2.289 -12.148 1 98.19 172 PHE B C 1
ATOM 3017 O O . PHE B 1 172 ? -10.523 -1.57 -11.859 1 98.19 172 PHE B O 1
ATOM 3024 N N . ASP B 1 173 ? -12.547 -1.799 -12.766 1 98.12 173 ASP B N 1
ATOM 3025 C CA . ASP B 1 173 ? -12.766 -0.384 -13.047 1 98.12 173 ASP B CA 1
ATOM 3026 C C . ASP B 1 173 ? -12.992 0.406 -11.758 1 98.12 173 ASP B C 1
ATOM 3028 O O . ASP B 1 173 ? -13.562 -0.111 -10.805 1 98.12 173 ASP B O 1
ATOM 3032 N N . TYR B 1 174 ? -12.578 1.609 -11.734 1 97.88 174 TYR B N 1
ATOM 3033 C CA . TYR B 1 174 ? -12.727 2.482 -10.578 1 97.88 174 TYR B CA 1
ATOM 3034 C C . TYR B 1 174 ? -13.68 3.633 -10.883 1 97.88 174 TYR B C 1
ATOM 3036 O O . TYR B 1 174 ? -13.617 4.23 -11.953 1 97.88 174 TYR B O 1
ATOM 3044 N N . PRO B 1 175 ? -14.555 3.883 -9.969 1 97 175 PRO B N 1
ATOM 3045 C CA . PRO B 1 175 ? -15.445 5.031 -10.148 1 97 175 PRO B CA 1
ATOM 3046 C C . PRO B 1 175 ? -14.711 6.367 -10.031 1 97 175 PRO B C 1
ATOM 3048 O O . PRO B 1 175 ? -13.555 6.406 -9.609 1 97 175 PRO B O 1
ATOM 3051 N N . ASP B 1 176 ? -15.367 7.398 -10.445 1 95.94 176 ASP B N 1
ATOM 3052 C CA . ASP B 1 176 ? -14.812 8.75 -10.367 1 95.94 176 ASP B CA 1
ATOM 3053 C C . ASP B 1 176 ? -14.695 9.211 -8.914 1 95.94 176 ASP B C 1
ATOM 3055 O O . ASP B 1 176 ? -15.656 9.125 -8.156 1 95.94 176 ASP B O 1
ATOM 3059 N N . GLN B 1 177 ? -13.508 9.695 -8.516 1 96 177 GLN B N 1
ATOM 3060 C CA . GLN B 1 177 ? -13.258 10.273 -7.203 1 96 177 GLN B CA 1
ATOM 3061 C C . GLN B 1 177 ? -12.859 11.742 -7.32 1 96 177 GLN B C 1
ATOM 3063 O O . GLN B 1 177 ? -12.219 12.289 -6.418 1 96 177 GLN B O 1
ATOM 3068 N N . GLY B 1 178 ? -13.188 12.273 -8.414 1 95.38 178 GLY B N 1
ATOM 3069 C CA . GLY B 1 178 ? -12.859 13.672 -8.641 1 95.38 178 GLY B CA 1
ATOM 3070 C C . GLY B 1 178 ? -11.883 13.875 -9.781 1 95.38 178 GLY B C 1
ATOM 3071 O O . GLY B 1 178 ? -11.594 15.016 -10.172 1 95.38 178 GLY B O 1
ATOM 3072 N N . PHE B 1 179 ? -11.359 12.773 -10.422 1 95.44 179 PHE B N 1
ATOM 3073 C CA . PHE B 1 179 ? -10.375 12.844 -11.5 1 95.44 179 PHE B CA 1
ATOM 3074 C C . PHE B 1 179 ? -10.875 12.102 -12.727 1 95.44 179 PHE B C 1
ATOM 3076 O O . PHE B 1 179 ? -10.094 11.781 -13.625 1 95.44 179 PHE B O 1
ATOM 3083 N N . GLY B 1 180 ? -12.164 11.797 -12.711 1 93.25 180 GLY B N 1
ATOM 3084 C CA . GLY B 1 180 ? -12.727 10.945 -13.742 1 93.25 180 GLY B CA 1
ATOM 3085 C C . GLY B 1 180 ? -12.633 9.469 -13.414 1 93.25 180 GLY B C 1
ATOM 3086 O O . GLY B 1 180 ? -11.797 9.055 -12.609 1 93.25 180 GLY B O 1
ATOM 3087 N N . SER B 1 181 ? -13.523 8.695 -14 1 95.06 181 SER B N 1
ATOM 3088 C CA . SER B 1 181 ? -13.438 7.246 -13.82 1 95.06 181 SER B CA 1
ATOM 3089 C C . SER B 1 181 ? -12.18 6.684 -14.469 1 95.06 181 SER B C 1
ATOM 3091 O O . SER B 1 181 ? -11.617 7.297 -15.383 1 95.06 181 SER B O 1
ATOM 3093 N N . ARG B 1 182 ? -11.742 5.594 -13.945 1 95.62 182 ARG B N 1
ATOM 3094 C CA . ARG B 1 182 ? -10.562 4.926 -14.484 1 95.62 182 ARG B CA 1
ATOM 3095 C C . ARG B 1 182 ? -10.859 3.459 -14.781 1 95.62 182 ARG B C 1
ATOM 3097 O O . ARG B 1 182 ? -11.43 2.75 -13.953 1 95.62 182 ARG B O 1
ATOM 3104 N N . ASP B 1 183 ? -10.43 3.035 -15.961 1 96.69 183 ASP B N 1
ATOM 3105 C CA . ASP B 1 183 ? -10.672 1.629 -16.266 1 96.69 183 ASP B CA 1
ATOM 3106 C C . ASP B 1 183 ? -9.617 0.733 -15.617 1 96.69 183 ASP B C 1
ATOM 3108 O O . ASP B 1 183 ? -8.578 1.217 -15.164 1 96.69 183 ASP B O 1
ATOM 3112 N N . ALA B 1 184 ? -9.891 -0.496 -15.594 1 97.94 184 ALA B N 1
ATOM 3113 C CA . ALA B 1 184 ? -9.047 -1.487 -14.93 1 97.94 184 ALA B CA 1
ATOM 3114 C C . ALA B 1 184 ? -7.629 -1.466 -15.492 1 97.94 184 ALA B C 1
ATOM 3116 O O . ALA B 1 184 ? -6.656 -1.578 -14.742 1 97.94 184 ALA B O 1
ATOM 3117 N N . GLN B 1 185 ? -7.496 -1.307 -16.75 1 96.5 185 GLN B N 1
ATOM 3118 C CA . GLN B 1 185 ? -6.191 -1.329 -17.406 1 96.5 185 GLN B CA 1
ATOM 3119 C C . GLN B 1 185 ? -5.344 -0.137 -16.969 1 96.5 185 GLN B C 1
ATOM 3121 O O . GLN B 1 185 ? -4.137 -0.275 -16.75 1 96.5 185 GLN B O 1
ATOM 3126 N N . GLU B 1 186 ? -5.941 1.015 -16.859 1 96 186 GLU B N 1
ATOM 3127 C CA . GLU B 1 186 ? -5.23 2.213 -16.422 1 96 186 GLU B CA 1
ATOM 3128 C C . GLU B 1 186 ? -4.707 2.061 -15 1 96 186 GLU B C 1
ATOM 3130 O O . GLU B 1 186 ? -3.553 2.387 -14.719 1 96 186 GLU B O 1
ATOM 3135 N N . ILE B 1 187 ? -5.582 1.557 -14.117 1 98.06 187 ILE B N 1
ATOM 3136 C CA . ILE B 1 187 ? -5.188 1.31 -12.734 1 98.06 187 ILE B CA 1
ATOM 3137 C C . ILE B 1 187 ? -4.039 0.301 -12.703 1 98.06 187 ILE B C 1
ATOM 3139 O O . ILE B 1 187 ? -3.023 0.531 -12.039 1 98.06 187 ILE B O 1
ATOM 3143 N N . HIS B 1 188 ? -4.184 -0.728 -13.461 1 98.12 188 HIS B N 1
ATOM 3144 C CA . HIS B 1 188 ? -3.209 -1.812 -13.508 1 98.12 188 HIS B CA 1
ATOM 3145 C C . HIS B 1 188 ? -1.845 -1.31 -13.969 1 98.12 188 HIS B C 1
ATOM 3147 O O . HIS B 1 188 ? -0.834 -1.552 -13.305 1 98.12 188 HIS B O 1
ATOM 3153 N N . GLU B 1 189 ? -1.8 -0.564 -15.023 1 97.69 189 GLU B N 1
ATOM 3154 C CA . GLU B 1 189 ? -0.537 -0.104 -15.594 1 97.69 189 GLU B CA 1
ATOM 3155 C C . GLU B 1 189 ? 0.169 0.873 -14.656 1 97.69 189 GLU B C 1
ATOM 3157 O O . GLU B 1 189 ? 1.392 0.828 -14.508 1 97.69 189 GLU B O 1
ATOM 3162 N N . THR B 1 190 ? -0.605 1.725 -14.062 1 97.81 190 THR B N 1
ATOM 3163 C CA . THR B 1 190 ? -0.019 2.689 -13.141 1 97.81 190 THR B CA 1
ATOM 3164 C C . THR B 1 190 ? 0.572 1.984 -11.922 1 97.81 190 THR B C 1
ATOM 3166 O O . THR B 1 190 ? 1.7 2.273 -11.523 1 97.81 190 THR B O 1
ATOM 3169 N N . VAL B 1 191 ? -0.159 1.045 -11.375 1 98.69 191 VAL B N 1
ATOM 3170 C CA . VAL B 1 191 ? 0.299 0.332 -10.188 1 98.69 191 VAL B CA 1
ATOM 3171 C C . VAL B 1 191 ? 1.505 -0.537 -10.539 1 98.69 191 VAL B C 1
ATOM 3173 O O . VAL B 1 191 ? 2.467 -0.613 -9.773 1 98.69 191 VAL B O 1
ATOM 3176 N N . CYS B 1 192 ? 1.482 -1.122 -11.672 1 98.56 192 CYS B N 1
ATOM 3177 C CA . CYS B 1 192 ? 2.641 -1.889 -12.117 1 98.56 192 CYS B CA 1
ATOM 3178 C C . CYS B 1 192 ? 3.879 -1.006 -12.203 1 98.56 192 CYS B C 1
ATOM 3180 O O . CYS B 1 192 ? 4.965 -1.408 -11.773 1 98.56 192 CYS B O 1
ATOM 3182 N N . THR B 1 193 ? 3.717 0.178 -12.781 1 98.19 193 THR B N 1
ATOM 3183 C CA . THR B 1 193 ? 4.824 1.122 -12.875 1 98.19 193 THR B CA 1
ATOM 3184 C C . THR B 1 193 ? 5.359 1.462 -11.484 1 98.19 193 THR B C 1
ATOM 3186 O O . THR B 1 193 ? 6.574 1.483 -11.273 1 98.19 193 THR B O 1
ATOM 3189 N N . ILE B 1 194 ? 4.473 1.625 -10.562 1 98.75 194 ILE B N 1
ATOM 3190 C CA . ILE B 1 194 ? 4.852 1.945 -9.188 1 98.75 194 ILE B CA 1
ATOM 3191 C C . ILE B 1 194 ? 5.582 0.758 -8.562 1 98.75 194 ILE B C 1
ATOM 3193 O O . ILE B 1 194 ? 6.637 0.926 -7.945 1 98.75 194 ILE B O 1
ATOM 3197 N N . MET B 1 195 ? 5.07 -0.458 -8.734 1 98.75 195 MET B N 1
ATOM 3198 C CA . MET B 1 195 ? 5.664 -1.663 -8.164 1 98.75 195 MET B CA 1
ATOM 3199 C C . MET B 1 195 ? 7.078 -1.875 -8.688 1 98.75 195 MET B C 1
ATOM 3201 O O . MET B 1 195 ? 7.992 -2.195 -7.926 1 98.75 195 MET B O 1
ATOM 3205 N N . GLY B 1 196 ? 7.234 -1.65 -9.977 1 98.44 196 GLY B N 1
ATOM 3206 C CA . GLY B 1 196 ? 8.531 -1.859 -10.602 1 98.44 196 GLY B CA 1
ATOM 3207 C C . GLY B 1 196 ? 9.562 -0.822 -10.203 1 98.44 196 GLY B C 1
ATOM 3208 O O . GLY B 1 196 ? 10.766 -1.056 -10.328 1 98.44 196 GLY B O 1
ATOM 3209 N N . THR B 1 197 ? 9.102 0.304 -9.719 1 98.31 197 THR B N 1
ATOM 3210 C CA . THR B 1 197 ? 9.992 1.416 -9.414 1 98.31 197 THR B CA 1
ATOM 3211 C C . THR B 1 197 ? 10.32 1.456 -7.926 1 98.31 197 THR B C 1
ATOM 3213 O O . THR B 1 197 ? 11.469 1.699 -7.543 1 98.31 197 THR B O 1
ATOM 3216 N N . SER B 1 198 ? 9.328 1.076 -7.09 1 98.69 198 SER B N 1
ATOM 3217 C CA . SER B 1 198 ? 9.523 1.438 -5.688 1 98.69 198 SER B CA 1
ATOM 3218 C C . SER B 1 198 ? 9.359 0.229 -4.777 1 98.69 198 SER B C 1
ATOM 3220 O O . SER B 1 198 ? 9.492 0.343 -3.555 1 98.69 198 SER B O 1
ATOM 3222 N N . VAL B 1 199 ? 9.109 -0.961 -5.336 1 98.75 199 VAL B N 1
ATOM 3223 C CA . VAL B 1 199 ? 8.852 -2.098 -4.457 1 98.75 199 VAL B CA 1
ATOM 3224 C C . VAL B 1 199 ? 9.773 -3.26 -4.828 1 98.75 199 VAL B C 1
ATOM 3226 O O . VAL B 1 199 ? 10.398 -3.863 -3.955 1 98.75 199 VAL B O 1
ATOM 3229 N N . GLY B 1 200 ? 9.812 -3.574 -6.031 1 98.62 200 GLY B N 1
ATOM 3230 C CA . GLY B 1 200 ? 10.609 -4.68 -6.531 1 98.62 200 GLY B CA 1
ATOM 3231 C C . GLY B 1 200 ? 10.766 -4.668 -8.039 1 98.62 200 GLY B C 1
ATOM 3232 O O . GLY B 1 200 ? 10.828 -3.602 -8.656 1 98.62 200 GLY B O 1
ATOM 3233 N N . THR B 1 201 ? 10.852 -5.867 -8.641 1 98.62 201 THR B N 1
ATOM 3234 C CA . THR B 1 201 ? 11.031 -6.004 -1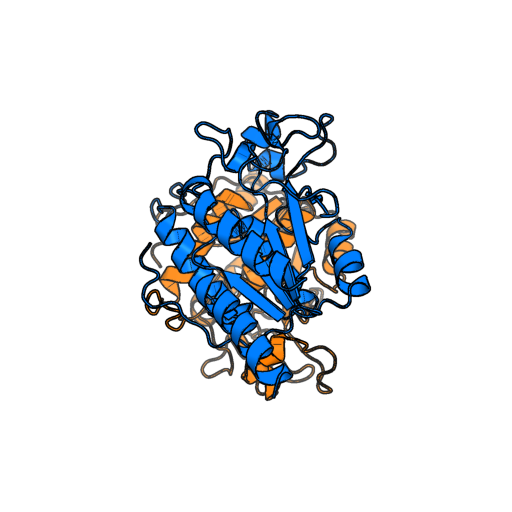0.086 1 98.62 201 THR B CA 1
ATOM 3235 C C . THR B 1 201 ? 9.711 -6.316 -10.766 1 98.62 201 THR B C 1
ATOM 3237 O O . THR B 1 201 ? 9.023 -7.273 -10.398 1 98.62 201 THR B O 1
ATOM 3240 N N . LEU B 1 202 ? 9.305 -5.473 -11.664 1 98.69 202 LEU B N 1
ATOM 3241 C CA . LEU B 1 202 ? 8.18 -5.793 -12.539 1 98.69 202 LEU B CA 1
ATOM 3242 C C . LEU B 1 202 ? 8.602 -6.75 -13.641 1 98.69 202 LEU B C 1
ATOM 3244 O O . LEU B 1 202 ? 9.617 -6.531 -14.312 1 98.69 202 LEU B O 1
ATOM 3248 N N . ALA B 1 203 ? 7.84 -7.832 -13.797 1 98.62 203 ALA B N 1
ATOM 3249 C CA . ALA B 1 203 ? 8.203 -8.859 -14.766 1 98.62 203 ALA B CA 1
ATOM 3250 C C . ALA B 1 203 ? 6.965 -9.523 -15.359 1 98.62 203 ALA B C 1
ATOM 3252 O O . ALA B 1 203 ? 5.84 -9.211 -14.953 1 98.62 203 ALA B O 1
ATOM 3253 N N . THR B 1 204 ? 7.184 -10.359 -16.359 1 98.38 204 THR B N 1
ATOM 3254 C CA . THR B 1 204 ? 6.145 -11.234 -16.875 1 98.38 204 THR B CA 1
ATOM 3255 C C . THR B 1 204 ? 6.383 -12.68 -16.453 1 98.38 204 THR B C 1
ATOM 3257 O O . THR B 1 204 ? 7.477 -13.023 -16 1 98.38 204 THR B O 1
ATOM 3260 N N . SER B 1 205 ? 5.34 -13.461 -16.547 1 98.25 205 SER B N 1
ATOM 3261 C CA . SER B 1 205 ? 5.484 -14.875 -16.25 1 98.25 205 SER B CA 1
ATOM 3262 C C . SER B 1 205 ? 6.555 -15.523 -17.125 1 98.25 205 SER B C 1
ATOM 3264 O O . SER B 1 205 ? 7.27 -16.422 -16.688 1 98.25 205 SER B O 1
ATOM 3266 N N . GLU B 1 206 ? 6.688 -15.039 -18.344 1 96.75 206 GLU B N 1
ATOM 3267 C CA . GLU B 1 206 ? 7.711 -15.562 -19.234 1 96.75 206 GLU B CA 1
ATOM 3268 C C . GLU B 1 206 ? 9.109 -15.242 -18.719 1 96.75 206 GLU B C 1
ATOM 3270 O O . GLU B 1 206 ? 10.023 -16.062 -18.844 1 96.75 206 GLU B O 1
ATOM 3275 N N . ASP B 1 207 ? 9.328 -14.047 -18.219 1 97.56 207 ASP B N 1
ATOM 3276 C CA . ASP B 1 207 ? 10.617 -13.695 -17.625 1 97.56 207 ASP B CA 1
ATOM 3277 C C . ASP B 1 207 ? 11 -14.688 -16.531 1 97.56 207 ASP B C 1
ATOM 3279 O O . ASP B 1 207 ? 12.164 -15.086 -16.438 1 97.56 207 ASP B O 1
ATOM 3283 N N . VAL B 1 208 ? 10.039 -15.062 -15.703 1 98.31 208 VAL B N 1
ATOM 3284 C CA . VAL B 1 208 ? 10.273 -15.961 -14.578 1 98.31 208 VAL B CA 1
ATOM 3285 C C . VAL B 1 208 ? 10.641 -17.344 -15.094 1 98.31 208 VAL B C 1
ATOM 3287 O O . VAL B 1 208 ? 11.633 -17.938 -14.648 1 98.31 208 VAL B O 1
ATOM 3290 N N . VAL B 1 209 ? 9.883 -17.859 -16.016 1 96.75 209 VAL B N 1
ATOM 3291 C CA . VAL B 1 209 ? 10.109 -19.203 -16.547 1 96.75 209 VAL B CA 1
ATOM 3292 C C . VAL B 1 209 ? 11.477 -19.266 -17.219 1 96.75 209 VAL B C 1
ATOM 3294 O O . VAL B 1 209 ? 12.219 -20.234 -17.047 1 96.75 209 VAL B O 1
ATOM 3297 N N . ASP B 1 210 ? 11.797 -18.188 -17.938 1 95.69 210 ASP B N 1
ATOM 3298 C CA . ASP B 1 210 ? 13.102 -18.109 -18.578 1 95.69 210 ASP B CA 1
ATOM 3299 C C . ASP B 1 210 ? 14.227 -18.156 -17.547 1 95.69 210 ASP B C 1
ATOM 3301 O O . ASP B 1 210 ? 15.258 -18.797 -17.766 1 95.69 210 ASP B O 1
ATOM 3305 N N . ALA B 1 211 ? 14.055 -17.484 -16.484 1 95.56 211 ALA B N 1
ATOM 3306 C CA . ALA B 1 211 ? 15.055 -17.438 -15.422 1 95.56 211 ALA B CA 1
ATOM 3307 C C . ALA B 1 211 ? 15.234 -18.797 -14.766 1 95.56 211 ALA B C 1
ATOM 3309 O O . ALA B 1 211 ? 16.328 -19.156 -14.336 1 95.56 211 ALA B O 1
ATOM 3310 N N . LEU B 1 212 ? 14.188 -19.578 -14.633 1 89.94 212 LEU B N 1
ATOM 3311 C CA . LEU B 1 212 ? 14.219 -20.891 -14 1 89.94 212 LEU B CA 1
ATOM 3312 C C . LEU B 1 212 ? 14.875 -21.922 -14.914 1 89.94 212 LEU B C 1
ATOM 3314 O O . LEU B 1 212 ? 15.516 -22.859 -14.438 1 89.94 212 LEU B O 1
ATOM 3318 N N . GLU B 1 213 ? 14.695 -21.766 -16.203 1 83.12 213 GLU B N 1
ATOM 3319 C CA . GLU B 1 213 ? 15.273 -22.688 -17.172 1 83.12 213 GLU B CA 1
ATOM 3320 C C . GLU B 1 213 ? 16.766 -22.453 -17.328 1 83.12 213 GLU B C 1
ATOM 3322 O O . GLU B 1 213 ? 17.516 -23.391 -17.625 1 83.12 213 GLU B O 1
ATOM 3327 N N . SER B 1 214 ? 17.156 -21.266 -17.297 1 73.38 214 SER B N 1
ATOM 3328 C CA . SER B 1 214 ? 18.562 -20.953 -17.438 1 73.38 214 SER B CA 1
ATOM 3329 C C . SER B 1 214 ? 19.391 -21.547 -16.297 1 73.38 214 SER B C 1
ATOM 3331 O O . SER B 1 214 ? 20.562 -21.859 -16.484 1 73.38 214 SER B O 1
ATOM 3333 N N . ARG B 1 215 ? 18.953 -21.766 -15.242 1 65.94 215 ARG B N 1
ATOM 3334 C CA . ARG B 1 215 ? 19.672 -22.375 -14.125 1 65.94 215 ARG B CA 1
ATOM 3335 C C . ARG B 1 215 ? 19.781 -23.875 -14.297 1 65.94 215 ARG B C 1
ATOM 3337 O O . ARG B 1 215 ? 20.766 -24.5 -13.859 1 65.94 215 ARG B O 1
ATOM 3344 N N . THR B 1 216 ? 18.75 -24.484 -14.758 1 53.03 216 THR B N 1
ATOM 3345 C CA . THR B 1 216 ? 18.812 -25.938 -14.961 1 53.03 216 THR B CA 1
ATOM 3346 C C . THR B 1 216 ? 19.953 -26.297 -15.914 1 53.03 216 THR B C 1
ATOM 3348 O O . THR B 1 216 ? 20.594 -27.328 -15.75 1 53.03 216 THR B O 1
ATOM 3351 N N . VAL B 1 217 ? 20.266 -25.391 -16.859 1 50.88 217 VAL B N 1
ATOM 3352 C CA . VAL B 1 217 ? 21.344 -25.688 -17.812 1 50.88 217 VAL B CA 1
ATOM 3353 C C . VAL B 1 217 ? 22.703 -25.469 -17.141 1 50.88 217 VAL B C 1
ATOM 3355 O O . VAL B 1 217 ? 23.672 -26.172 -17.453 1 50.88 217 VAL B O 1
ATOM 3358 N N . SER B 1 218 ? 22.766 -24.516 -16.312 1 46.78 218 SER B N 1
ATOM 3359 C CA . SER B 1 218 ? 24.078 -24.234 -15.75 1 46.78 218 SER B CA 1
ATOM 3360 C C . SER B 1 218 ? 24.469 -25.25 -14.688 1 46.78 218 SER B C 1
ATOM 3362 O O . SER B 1 218 ? 25.656 -25.5 -14.445 1 46.78 218 SER B O 1
ATOM 3364 N N . ALA B 1 219 ? 23.531 -25.844 -13.961 1 47.84 219 ALA B N 1
ATOM 3365 C CA . ALA B 1 219 ? 23.875 -26.844 -12.953 1 47.84 219 ALA B CA 1
ATOM 3366 C C . ALA B 1 219 ? 24.406 -28.109 -13.609 1 47.84 219 ALA B C 1
ATOM 3368 O O . ALA B 1 219 ? 25.047 -28.938 -12.945 1 47.84 219 ALA B O 1
ATOM 3369 N N . ASP B 1 220 ? 23.969 -28.391 -14.758 1 41.91 220 ASP B N 1
ATOM 3370 C CA . ASP B 1 220 ? 24.453 -29.625 -15.391 1 41.91 220 ASP B CA 1
ATOM 3371 C C . ASP B 1 220 ? 25.844 -29.422 -15.984 1 41.91 220 ASP B C 1
ATOM 3373 O O . ASP B 1 220 ? 26.531 -30.391 -16.328 1 41.91 220 ASP B O 1
ATOM 3377 N N . ASP B 1 221 ? 26.312 -28.188 -16.094 1 36.44 221 ASP B N 1
ATOM 3378 C CA . ASP B 1 221 ? 27.672 -28.219 -16.609 1 36.44 221 ASP B CA 1
ATOM 3379 C C . ASP B 1 221 ? 28.688 -28.203 -15.477 1 36.44 221 ASP B C 1
ATOM 3381 O O . ASP B 1 221 ? 28.547 -27.438 -14.523 1 36.44 221 ASP B O 1
#

Foldseek 3Di:
DPCVPFADQDADDLLQEEEEAEAQACQADPVPRLNHWCQVVCLLVVLVLVVLSVVLVHAYAYEFEAAEPVRPLQPCVVVVRVCSVVVSARYPPDRRRARDPSNHDDPPYYYWYDHFLASPPPTCVVVVSVVSNHQAYEFAYDAQQTNRLNNLQVCVVVNHAYEYALSGHWGAKAQDPPPHTGGGVRVSVVSLVVCCPPRHNYHHSVSVSVNSVVVVVVVVD/DPCVPFADQDADDLLQEEEEAEAQAQQADPVPRLNHWCQVVCLLVVLVLVVLSVVLVHAYAYEFEADEPVRPLQPCVVVVRVCSVVVSARYPPDRRRARDPSNHDDPPYYYWYDHFLESPPPTCVVVVSVVSNHQAYEFAYDALQTNRLNNLQVCVVVRHAYEYALSGHWGAKAQDPPPHTGGGVRVSVVSLVVCCPPRHNYHHSVSVSVNSVVVVVVVVD

Radius of gyration: 21.54 Å; Cα contacts (8 Å, |Δi|>4): 978; chains: 2; bounding box: 54×58×49 Å